Protein AF-F4R8R9-F1 (afdb_monomer)

Organism: Melampsora larici-populina (strain 98AG31 / pathotype 3-4-7) (NCBI:txid747676)

Solvent-accessible surface area (backbone atoms only — not comparable to full-atom values): 34815 Å² total; per-residue (Å²): 135,84,96,72,69,75,66,59,71,59,49,52,64,54,47,59,58,56,62,72,72,78,78,85,87,82,85,86,88,78,83,90,83,89,80,89,86,81,89,83,89,84,85,88,82,92,80,89,83,91,81,91,90,86,85,84,80,89,76,81,93,74,95,74,92,73,86,78,83,71,91,72,84,74,62,99,74,56,67,63,67,80,70,54,79,69,78,73,67,78,74,82,68,81,46,70,34,52,66,58,58,53,40,55,52,22,56,58,44,62,79,42,101,62,61,69,68,62,39,52,53,18,49,44,50,55,72,65,43,78,80,80,48,77,95,80,51,63,65,65,61,55,52,50,39,47,49,51,45,49,53,50,45,64,49,78,86,53,51,74,57,55,46,47,40,41,48,35,48,46,55,46,59,54,70,68,46,54,72,70,57,46,62,69,75,44,83,77,84,64,97,65,86,53,69,71,56,69,84,56,60,57,44,60,54,53,47,62,79,43,62,90,41,56,41,39,59,53,32,48,61,53,63,64,50,81,75,54,73,72,70,52,71,65,64,58,31,54,54,50,39,52,51,44,54,50,46,54,57,55,59,69,46,79,84,76,79,69,55,95,85,46,54,63,68,56,52,44,44,51,53,47,51,49,41,41,55,78,29,72,61,23,28,59,50,43,70,71,66,62,71,47,67,70,47,47,49,57,44,49,55,44,52,45,51,50,54,66,44,40,82,86,56,53,70,71,57,50,50,54,46,52,46,40,72,74,64,60,58,79,57,78,85,50,45,65,57,51,52,57,59,70,59,50,79,92,56,54,56,71,58,51,49,54,51,50,52,55,48,39,57,35,39,65,76,37,60,76,53,48,60,56,45,57,59,52,45,61,84,46,53,85,48,32,59,58,52,36,50,39,52,33,60,59,43,73,70,65,71,58,73,84,76,44,53,90,79,36,57,67,36,46,38,50,50,55,33,52,55,48,56,49,48,56,49,46,53,53,44,47,52,53,34,35,76,69,64,72,39,52,81,86,56,45,81,66,86,61,85,79,54,64,71,72,60,29,38,54,52,45,51,53,37,49,50,51,47,52,54,48,48,69,70,36,74,60,56,89,70,49,55,72,66,59,53,51,47,51,36,50,42,51,47,55,48,51,36,60,48,70,64,42,59,71,60,48,49,56,60,50,52,54,72,79,43,64,89,78,53,59,73,64,58,58,50,50,52,50,54,52,42,48,53,47,46,51,56,61,71,67,46,84,37,52,68,87,77,35,68,69,53,30,52,55,46,50,52,54,50,53,50,51,51,50,51,55,55,68,74,44,78,78,88,128

Structure (mmCIF, N/CA/C/O backbone):
data_AF-F4R8R9-F1
#
_entry.id   AF-F4R8R9-F1
#
loop_
_atom_site.group_PDB
_atom_site.id
_atom_site.type_symbol
_atom_site.label_atom_id
_atom_site.label_alt_id
_atom_site.label_comp_id
_atom_site.label_asym_id
_atom_site.label_entity_id
_atom_site.label_seq_id
_atom_site.pdbx_PDB_ins_code
_atom_site.Cartn_x
_atom_site.Cartn_y
_atom_site.Cartn_z
_atom_site.occupancy
_atom_site.B_iso_or_equiv
_atom_site.auth_seq_id
_atom_site.auth_comp_id
_atom_site.auth_asym_id
_atom_site.auth_atom_id
_atom_site.pdbx_PDB_model_num
ATOM 1 N N . MET A 1 1 ? 52.374 9.911 11.298 1.00 33.00 1 MET A N 1
ATOM 2 C CA . MET A 1 1 ? 51.151 9.113 11.048 1.00 33.00 1 MET A CA 1
ATOM 3 C C . MET A 1 1 ? 49.932 10.008 11.245 1.00 33.00 1 MET A C 1
ATOM 5 O O . MET A 1 1 ? 49.660 10.354 12.389 1.00 33.00 1 MET A O 1
ATOM 9 N N . PRO A 1 2 ? 49.244 10.464 10.184 1.00 35.28 2 PRO A N 1
ATOM 10 C CA . PRO A 1 2 ? 48.182 11.455 10.325 1.00 35.28 2 PRO A CA 1
ATOM 11 C C . PRO A 1 2 ? 46.798 10.787 10.395 1.00 35.28 2 PRO A C 1
ATOM 13 O O . PRO A 1 2 ? 46.312 10.227 9.417 1.00 35.28 2 PRO A O 1
ATOM 16 N N . ARG A 1 3 ? 46.139 10.877 11.558 1.00 40.81 3 ARG A N 1
ATOM 17 C CA . ARG A 1 3 ? 44.732 10.488 11.794 1.00 40.81 3 ARG A CA 1
ATOM 18 C C . ARG A 1 3 ? 43.767 11.650 11.485 1.00 40.81 3 ARG A C 1
ATOM 20 O O . ARG A 1 3 ? 42.955 12.017 12.324 1.00 40.81 3 ARG A O 1
ATOM 27 N N . GLY A 1 4 ? 43.892 12.258 10.303 1.00 34.00 4 GLY A N 1
ATOM 28 C CA . GLY A 1 4 ? 43.140 13.471 9.931 1.00 34.00 4 GLY A CA 1
ATOM 29 C C . GLY A 1 4 ? 42.092 13.316 8.823 1.00 34.00 4 GLY A C 1
ATOM 30 O O . GLY A 1 4 ? 41.273 14.209 8.652 1.00 34.00 4 GLY A O 1
ATOM 31 N N . HIS A 1 5 ? 42.076 12.206 8.074 1.00 36.91 5 HIS A N 1
ATOM 32 C CA . HIS A 1 5 ? 41.313 12.132 6.813 1.00 36.91 5 HIS A CA 1
ATOM 33 C C . HIS A 1 5 ? 40.051 11.256 6.836 1.00 36.91 5 HIS A C 1
ATOM 35 O O . HIS A 1 5 ? 39.328 11.226 5.848 1.00 36.91 5 HIS A O 1
ATOM 41 N N . LEU A 1 6 ? 39.729 10.590 7.951 1.00 41.06 6 LEU A N 1
ATOM 42 C CA . LEU A 1 6 ? 38.563 9.693 8.024 1.00 41.06 6 LEU A CA 1
ATOM 43 C C . LEU A 1 6 ? 37.248 10.384 8.417 1.00 41.06 6 LEU A C 1
ATOM 45 O O . LEU A 1 6 ? 36.190 9.864 8.103 1.00 41.06 6 LEU A O 1
ATOM 49 N N . LEU A 1 7 ? 37.280 11.560 9.050 1.00 34.75 7 LEU A N 1
ATOM 50 C CA . LEU A 1 7 ? 36.054 12.310 9.379 1.00 34.75 7 LEU A CA 1
ATOM 51 C C . LEU A 1 7 ? 35.537 13.151 8.199 1.00 34.75 7 LEU A C 1
ATOM 53 O O . LEU A 1 7 ? 34.338 13.382 8.078 1.00 34.75 7 LEU A O 1
ATOM 57 N N . SER A 1 8 ? 36.423 13.560 7.288 1.00 29.61 8 SER A N 1
ATOM 58 C CA . SER A 1 8 ? 36.081 14.407 6.137 1.00 29.61 8 SER A CA 1
ATOM 59 C C . SER A 1 8 ? 35.269 13.669 5.061 1.00 29.61 8 SER A C 1
ATOM 61 O O . SER A 1 8 ? 34.377 14.267 4.464 1.00 29.61 8 SER A O 1
ATOM 63 N N . SER A 1 9 ? 35.508 12.371 4.849 1.00 38.19 9 SER A N 1
ATOM 64 C CA . SER A 1 9 ? 34.836 11.584 3.805 1.00 38.19 9 SER A CA 1
ATOM 65 C C . SER A 1 9 ? 33.386 11.208 4.131 1.00 38.19 9 SER A C 1
ATOM 67 O O . SER A 1 9 ? 32.614 10.964 3.208 1.00 38.19 9 SER A O 1
ATOM 69 N N . TYR A 1 10 ? 32.989 11.214 5.409 1.00 39.16 10 TYR A N 1
ATOM 70 C CA . TYR A 1 10 ? 31.611 10.918 5.832 1.00 39.16 10 TYR A CA 1
ATOM 71 C C . TYR A 1 10 ? 30.760 12.173 6.072 1.00 39.16 10 TYR A C 1
ATOM 73 O O . TYR A 1 10 ? 29.548 12.136 5.877 1.00 39.16 10 TYR A O 1
ATOM 81 N N . LEU A 1 11 ? 31.379 13.304 6.427 1.00 35.12 11 LEU A N 1
ATOM 82 C CA . LEU A 1 11 ? 30.669 14.571 6.640 1.00 35.12 11 LEU A CA 1
ATOM 83 C C . LEU A 1 11 ? 30.208 15.221 5.327 1.00 35.12 11 LEU A C 1
ATOM 85 O O . LEU A 1 11 ? 29.118 15.783 5.278 1.00 35.12 11 LEU A O 1
ATOM 89 N N . ILE A 1 12 ? 30.985 15.108 4.245 1.00 38.06 12 ILE A N 1
ATOM 90 C CA . ILE A 1 12 ? 30.667 15.753 2.959 1.00 38.06 12 ILE A CA 1
ATOM 91 C C . ILE A 1 12 ? 29.397 15.169 2.296 1.00 38.06 12 ILE A C 1
ATOM 93 O O . ILE A 1 12 ? 28.532 15.957 1.914 1.00 38.06 12 ILE A O 1
ATOM 97 N N . PRO A 1 13 ? 29.183 13.838 2.212 1.00 41.19 13 PRO A N 1
ATOM 98 C CA . PRO A 1 13 ? 27.937 13.278 1.676 1.00 41.19 13 PRO A CA 1
ATOM 99 C C . PRO A 1 13 ? 26.709 13.617 2.531 1.00 41.19 13 PRO A C 1
ATOM 101 O O . PRO A 1 13 ? 25.616 13.817 2.001 1.00 41.19 13 PRO A O 1
ATOM 104 N N . MET A 1 14 ? 26.893 13.707 3.852 1.00 37.66 14 MET A N 1
ATOM 105 C CA . MET A 1 14 ? 25.828 14.020 4.803 1.00 37.66 14 MET A CA 1
ATOM 106 C C . MET A 1 14 ? 25.407 15.496 4.701 1.00 37.66 14 MET A C 1
ATOM 108 O O . MET A 1 14 ? 24.217 15.792 4.652 1.00 37.66 14 MET A O 1
ATOM 112 N N . ILE A 1 15 ? 26.372 16.411 4.546 1.00 38.12 15 ILE A N 1
ATOM 113 C CA . ILE A 1 15 ? 26.135 17.846 4.325 1.00 38.12 15 ILE A CA 1
ATOM 114 C C . ILE A 1 15 ? 25.526 18.109 2.935 1.00 38.12 15 ILE A C 1
ATOM 116 O O . ILE A 1 15 ? 24.605 18.913 2.827 1.00 38.12 15 ILE A O 1
ATOM 120 N N . ILE A 1 16 ? 25.951 17.398 1.881 1.00 40.38 16 ILE A N 1
ATOM 121 C CA . ILE A 1 16 ? 25.345 17.509 0.536 1.00 40.38 16 ILE A CA 1
ATOM 122 C C . ILE A 1 16 ? 23.878 17.035 0.537 1.00 40.38 16 ILE A C 1
ATOM 124 O O . ILE A 1 16 ? 23.052 17.600 -0.182 1.00 40.38 16 ILE A O 1
ATOM 128 N N . ARG A 1 17 ? 23.528 16.039 1.366 1.00 38.16 17 ARG A N 1
ATOM 129 C CA . ARG A 1 17 ? 22.131 15.620 1.583 1.00 38.16 17 ARG A CA 1
ATOM 130 C C . ARG A 1 17 ? 21.313 16.678 2.329 1.00 38.16 17 ARG A C 1
ATOM 132 O O . ARG A 1 17 ? 20.171 16.897 1.949 1.00 38.16 17 ARG A O 1
ATOM 139 N N . SER A 1 18 ? 21.893 17.356 3.319 1.00 33.16 18 SER A N 1
ATOM 140 C CA . SER A 1 18 ? 21.192 18.385 4.101 1.00 33.16 18 SER A CA 1
ATOM 141 C C . SER A 1 18 ? 21.038 19.724 3.365 1.00 33.16 18 SER A C 1
ATOM 143 O O . SER A 1 18 ? 19.999 20.360 3.488 1.00 33.16 18 SER A O 1
ATOM 145 N N . ILE A 1 19 ? 22.009 20.136 2.537 1.00 37.84 19 ILE A N 1
ATOM 146 C CA . ILE A 1 19 ? 21.930 21.385 1.747 1.00 37.84 19 ILE A CA 1
ATOM 147 C C . ILE A 1 19 ? 20.867 21.295 0.635 1.00 37.84 19 ILE A C 1
ATOM 149 O O . ILE A 1 19 ? 20.323 22.314 0.216 1.00 37.84 19 ILE A O 1
ATOM 153 N N . ARG A 1 20 ? 20.502 20.086 0.183 1.00 37.44 20 ARG A N 1
ATOM 154 C CA . ARG A 1 20 ? 19.405 19.890 -0.781 1.00 37.44 20 ARG A CA 1
ATOM 155 C C . ARG A 1 20 ? 18.002 20.133 -0.203 1.00 37.44 20 ARG A C 1
ATOM 157 O O . ARG A 1 20 ? 17.062 20.163 -0.990 1.00 37.44 20 ARG A O 1
ATOM 164 N N . CYS A 1 21 ? 17.852 20.314 1.111 1.00 33.97 21 CYS A N 1
ATOM 165 C CA . CYS A 1 21 ? 16.541 20.475 1.746 1.00 33.97 21 CYS A CA 1
ATOM 166 C C . CYS A 1 21 ? 16.093 21.933 1.965 1.00 33.97 21 CYS A C 1
ATOM 168 O O . CYS A 1 21 ? 14.894 22.143 2.094 1.00 33.97 21 CYS A O 1
ATOM 170 N N . ASP A 1 22 ? 16.990 22.929 1.934 1.00 29.27 22 ASP A N 1
ATOM 171 C CA . ASP A 1 22 ? 16.671 24.297 2.404 1.00 29.27 22 ASP A CA 1
ATOM 172 C C . ASP A 1 22 ? 16.789 25.409 1.334 1.00 29.27 22 ASP A C 1
ATOM 174 O O . ASP A 1 22 ? 16.917 26.585 1.664 1.00 29.27 22 ASP A O 1
ATOM 178 N N . LEU A 1 23 ? 16.743 25.082 0.036 1.00 31.92 23 LEU A N 1
ATOM 179 C CA . LEU A 1 23 ? 16.880 26.073 -1.049 1.00 31.92 23 LEU A CA 1
ATOM 180 C C . LEU A 1 23 ? 15.702 26.061 -2.030 1.00 31.92 23 LEU A C 1
ATOM 182 O O . LEU A 1 23 ? 15.897 25.963 -3.236 1.00 31.92 23 LEU A O 1
ATOM 186 N N . LEU A 1 24 ? 14.473 26.174 -1.523 1.00 36.12 24 LEU A N 1
ATOM 187 C CA . LEU A 1 24 ? 13.297 26.521 -2.331 1.00 36.12 24 LEU A CA 1
ATOM 188 C C . LEU A 1 24 ? 12.302 27.348 -1.503 1.00 36.12 24 LEU A C 1
ATOM 190 O O . LEU A 1 24 ? 11.242 26.854 -1.150 1.00 36.12 24 LEU A O 1
ATOM 194 N N . ASP A 1 25 ? 12.650 28.602 -1.209 1.00 30.25 25 ASP A N 1
ATOM 195 C CA . ASP A 1 25 ? 11.685 29.648 -0.841 1.00 30.25 25 ASP A CA 1
ATOM 196 C C . ASP A 1 25 ? 12.273 31.038 -1.164 1.00 30.25 25 ASP A C 1
ATOM 198 O O . ASP A 1 25 ? 13.026 31.600 -0.379 1.00 30.25 25 ASP A O 1
ATOM 202 N N . GLU A 1 26 ? 11.993 31.559 -2.367 1.00 28.12 26 GLU A N 1
ATOM 203 C CA . GLU A 1 26 ? 11.492 32.929 -2.619 1.00 28.12 26 GLU A CA 1
ATOM 204 C C . GLU A 1 26 ? 11.263 33.181 -4.134 1.00 28.12 26 GLU A C 1
ATOM 206 O O . GLU A 1 26 ? 11.850 32.503 -4.982 1.00 28.12 26 GLU A O 1
ATOM 211 N N . PRO A 1 27 ? 10.345 34.099 -4.508 1.00 33.88 27 PRO A N 1
ATOM 212 C CA . PRO A 1 27 ? 9.553 33.987 -5.728 1.00 33.88 27 PRO A CA 1
ATOM 213 C C . PRO A 1 27 ? 10.146 34.761 -6.909 1.00 33.88 27 PRO A C 1
ATOM 215 O O . PRO A 1 27 ? 10.434 35.953 -6.818 1.00 33.88 27 PRO A O 1
ATOM 218 N N . LEU A 1 28 ? 10.204 34.125 -8.080 1.00 25.58 28 LEU A N 1
ATOM 219 C CA . LEU A 1 28 ? 10.489 34.814 -9.341 1.00 25.58 28 LEU A CA 1
ATOM 220 C C . LEU A 1 28 ? 9.201 35.052 -10.135 1.00 25.58 28 LEU A C 1
ATOM 222 O O . LEU A 1 28 ? 8.854 34.328 -11.065 1.00 25.58 28 LEU A O 1
ATOM 226 N N . LEU A 1 29 ? 8.515 36.137 -9.776 1.00 33.56 29 LEU A N 1
ATOM 227 C CA . LEU A 1 29 ? 7.700 36.911 -10.709 1.00 33.56 29 LEU A CA 1
ATOM 228 C C . LEU A 1 29 ? 8.612 37.916 -11.425 1.00 33.56 29 LEU A C 1
ATOM 230 O O . LEU A 1 29 ? 8.937 38.947 -10.845 1.00 33.56 29 LEU A O 1
ATOM 234 N N . ALA A 1 30 ? 8.978 37.657 -12.685 1.00 25.86 30 ALA A N 1
ATOM 235 C CA . ALA A 1 30 ? 9.260 38.706 -13.675 1.00 25.86 30 ALA A CA 1
ATOM 236 C C . ALA A 1 30 ? 9.440 38.145 -15.103 1.00 25.86 30 ALA A C 1
ATOM 238 O O . ALA A 1 30 ? 10.417 37.462 -15.377 1.00 25.86 30 ALA A O 1
ATOM 239 N N . LYS A 1 31 ? 8.549 38.594 -16.008 1.00 25.80 31 LYS A N 1
ATOM 240 C CA . LYS A 1 31 ? 8.705 38.759 -17.478 1.00 25.80 31 LYS A CA 1
ATOM 241 C C . LYS A 1 31 ? 8.817 37.476 -18.320 1.00 25.80 31 LYS A C 1
ATOM 243 O O . LYS A 1 31 ? 9.798 36.758 -18.274 1.00 25.80 31 LYS A O 1
ATOM 248 N N . SER A 1 32 ? 7.763 37.075 -19.036 1.00 26.62 32 SER A N 1
ATOM 249 C CA . SER A 1 32 ? 7.245 37.596 -20.323 1.00 26.62 32 SER A CA 1
ATOM 250 C C . SER A 1 32 ? 8.183 37.393 -21.521 1.00 26.62 32 SER A C 1
ATOM 252 O O . SER A 1 32 ? 9.099 38.184 -21.718 1.00 26.62 32 SER A O 1
ATOM 254 N N . ALA A 1 33 ? 7.856 36.426 -22.379 1.00 23.11 33 ALA A N 1
ATOM 255 C CA . ALA A 1 33 ? 7.878 36.594 -23.834 1.00 23.11 33 ALA A CA 1
ATOM 256 C C . ALA A 1 33 ? 7.179 35.402 -24.501 1.00 23.11 33 ALA A C 1
ATOM 258 O O . ALA A 1 33 ? 7.704 34.297 -24.572 1.00 23.11 33 ALA A O 1
ATOM 259 N N . VAL A 1 34 ? 5.968 35.663 -24.984 1.00 24.62 34 VAL A N 1
ATOM 260 C CA . VAL A 1 34 ? 5.303 34.900 -26.039 1.00 24.62 34 VAL A CA 1
ATOM 261 C C . VAL A 1 34 ? 5.870 35.393 -27.366 1.00 24.62 34 VAL A C 1
ATOM 263 O O . VAL A 1 34 ? 5.741 36.586 -27.629 1.00 24.62 34 VAL A O 1
ATOM 266 N N . THR A 1 35 ? 6.364 34.496 -28.226 1.00 25.55 35 THR A N 1
ATOM 267 C CA . THR A 1 35 ? 6.294 34.707 -29.682 1.00 25.55 35 THR A CA 1
ATOM 268 C C . THR A 1 35 ? 6.109 33.384 -30.434 1.00 25.55 35 THR A C 1
ATOM 270 O O . THR A 1 35 ? 6.979 32.525 -30.437 1.00 25.55 35 THR A O 1
ATOM 273 N N . LYS A 1 36 ? 4.924 33.286 -31.048 1.00 25.64 36 LYS A N 1
ATOM 274 C CA . LYS A 1 36 ? 4.479 32.546 -32.245 1.00 25.64 36 LYS A CA 1
ATOM 275 C C . LYS A 1 36 ? 5.497 31.693 -33.022 1.00 25.64 36 LYS A C 1
ATOM 277 O O . LYS A 1 36 ? 6.519 32.212 -33.453 1.00 25.64 36 LYS A O 1
ATOM 282 N N . LEU A 1 37 ? 5.032 30.518 -33.461 1.00 22.59 37 LEU A N 1
ATOM 283 C CA . LEU A 1 37 ? 5.184 30.059 -34.849 1.00 22.59 37 LEU A CA 1
ATOM 284 C C . LEU A 1 37 ? 3.925 29.302 -35.309 1.00 22.59 37 LEU A C 1
ATOM 286 O O . LEU A 1 37 ? 3.268 28.625 -34.523 1.00 22.59 37 LEU A O 1
ATOM 290 N N . TYR A 1 38 ? 3.558 29.557 -36.563 1.00 25.47 38 TYR A N 1
ATOM 291 C CA . TYR A 1 38 ? 2.308 29.219 -37.244 1.00 25.47 38 TYR A CA 1
ATOM 292 C C . TYR A 1 38 ? 2.394 27.866 -37.973 1.00 25.47 38 TYR A C 1
ATOM 294 O O . TYR A 1 38 ? 3.445 27.519 -38.497 1.00 25.47 38 TYR A O 1
ATOM 302 N N . GLN A 1 39 ? 1.240 27.192 -38.010 1.00 25.30 39 GLN A N 1
ATOM 303 C CA . GLN A 1 39 ? 0.624 26.377 -39.073 1.00 25.30 39 GLN A CA 1
ATOM 304 C C . GLN A 1 39 ? 1.488 25.817 -40.220 1.00 25.30 39 GLN A C 1
ATOM 306 O O . GLN A 1 39 ? 2.128 26.548 -40.972 1.00 25.30 39 GLN A O 1
ATOM 311 N N . THR A 1 40 ? 1.305 24.520 -40.476 1.00 24.75 40 THR A N 1
ATOM 312 C CA . THR A 1 40 ? 1.100 23.998 -41.838 1.00 24.75 40 THR A CA 1
ATOM 313 C C . THR A 1 40 ? 0.152 22.796 -41.787 1.00 24.75 40 THR A C 1
ATOM 315 O O . THR A 1 40 ? 0.236 21.977 -40.874 1.00 24.75 40 THR A O 1
ATOM 318 N N . ASP A 1 41 ? -0.790 22.794 -42.729 1.00 28.28 41 ASP A N 1
ATOM 319 C CA . ASP A 1 41 ? -1.972 21.938 -42.873 1.00 28.28 41 ASP A CA 1
ATOM 320 C C . ASP A 1 41 ? -1.682 20.479 -43.271 1.00 28.28 41 ASP A C 1
ATOM 322 O O . ASP A 1 41 ? -0.603 20.160 -43.772 1.00 28.28 41 ASP A O 1
ATOM 326 N N . GLY A 1 42 ? -2.703 19.621 -43.127 1.00 24.92 42 GLY A N 1
ATOM 327 C CA . GLY A 1 42 ? -2.750 18.288 -43.739 1.00 24.92 42 GLY A CA 1
ATOM 328 C C . GLY A 1 42 ? -3.931 17.409 -43.299 1.00 24.92 42 GLY A C 1
ATOM 329 O O . GLY A 1 42 ? -3.710 16.439 -42.591 1.00 24.92 42 GLY A O 1
ATOM 330 N N . GLU A 1 43 ? -5.141 17.823 -43.688 1.00 26.17 43 GLU A N 1
ATOM 331 C CA . GLU A 1 43 ? -6.406 17.101 -43.980 1.00 26.17 43 GLU A CA 1
ATOM 332 C C . GLU A 1 43 ? -6.802 15.743 -43.328 1.00 26.17 43 GLU A C 1
ATOM 334 O O . GLU A 1 43 ? -6.071 14.757 -43.315 1.00 26.17 43 GLU A O 1
ATOM 339 N N . ASP A 1 44 ? -8.090 15.737 -42.946 1.00 26.39 44 ASP A N 1
ATOM 340 C CA . ASP A 1 44 ? -9.105 14.669 -42.943 1.00 26.39 44 ASP A CA 1
ATOM 341 C C . ASP A 1 44 ? -9.079 13.512 -41.929 1.00 26.39 44 ASP A C 1
ATOM 343 O O . ASP A 1 44 ? -8.424 12.486 -42.099 1.00 26.39 44 ASP A O 1
ATOM 347 N N . LEU A 1 45 ? -9.991 13.615 -40.949 1.00 26.94 45 LEU A N 1
ATOM 348 C CA . LEU A 1 45 ? -11.018 12.592 -40.701 1.00 26.94 45 LEU A CA 1
ATOM 349 C C . LEU A 1 45 ? -12.177 13.179 -39.874 1.00 26.94 45 LEU A C 1
ATOM 351 O O . LEU A 1 45 ? -12.040 13.503 -38.694 1.00 26.94 45 LEU A O 1
ATOM 355 N N . GLU A 1 46 ? -13.328 13.315 -40.533 1.00 23.95 46 GLU A N 1
ATOM 356 C CA . GLU A 1 46 ? -14.631 13.641 -39.954 1.00 23.95 46 GLU A CA 1
ATOM 357 C C . GLU A 1 46 ? -15.073 12.586 -38.930 1.00 23.95 46 GLU A C 1
ATOM 359 O O . GLU A 1 46 ? -15.263 11.435 -39.309 1.00 23.95 46 GLU A O 1
ATOM 364 N N . ILE A 1 47 ? -15.361 12.981 -37.683 1.00 27.50 47 ILE A N 1
ATOM 365 C CA . ILE A 1 47 ? -16.444 12.388 -36.876 1.00 27.50 47 ILE A CA 1
ATOM 366 C C . ILE A 1 47 ? -17.048 13.504 -36.015 1.00 27.50 47 ILE A C 1
ATOM 368 O O . ILE A 1 47 ? -16.407 14.035 -35.108 1.00 27.50 47 ILE A O 1
ATOM 372 N N . GLY A 1 48 ? -18.287 13.879 -36.328 1.00 21.22 48 GLY A N 1
ATOM 373 C CA . GLY A 1 48 ? -19.025 14.932 -35.642 1.00 21.22 48 GLY A CA 1
ATOM 374 C C . GLY A 1 48 ? -19.606 14.500 -34.300 1.00 21.22 48 GLY A C 1
ATOM 375 O O . GLY A 1 48 ? -20.094 13.384 -34.171 1.00 21.22 48 GLY A O 1
ATOM 376 N N . TRP A 1 49 ? -19.631 15.434 -33.346 1.00 25.97 49 TRP A N 1
ATOM 377 C CA . TRP A 1 49 ? -20.631 15.499 -32.282 1.00 25.97 49 TRP A CA 1
ATOM 378 C C . TRP A 1 49 ? -21.043 16.959 -32.067 1.00 25.97 49 TRP A C 1
ATOM 380 O O . TRP A 1 49 ? -20.223 17.852 -31.863 1.00 25.97 49 TRP A O 1
ATOM 390 N N . VAL A 1 50 ? -22.350 17.159 -32.165 1.00 20.92 50 VAL A N 1
ATOM 391 C CA . VAL A 1 50 ? -23.123 18.361 -31.863 1.00 20.92 50 VAL A CA 1
ATOM 392 C C . VAL A 1 50 ? -23.427 18.336 -30.360 1.00 20.92 50 VAL A C 1
ATOM 394 O O . VAL A 1 50 ? -23.944 17.333 -29.882 1.00 20.92 50 VAL A O 1
ATOM 397 N N . ASP A 1 51 ? -23.021 19.353 -29.592 1.00 23.94 51 ASP A N 1
ATOM 398 C CA . ASP A 1 51 ? -23.928 20.369 -29.023 1.00 23.94 51 ASP A CA 1
ATOM 399 C C . ASP A 1 51 ? -23.298 21.219 -27.897 1.00 23.94 51 ASP A C 1
ATOM 401 O O . ASP A 1 51 ? -22.741 20.727 -26.922 1.00 23.94 51 ASP A O 1
ATOM 405 N N . SER A 1 52 ? -23.505 22.529 -28.050 1.00 23.39 52 SER A N 1
ATOM 406 C CA . SER A 1 52 ? -23.877 23.529 -27.039 1.00 23.39 52 SER A CA 1
ATOM 407 C C . SER A 1 52 ? -23.083 23.697 -25.722 1.00 23.39 52 SER A C 1
ATOM 409 O O . SER A 1 52 ? -23.143 22.883 -24.808 1.00 23.39 52 SER A O 1
ATOM 411 N N . PHE A 1 53 ? -22.461 24.879 -25.602 1.00 23.08 53 PHE A N 1
ATOM 412 C CA . PHE A 1 53 ? -22.644 25.908 -24.554 1.00 23.08 53 PHE A CA 1
ATOM 413 C C . PHE A 1 53 ? -21.325 26.507 -24.055 1.00 23.08 53 PHE A C 1
ATOM 415 O O . PHE A 1 53 ? -20.641 25.938 -23.212 1.00 23.08 53 PHE A O 1
ATOM 422 N N . THR A 1 54 ? -21.075 27.760 -24.440 1.00 26.53 54 THR A N 1
ATOM 423 C CA . THR A 1 54 ? -20.460 28.746 -23.542 1.00 26.53 54 THR A CA 1
ATOM 424 C C . THR A 1 54 ? -21.022 30.127 -23.850 1.00 26.53 54 THR A C 1
ATOM 426 O O . THR A 1 54 ? -20.512 30.812 -24.729 1.00 26.53 54 THR A O 1
ATOM 429 N N . ASP A 1 55 ? -22.021 30.551 -23.076 1.00 24.92 55 ASP A N 1
ATOM 430 C CA . ASP A 1 55 ? -22.228 31.969 -22.784 1.00 24.92 55 ASP A CA 1
ATOM 431 C C . ASP A 1 55 ? -21.840 32.194 -21.323 1.00 24.92 55 ASP A C 1
ATOM 433 O O . ASP A 1 55 ? -22.539 31.828 -20.377 1.00 24.92 55 ASP A O 1
ATOM 437 N N . ARG A 1 56 ? -20.634 32.732 -21.140 1.00 26.61 56 ARG A N 1
ATOM 438 C CA . ARG A 1 56 ? -20.036 33.033 -19.841 1.00 26.61 56 ARG A CA 1
ATOM 439 C C . ARG A 1 56 ? -20.333 34.493 -19.519 1.00 26.61 56 ARG A C 1
ATOM 441 O O . ARG A 1 56 ? -19.548 35.372 -19.862 1.0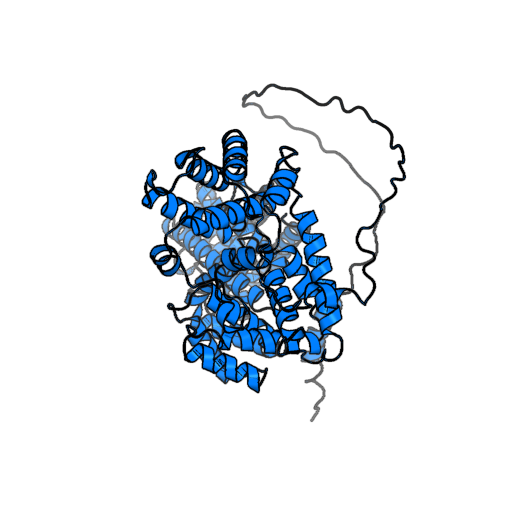0 26.61 56 ARG A O 1
ATOM 448 N N . GLN A 1 57 ? -21.450 34.760 -18.844 1.00 27.03 57 GLN A N 1
ATOM 449 C CA . GLN A 1 57 ? -21.670 36.068 -18.229 1.00 27.03 57 GLN A CA 1
ATOM 450 C C . GLN A 1 57 ? -20.913 36.179 -16.903 1.00 27.03 57 GLN A C 1
ATOM 452 O O . GLN A 1 57 ? -21.078 35.397 -15.969 1.00 27.03 57 GLN A O 1
ATOM 457 N N . SER A 1 58 ? -20.063 37.199 -16.848 1.00 31.11 58 SER A N 1
ATOM 458 C CA . SER A 1 58 ? -19.405 37.727 -15.662 1.00 31.11 58 SER A CA 1
ATOM 459 C C . SER A 1 58 ? -20.429 38.294 -14.670 1.00 31.11 58 SER A C 1
ATOM 461 O O . SER A 1 58 ? -21.144 39.241 -14.999 1.00 31.11 58 SER A O 1
ATOM 463 N N . GLY A 1 59 ? -20.453 37.771 -13.443 1.00 26.91 59 GLY A N 1
ATOM 464 C CA . GLY A 1 59 ? -21.320 38.238 -12.361 1.00 26.91 59 GLY A CA 1
ATOM 465 C C . GLY A 1 59 ? -20.555 38.463 -11.057 1.00 26.91 59 GLY A C 1
ATOM 466 O O . GLY A 1 59 ? -20.120 37.518 -10.414 1.00 26.91 59 GLY A O 1
ATOM 467 N N . LYS A 1 60 ? -20.398 39.747 -10.725 1.00 28.55 60 LYS A N 1
ATOM 468 C CA . LYS A 1 60 ? -19.952 40.402 -9.481 1.00 28.55 60 LYS A CA 1
ATOM 469 C C . LYS A 1 60 ? -19.930 39.576 -8.180 1.00 28.55 60 LYS A C 1
ATOM 471 O O . LYS A 1 60 ? -20.942 39.048 -7.737 1.00 28.55 60 LYS A O 1
ATOM 476 N N . ASN A 1 61 ? -18.802 39.699 -7.474 1.00 28.83 61 ASN A N 1
ATOM 477 C CA . ASN A 1 61 ? -18.669 39.471 -6.035 1.00 28.83 61 ASN A CA 1
ATOM 478 C C . ASN A 1 61 ? -19.589 40.415 -5.238 1.00 28.83 61 ASN A C 1
ATOM 480 O O . ASN A 1 61 ? -19.407 41.633 -5.280 1.00 28.83 61 ASN A O 1
ATOM 484 N N . SER A 1 62 ? -20.507 39.856 -4.448 1.00 29.53 62 SER A N 1
ATOM 485 C CA . SER A 1 62 ? -21.133 40.547 -3.317 1.00 29.53 62 SER A CA 1
ATOM 486 C C . SER A 1 62 ? -20.752 39.842 -2.020 1.00 29.53 62 SER A C 1
ATOM 488 O O . SER A 1 62 ? -21.046 38.662 -1.829 1.00 29.53 62 SER A O 1
ATOM 490 N N . ALA A 1 63 ? -20.089 40.582 -1.136 1.00 34.31 63 ALA A N 1
ATOM 491 C CA . ALA A 1 63 ? -19.771 40.171 0.218 1.00 34.31 63 ALA A CA 1
ATOM 492 C C . ALA A 1 63 ? -21.058 39.907 1.011 1.00 34.31 63 ALA A C 1
ATOM 494 O O . ALA A 1 63 ? -21.860 40.818 1.191 1.00 34.31 63 ALA A O 1
ATOM 495 N N . ASN A 1 64 ? -21.217 38.690 1.534 1.00 28.70 64 ASN A N 1
ATOM 496 C CA . ASN A 1 64 ? -22.156 38.417 2.615 1.00 28.70 64 ASN A CA 1
ATOM 497 C C . ASN A 1 64 ? -21.406 37.807 3.796 1.00 28.70 64 ASN A C 1
ATOM 499 O O . ASN A 1 64 ? -20.921 36.678 3.771 1.00 28.70 64 ASN A O 1
ATOM 503 N N . ARG A 1 65 ? -21.309 38.633 4.836 1.00 34.88 65 ARG A N 1
ATOM 504 C CA . ARG A 1 65 ? -20.803 38.335 6.169 1.00 34.88 65 ARG A CA 1
ATOM 505 C C . ARG A 1 65 ? -21.855 37.469 6.869 1.00 34.88 65 ARG A C 1
ATOM 507 O O . ARG A 1 65 ? -22.773 37.986 7.495 1.00 34.88 65 ARG A O 1
ATOM 514 N N . GLY A 1 66 ? -21.758 36.155 6.682 1.00 26.09 66 GLY A N 1
ATOM 515 C CA . GLY A 1 66 ? -22.594 35.159 7.346 1.00 26.09 66 GLY A CA 1
ATOM 516 C C . GLY A 1 66 ? -21.994 34.753 8.689 1.00 26.09 66 GLY A C 1
ATOM 517 O O . GLY A 1 66 ? -20.903 34.199 8.748 1.00 26.09 66 GLY A O 1
ATOM 518 N N . ASN A 1 67 ? -22.724 35.069 9.752 1.00 31.73 67 ASN A N 1
ATOM 519 C CA . ASN A 1 67 ? -22.473 34.734 11.148 1.00 31.73 67 ASN A CA 1
ATOM 520 C C . ASN A 1 67 ? -22.379 33.205 11.349 1.00 31.73 67 ASN A C 1
ATOM 522 O O . ASN A 1 67 ? -23.396 32.513 11.309 1.00 31.73 67 ASN A O 1
ATOM 526 N N . SER A 1 68 ? -21.172 32.670 11.545 1.00 26.80 68 SER A N 1
ATOM 527 C CA . SER A 1 68 ? -20.946 31.263 11.879 1.00 26.80 68 SER A CA 1
ATOM 528 C C . SER A 1 68 ? -20.984 31.065 13.396 1.00 26.80 68 SER A C 1
ATOM 530 O O . SER A 1 68 ? -20.007 31.287 14.108 1.00 26.80 68 SER A O 1
ATOM 532 N N . ASN A 1 69 ? -22.127 30.599 13.901 1.00 26.22 69 ASN A N 1
ATOM 533 C CA . ASN A 1 69 ? -22.205 30.009 15.234 1.00 26.22 69 ASN A CA 1
ATOM 534 C C . ASN A 1 69 ? -21.398 28.700 15.234 1.00 26.22 69 ASN A C 1
ATOM 536 O O . ASN A 1 69 ? -21.851 27.670 14.737 1.00 26.22 69 ASN A O 1
ATOM 540 N N . SER A 1 70 ? -20.178 28.756 15.767 1.00 27.42 70 SER A N 1
ATOM 541 C CA . SER A 1 70 ? -19.336 27.588 16.027 1.00 27.42 70 SER A CA 1
ATOM 542 C C . SER A 1 70 ? -19.982 26.707 17.102 1.00 27.42 70 SER A C 1
ATOM 544 O O . SER A 1 70 ? -20.147 27.120 18.246 1.00 27.42 70 SER A O 1
ATOM 546 N N . ILE A 1 71 ? -20.328 25.469 16.741 1.00 32.66 71 ILE A N 1
ATOM 547 C CA . ILE A 1 71 ? -20.883 24.440 17.643 1.00 32.66 71 ILE A CA 1
ATOM 548 C C . ILE A 1 71 ? -19.814 23.850 18.595 1.00 32.66 71 ILE A C 1
ATOM 550 O O . ILE A 1 71 ? -20.122 23.009 19.438 1.00 32.66 71 ILE A O 1
ATOM 554 N N . LEU A 1 72 ? -18.555 24.299 18.530 1.00 32.47 72 LEU A N 1
ATOM 555 C CA . LEU A 1 72 ? -17.455 23.720 19.308 1.00 32.47 72 LEU A CA 1
ATOM 556 C C . LEU A 1 72 ? -16.703 24.743 20.168 1.00 32.47 72 LEU A C 1
ATOM 558 O O . LEU A 1 72 ? -15.477 24.758 20.188 1.00 32.47 72 LEU A O 1
ATOM 562 N N . ASP A 1 73 ? -17.429 25.514 20.977 1.00 29.59 73 ASP A N 1
ATOM 563 C CA . ASP A 1 73 ? -16.877 26.032 22.237 1.00 29.59 73 ASP A CA 1
ATOM 564 C C . ASP A 1 73 ? -16.893 24.913 23.298 1.00 29.59 73 ASP A C 1
ATOM 566 O O . ASP A 1 73 ? -17.715 24.862 24.218 1.00 29.59 73 ASP A O 1
ATOM 570 N N . ILE A 1 74 ? -15.989 23.938 23.139 1.00 35.44 74 ILE A N 1
ATOM 571 C CA . ILE A 1 74 ? -15.761 22.877 24.129 1.00 35.44 74 ILE A CA 1
ATOM 572 C C . ILE A 1 74 ? -14.635 23.323 25.061 1.00 35.44 74 ILE A C 1
ATOM 574 O O . ILE A 1 74 ? -13.448 23.124 24.808 1.00 35.44 74 ILE A O 1
ATOM 578 N N . THR A 1 75 ? -15.022 23.915 26.186 1.00 31.88 75 THR A N 1
ATOM 579 C CA . THR A 1 75 ? -14.129 24.169 27.319 1.00 31.88 75 THR A CA 1
ATOM 580 C C . THR A 1 75 ? -13.659 22.850 27.955 1.00 31.88 75 THR A C 1
ATOM 582 O O . THR A 1 75 ? -14.386 21.854 27.984 1.00 31.88 75 THR A O 1
ATOM 585 N N . LYS A 1 76 ? -12.425 22.852 28.486 1.00 39.22 76 LYS A N 1
ATOM 586 C CA . LYS A 1 76 ? -11.624 21.727 29.038 1.00 39.22 76 LYS A CA 1
ATOM 587 C C . LYS A 1 76 ? -12.309 20.764 30.044 1.00 39.22 76 LYS A C 1
ATOM 589 O O . LYS A 1 76 ? -11.663 19.828 30.494 1.00 39.22 76 LYS A O 1
ATOM 594 N N . GLY A 1 77 ? -13.582 20.943 30.405 1.00 34.88 77 GLY A N 1
ATOM 595 C CA . GLY A 1 77 ? -14.292 20.141 31.414 1.00 34.88 77 GLY A CA 1
ATOM 596 C C . GLY A 1 77 ? -15.251 19.055 30.899 1.00 34.88 77 GLY A C 1
ATOM 597 O O . GLY A 1 77 ? -15.740 18.267 31.707 1.00 34.88 77 GLY A O 1
ATOM 598 N N . LYS A 1 78 ? -15.560 18.982 29.592 1.00 37.81 78 LYS A N 1
ATOM 599 C CA . LYS A 1 78 ? -16.705 18.182 29.091 1.00 37.81 78 LYS A CA 1
ATOM 600 C C . LYS A 1 78 ? -16.408 16.742 28.636 1.00 37.81 78 LYS A C 1
ATOM 602 O O . LYS A 1 78 ? -17.355 15.980 28.466 1.00 37.81 78 LYS A O 1
ATOM 607 N N . PHE A 1 79 ? -15.143 16.325 28.511 1.00 40.16 79 PHE A N 1
ATOM 608 C CA . PHE A 1 79 ? -14.808 14.934 28.133 1.00 40.16 79 PHE A CA 1
ATOM 609 C C . PHE A 1 79 ? -15.270 13.904 29.165 1.00 40.16 79 PHE A C 1
ATOM 611 O O . PHE A 1 79 ? -15.762 12.837 28.803 1.00 40.16 79 PHE A O 1
ATOM 618 N N . GLY A 1 80 ? -15.265 14.281 30.446 1.00 39.66 80 GLY A N 1
ATOM 619 C CA . GLY A 1 80 ? -15.816 13.442 31.505 1.00 39.66 80 GLY A CA 1
ATOM 620 C C . GLY A 1 80 ? -17.315 13.151 31.355 1.00 39.66 80 GLY A C 1
ATOM 621 O O . GLY A 1 80 ? -17.797 12.236 32.002 1.00 39.66 80 GLY A O 1
ATOM 622 N N . GLY A 1 81 ? -18.070 13.892 30.534 1.00 39.84 81 GLY A N 1
ATOM 623 C CA . GLY A 1 81 ? -19.488 13.616 30.270 1.00 39.84 81 GLY A CA 1
ATOM 624 C C . GLY A 1 81 ? -19.733 12.540 29.208 1.00 39.84 81 GLY A C 1
ATOM 625 O O . GLY A 1 81 ? -20.759 11.875 29.264 1.00 39.84 81 GLY A O 1
ATOM 626 N N . LEU A 1 82 ? -18.791 12.342 28.280 1.00 39.16 82 LEU A N 1
ATOM 627 C CA . LEU A 1 82 ? -18.885 11.344 27.203 1.00 39.16 82 LEU A CA 1
ATOM 628 C C . LEU A 1 82 ? -18.590 9.918 27.694 1.00 39.16 82 LEU A C 1
ATOM 630 O O . LEU A 1 82 ? -19.128 8.966 27.145 1.00 39.16 82 LEU A O 1
ATOM 634 N N . PHE A 1 83 ? -17.776 9.786 28.748 1.00 39.53 83 PHE A N 1
ATOM 635 C CA . PHE A 1 83 ? -17.358 8.499 29.327 1.00 39.53 83 PHE A CA 1
ATOM 636 C C . PHE A 1 83 ? -17.755 8.318 30.795 1.00 39.53 83 PHE A C 1
ATOM 638 O O . PHE A 1 83 ? -17.344 7.351 31.435 1.00 39.53 83 PHE A O 1
ATOM 645 N N . LYS A 1 84 ? -18.568 9.222 31.360 1.00 41.03 84 LYS A N 1
ATOM 646 C CA . LYS A 1 84 ? -19.241 8.943 32.630 1.00 41.03 84 LYS A CA 1
ATOM 647 C C . LYS A 1 84 ? -20.227 7.815 32.369 1.00 41.03 84 LYS A C 1
ATOM 649 O O . LYS A 1 84 ? -21.346 8.066 31.928 1.00 41.03 84 LYS A O 1
ATOM 654 N N . ALA A 1 85 ? -19.795 6.591 32.664 1.00 38.53 85 ALA A N 1
ATOM 655 C CA . ALA A 1 85 ? -20.673 5.464 32.909 1.00 38.53 85 ALA A CA 1
ATOM 656 C C . ALA A 1 85 ? -21.650 5.897 34.007 1.00 38.53 85 ALA A C 1
ATOM 658 O O . ALA A 1 85 ? -21.373 5.833 35.205 1.00 38.53 85 ALA A O 1
ATOM 659 N N . THR A 1 86 ? -22.781 6.453 33.587 1.00 37.59 86 THR A N 1
ATOM 660 C CA . THR A 1 86 ? -23.934 6.603 34.451 1.00 37.59 86 THR A CA 1
ATOM 661 C C . THR A 1 86 ? -24.328 5.172 34.743 1.00 37.59 86 THR A C 1
ATOM 663 O O . THR A 1 86 ? -24.717 4.438 33.842 1.00 37.59 86 THR A O 1
ATOM 666 N N . ARG A 1 87 ? -24.084 4.756 35.988 1.00 38.34 87 ARG A N 1
ATOM 667 C CA . ARG A 1 87 ? -24.541 3.498 36.570 1.00 38.34 87 ARG A CA 1
ATOM 668 C C . ARG A 1 87 ? -25.894 3.144 35.959 1.00 38.34 87 ARG A C 1
ATOM 670 O O . ARG A 1 87 ? -26.874 3.848 36.198 1.00 38.34 87 ARG A O 1
ATOM 677 N N . THR A 1 88 ? -25.917 2.095 35.148 1.00 37.28 88 THR A N 1
ATOM 678 C CA . THR A 1 88 ? -27.117 1.589 34.499 1.00 37.28 88 THR A CA 1
ATOM 679 C C . THR A 1 88 ? -28.079 1.097 35.581 1.00 37.28 88 THR A C 1
ATOM 681 O O . THR A 1 88 ? -28.051 -0.051 36.009 1.00 37.28 88 THR A O 1
ATOM 684 N N . GLN A 1 89 ? -29.001 1.965 36.003 1.00 35.94 89 GLN A N 1
ATOM 685 C CA . GLN A 1 89 ? -30.389 1.551 35.831 1.00 35.94 89 GLN A CA 1
ATOM 686 C C . GLN A 1 89 ? -30.494 1.196 34.355 1.00 35.94 89 GLN A C 1
ATOM 688 O O . GLN A 1 89 ? -30.192 2.052 33.528 1.00 35.94 89 GLN A O 1
ATOM 693 N N . THR A 1 90 ? -30.780 -0.066 34.040 1.00 38.56 90 THR A N 1
ATOM 694 C CA . THR A 1 90 ? -31.074 -0.532 32.684 1.00 38.56 90 THR A CA 1
ATOM 695 C C . THR A 1 90 ? -31.997 0.506 32.058 1.00 38.56 90 THR A C 1
ATOM 697 O O . THR A 1 90 ? -33.150 0.604 32.493 1.00 38.56 90 THR A O 1
ATOM 700 N N . PRO A 1 91 ? -31.521 1.351 31.125 1.00 39.72 91 PRO A N 1
ATOM 701 C CA . PRO A 1 91 ? -32.407 2.289 30.490 1.00 39.72 91 PRO A CA 1
ATOM 702 C C . PRO A 1 91 ? -33.340 1.399 29.686 1.00 39.72 91 PRO A C 1
ATOM 704 O O . PRO A 1 91 ? -32.949 0.815 28.679 1.00 39.72 91 PRO A O 1
ATOM 707 N N . GLN A 1 92 ? -34.593 1.282 30.117 1.00 41.69 92 GLN A N 1
ATOM 708 C CA . GLN A 1 92 ? -35.691 0.907 29.233 1.00 41.69 92 GLN A CA 1
ATOM 709 C C . GLN A 1 92 ? -35.912 2.047 28.223 1.00 41.69 92 GLN A C 1
ATOM 711 O O . GLN A 1 92 ? -37.031 2.515 28.031 1.00 41.69 92 GLN A O 1
ATOM 716 N N . SER A 1 93 ? -34.838 2.538 27.597 1.00 44.09 93 SER A N 1
ATOM 717 C CA . SER A 1 93 ? -34.860 3.471 26.482 1.00 44.09 93 SER A CA 1
ATOM 718 C C . SER A 1 93 ? -35.321 2.682 25.264 1.00 44.09 93 SER A C 1
ATOM 720 O O . SER A 1 93 ? -34.567 2.342 24.357 1.00 44.09 93 SER A O 1
ATOM 722 N N . LYS A 1 94 ? -36.598 2.315 25.314 1.00 54.81 94 LYS A N 1
ATOM 723 C CA . LYS A 1 94 ? -37.348 1.609 24.296 1.00 54.81 94 LYS A CA 1
ATOM 724 C C . LYS A 1 94 ? -37.713 2.621 23.215 1.00 54.81 94 LYS A C 1
ATOM 726 O O . LYS A 1 94 ? -38.870 2.993 23.080 1.00 54.81 94 LYS A O 1
ATOM 731 N N . VAL A 1 95 ? -36.713 3.094 22.480 1.00 54.41 95 VAL A N 1
ATOM 732 C CA . VAL A 1 95 ? -36.935 3.727 21.177 1.00 54.41 95 VAL A CA 1
ATOM 733 C C . VAL A 1 95 ? -35.964 3.099 20.185 1.00 54.41 95 VAL A C 1
ATOM 735 O O . VAL A 1 95 ? -34.939 3.657 19.809 1.00 54.41 95 VAL A O 1
ATOM 738 N N . SER A 1 96 ? -36.295 1.861 19.824 1.00 68.88 96 SER A N 1
ATOM 739 C CA . SER A 1 96 ? -35.786 1.181 18.639 1.00 68.88 96 SER A CA 1
ATOM 740 C C . SER A 1 96 ? -36.353 1.856 17.390 1.00 68.88 96 SER A C 1
ATOM 742 O O . SER A 1 96 ? -37.515 2.264 17.389 1.00 68.88 96 SER A O 1
ATOM 744 N N . ILE A 1 97 ? -35.567 1.928 16.315 1.00 83.25 97 ILE A N 1
ATOM 745 C CA . ILE A 1 97 ? -36.092 2.251 14.982 1.00 83.25 97 ILE A CA 1
ATOM 746 C C . ILE A 1 97 ? -37.279 1.327 14.658 1.00 83.25 97 ILE A C 1
ATOM 748 O O . ILE A 1 97 ? -37.239 0.141 14.988 1.00 83.25 97 ILE A O 1
ATOM 752 N N . SER A 1 98 ? -38.347 1.859 14.063 1.00 91.19 98 SER A N 1
ATOM 753 C CA . SER A 1 98 ? -39.469 1.028 13.617 1.00 91.19 98 SER A CA 1
ATOM 754 C C . SER A 1 98 ? -39.172 0.434 12.236 1.00 91.19 98 SER A C 1
ATOM 756 O O . SER A 1 98 ? -38.410 1.012 11.454 1.00 91.19 98 SER A O 1
ATOM 758 N N . TRP A 1 99 ? -39.753 -0.726 11.924 1.00 93.25 99 TRP A N 1
ATOM 759 C CA . TRP A 1 99 ? -39.539 -1.367 10.624 1.00 93.25 99 TRP A CA 1
ATOM 760 C C . TRP A 1 99 ? -40.050 -0.516 9.473 1.00 93.25 99 TRP A C 1
ATOM 762 O O . TRP A 1 99 ? -39.411 -0.453 8.429 1.00 93.25 99 TRP A O 1
ATOM 772 N N . GLU A 1 100 ? -41.155 0.192 9.687 1.00 93.75 100 GLU A N 1
ATOM 773 C CA . GLU A 1 100 ? -41.754 1.089 8.705 1.00 93.75 100 GLU A CA 1
ATOM 774 C C . GLU A 1 100 ? -40.754 2.164 8.283 1.00 93.75 100 GLU A C 1
ATOM 776 O O . GLU A 1 100 ? -40.608 2.425 7.096 1.00 93.75 100 GLU A O 1
ATOM 781 N N . VAL A 1 101 ? -39.979 2.714 9.226 1.00 91.81 101 VAL A N 1
ATOM 782 C CA . VAL A 1 101 ? -38.911 3.671 8.905 1.00 91.81 101 VAL A CA 1
ATOM 783 C C . VAL A 1 101 ? -37.827 3.026 8.047 1.00 91.81 101 VAL A C 1
ATOM 785 O O . VAL A 1 101 ? -37.415 3.604 7.041 1.00 91.81 101 VAL A O 1
ATOM 788 N N . CYS A 1 102 ? -37.366 1.830 8.419 1.00 94.00 102 CYS A N 1
ATOM 789 C CA . CYS A 1 102 ? -36.365 1.098 7.642 1.00 94.00 102 CYS A CA 1
ATOM 790 C C . CYS A 1 102 ? -36.852 0.794 6.218 1.00 94.00 102 CYS A C 1
ATOM 792 O O . CYS A 1 102 ? -36.081 0.951 5.268 1.00 94.00 102 CYS A O 1
ATOM 794 N N . TYR A 1 103 ? -38.112 0.385 6.086 1.00 95.31 103 TYR A N 1
ATOM 795 C CA . TYR A 1 103 ? -38.759 0.028 4.831 1.00 95.31 103 TYR A CA 1
ATOM 796 C C . TYR A 1 103 ? -39.002 1.252 3.939 1.00 95.31 103 TYR A C 1
ATOM 798 O O . TYR A 1 103 ? -38.661 1.226 2.758 1.00 95.31 103 TYR A O 1
ATOM 806 N N . ASP A 1 104 ? -39.502 2.355 4.499 1.00 93.38 104 ASP A N 1
ATOM 807 C CA . ASP A 1 104 ? -39.721 3.608 3.770 1.00 93.38 104 ASP A CA 1
ATOM 808 C C . ASP A 1 104 ? -38.394 4.175 3.235 1.00 93.38 104 ASP A C 1
ATOM 810 O O . ASP A 1 104 ? -38.326 4.664 2.105 1.00 93.38 104 ASP A O 1
ATOM 814 N N . ILE A 1 105 ? -37.309 4.081 4.016 1.00 92.31 105 ILE A N 1
ATOM 815 C CA . ILE A 1 105 ? -35.962 4.445 3.549 1.00 92.31 105 ILE A CA 1
ATOM 816 C C . ILE A 1 105 ? -35.520 3.517 2.408 1.00 92.31 105 ILE A C 1
ATOM 818 O O . ILE A 1 105 ? -34.982 4.006 1.414 1.00 92.31 105 ILE A O 1
ATOM 822 N N . ALA A 1 106 ? -35.776 2.208 2.505 1.00 94.50 106 ALA A N 1
ATOM 823 C CA . ALA A 1 106 ? -35.437 1.250 1.452 1.00 94.50 106 ALA A CA 1
ATOM 824 C C . ALA A 1 106 ? -36.168 1.549 0.130 1.00 94.50 106 ALA A C 1
ATOM 826 O O . ALA A 1 106 ? -35.525 1.551 -0.918 1.00 94.50 106 ALA A O 1
ATOM 827 N N . GLN A 1 107 ? -37.462 1.892 0.174 1.00 94.00 107 GLN A N 1
ATOM 828 C CA . GLN A 1 107 ? -38.224 2.321 -1.011 1.00 94.00 107 GLN A CA 1
ATOM 829 C C . GLN A 1 107 ? -37.615 3.575 -1.647 1.00 94.00 107 GLN A C 1
ATOM 831 O O . GLN A 1 107 ? -37.380 3.640 -2.848 1.00 94.00 107 GLN A O 1
ATOM 836 N N . ARG A 1 108 ? -37.265 4.573 -0.832 1.00 90.56 108 ARG A N 1
ATOM 837 C CA . ARG A 1 108 ? -36.611 5.785 -1.349 1.00 90.56 108 ARG A CA 1
ATOM 838 C C . ARG A 1 108 ? -35.239 5.494 -1.953 1.00 90.56 108 ARG A C 1
ATOM 840 O O . ARG A 1 108 ? -34.803 6.200 -2.856 1.00 90.56 108 ARG A O 1
ATOM 847 N N . ILE A 1 109 ? -34.511 4.512 -1.422 1.00 90.31 109 ILE A N 1
ATOM 848 C CA . ILE A 1 109 ? -33.208 4.101 -1.949 1.00 90.31 109 ILE A CA 1
ATOM 849 C C . ILE A 1 109 ? -33.362 3.403 -3.301 1.00 90.31 109 ILE A C 1
ATOM 851 O O . ILE A 1 109 ? -32.593 3.742 -4.204 1.00 90.31 109 ILE A O 1
ATOM 855 N N . SER A 1 110 ? -34.322 2.481 -3.448 1.00 89.00 110 SER A N 1
ATOM 856 C CA . SER A 1 110 ? -34.524 1.728 -4.696 1.00 89.00 110 SER A CA 1
ATOM 857 C C . SER A 1 110 ? -34.790 2.637 -5.890 1.00 89.00 110 SER A C 1
ATOM 859 O O . SER A 1 110 ? -34.365 2.328 -6.999 1.00 89.00 110 SER A O 1
ATOM 861 N N . ASP A 1 111 ? -35.403 3.791 -5.640 1.00 81.69 111 ASP A N 1
ATOM 862 C CA . ASP A 1 111 ? -35.791 4.746 -6.678 1.00 81.69 111 ASP A CA 1
ATOM 863 C C . ASP A 1 111 ? -34.661 5.730 -7.048 1.00 81.69 111 ASP A C 1
ATOM 865 O O . ASP A 1 111 ? -34.825 6.582 -7.921 1.00 81.69 111 ASP A O 1
ATOM 869 N N . THR A 1 112 ? -33.494 5.640 -6.395 1.00 78.56 112 THR A N 1
ATOM 870 C CA . THR A 1 112 ? -32.363 6.569 -6.586 1.00 78.56 112 THR A CA 1
ATOM 871 C C . THR A 1 112 ? -31.150 5.905 -7.248 1.00 78.56 112 THR A C 1
ATOM 873 O O . THR A 1 112 ? -30.864 4.727 -7.025 1.00 78.56 112 THR A O 1
ATOM 876 N N . SER A 1 113 ? -30.379 6.678 -8.028 1.00 54.41 113 SER A N 1
ATOM 877 C CA . SER A 1 113 ? -29.132 6.247 -8.692 1.00 54.41 113 SER A CA 1
ATOM 878 C C . SER A 1 113 ? -27.957 6.114 -7.703 1.00 54.41 113 SER A C 1
ATOM 880 O O . SER A 1 113 ? -26.954 6.828 -7.789 1.00 54.41 113 SER A O 1
ATOM 882 N N . LYS A 1 114 ? -28.120 5.255 -6.697 1.00 70.94 114 LYS A N 1
ATOM 883 C CA . LYS A 1 114 ? -27.164 5.014 -5.608 1.00 70.94 114 LYS A CA 1
ATOM 884 C C . LYS A 1 114 ? -26.181 3.880 -5.930 1.00 70.94 114 LYS A C 1
ATOM 886 O O . LYS A 1 114 ? -26.385 3.160 -6.905 1.00 70.94 114 LYS A O 1
ATOM 891 N N . PRO A 1 115 ? -25.112 3.706 -5.125 1.00 82.19 115 PRO A N 1
ATOM 892 C CA . PRO A 1 115 ? -24.193 2.580 -5.271 1.00 82.19 115 PRO A CA 1
ATOM 893 C C . PRO A 1 115 ? -24.934 1.235 -5.262 1.00 82.19 115 PRO A C 1
ATOM 895 O O . PRO A 1 115 ? -25.850 1.043 -4.460 1.00 82.19 115 PRO A O 1
ATOM 898 N N . VAL A 1 116 ? -24.496 0.291 -6.107 1.00 89.56 116 VAL A N 1
ATOM 899 C CA . VAL A 1 116 ? -25.110 -1.047 -6.272 1.00 89.56 116 VAL A CA 1
ATOM 900 C C . VAL A 1 116 ? -25.270 -1.778 -4.933 1.00 89.56 116 VAL A C 1
ATOM 902 O O . VAL A 1 116 ? -26.275 -2.437 -4.692 1.00 89.56 116 VAL A O 1
ATOM 905 N N . GLU A 1 117 ? -24.312 -1.622 -4.019 1.00 91.81 117 GLU A N 1
ATOM 906 C CA . GLU A 1 117 ? -24.374 -2.238 -2.691 1.00 91.81 117 GLU A CA 1
ATOM 907 C C . GLU A 1 117 ? -25.567 -1.749 -1.855 1.00 91.81 117 GLU A C 1
ATOM 909 O O . GLU A 1 117 ? -26.293 -2.554 -1.275 1.00 91.81 117 GLU A O 1
ATOM 914 N N . VAL A 1 118 ? -25.820 -0.438 -1.844 1.00 92.00 118 VAL A N 1
ATOM 915 C CA . VAL A 1 118 ? -26.926 0.174 -1.091 1.00 92.00 118 VAL A CA 1
ATOM 916 C C . VAL A 1 118 ? -28.275 -0.223 -1.701 1.00 92.00 118 VAL A C 1
ATOM 918 O O . VAL A 1 118 ? -29.242 -0.451 -0.974 1.00 92.00 118 VAL A O 1
ATOM 921 N N . GLN A 1 119 ? -28.332 -0.376 -3.028 1.00 93.06 119 GLN A N 1
ATOM 922 C CA . GLN A 1 119 ? -29.508 -0.900 -3.727 1.00 93.06 119 GLN A CA 1
ATOM 923 C C . GLN A 1 119 ? -29.783 -2.363 -3.363 1.00 93.06 119 GLN A C 1
ATOM 925 O O . GLN A 1 119 ? -30.931 -2.705 -3.095 1.00 93.06 119 GLN A O 1
ATOM 930 N N . ASN A 1 120 ? -28.751 -3.206 -3.273 1.00 94.75 120 ASN A N 1
ATOM 931 C CA . ASN A 1 120 ? -28.901 -4.600 -2.844 1.00 94.75 120 ASN A CA 1
ATOM 932 C C . ASN A 1 120 ? -29.412 -4.697 -1.399 1.00 94.75 120 ASN A C 1
ATOM 934 O O . ASN A 1 120 ? -30.302 -5.496 -1.113 1.00 94.75 120 ASN A O 1
ATOM 938 N N . MET A 1 121 ? -28.893 -3.858 -0.496 1.00 95.81 121 MET A N 1
ATOM 939 C CA . MET A 1 121 ? -29.384 -3.766 0.884 1.00 95.81 121 MET A CA 1
ATOM 940 C C . MET A 1 121 ? -30.858 -3.347 0.926 1.00 95.81 121 MET A C 1
ATOM 942 O O . MET A 1 121 ? -31.662 -3.958 1.627 1.00 95.81 121 MET A O 1
ATOM 946 N N . ALA A 1 122 ? -31.237 -2.335 0.141 1.00 95.56 122 ALA A N 1
ATOM 947 C CA . ALA A 1 122 ? -32.624 -1.891 0.064 1.00 95.56 122 ALA A CA 1
ATOM 948 C C . ALA A 1 122 ? -33.532 -2.973 -0.526 1.00 95.56 122 ALA A C 1
ATOM 950 O O . ALA A 1 122 ? -34.583 -3.248 0.042 1.00 95.56 122 ALA A O 1
ATOM 951 N N . ALA A 1 123 ? -33.112 -3.643 -1.599 1.00 96.19 123 ALA A N 1
ATOM 952 C CA . ALA A 1 123 ? -33.850 -4.750 -2.197 1.00 96.19 123 ALA A CA 1
ATOM 953 C C . ALA A 1 123 ? -34.069 -5.898 -1.199 1.00 96.19 123 ALA A C 1
ATOM 955 O O . ALA A 1 123 ? -35.167 -6.448 -1.141 1.00 96.19 123 ALA A O 1
ATOM 956 N N . ALA A 1 124 ? -33.073 -6.214 -0.365 1.00 96.06 124 ALA A N 1
ATOM 957 C CA . ALA A 1 124 ? -33.208 -7.213 0.692 1.00 96.06 124 ALA A CA 1
ATOM 958 C C . ALA A 1 124 ? -34.281 -6.810 1.723 1.00 96.06 124 ALA A C 1
ATOM 960 O O . ALA A 1 124 ? -35.190 -7.594 1.997 1.00 96.06 124 ALA A O 1
ATOM 961 N N . VAL A 1 125 ? -34.262 -5.562 2.205 1.00 96.00 125 VAL A N 1
ATOM 962 C CA . VAL A 1 125 ? -35.313 -5.019 3.091 1.00 96.00 125 VAL A CA 1
ATOM 963 C C . VAL A 1 125 ? -36.691 -5.035 2.414 1.00 96.00 125 VAL A C 1
ATOM 965 O O . VAL A 1 125 ? -37.678 -5.433 3.030 1.00 96.00 125 VAL A O 1
ATOM 968 N N . LEU A 1 126 ? -36.773 -4.655 1.137 1.00 95.25 126 LEU A N 1
ATOM 969 C CA . LEU A 1 126 ? -38.027 -4.640 0.379 1.00 95.25 126 LEU A CA 1
ATOM 970 C C . LEU A 1 126 ? -38.585 -6.045 0.134 1.00 95.25 126 LEU A C 1
ATOM 972 O O . LEU A 1 126 ? -39.805 -6.205 0.147 1.00 95.25 126 LEU A O 1
ATOM 976 N N . SER A 1 127 ? -37.718 -7.046 -0.042 1.00 94.88 127 SER A N 1
ATOM 977 C CA . SER A 1 127 ? -38.110 -8.449 -0.233 1.00 94.88 127 SER A CA 1
ATOM 978 C C . SER A 1 127 ? -38.762 -9.057 1.009 1.00 94.88 127 SER A C 1
ATOM 980 O O . SER A 1 127 ? -39.664 -9.882 0.886 1.00 94.88 127 SER A O 1
ATOM 982 N N . ILE A 1 128 ? -38.367 -8.589 2.199 1.00 94.75 128 ILE A N 1
ATOM 983 C CA . ILE A 1 128 ? -39.041 -8.914 3.460 1.00 94.75 128 ILE A CA 1
ATOM 984 C C . ILE A 1 128 ? -40.422 -8.239 3.511 1.00 94.75 128 ILE A C 1
ATOM 986 O O . ILE A 1 128 ? -41.349 -8.754 4.114 1.00 94.75 128 ILE A O 1
ATOM 990 N N . GLY A 1 129 ? -40.627 -7.115 2.829 1.00 93.38 129 GLY A N 1
ATOM 991 C CA . GLY A 1 129 ? -41.936 -6.475 2.742 1.00 93.38 129 GLY A CA 1
ATOM 992 C C . GLY A 1 129 ? -42.256 -5.546 3.917 1.00 93.38 129 GLY A C 1
ATOM 993 O O . GLY A 1 129 ? -41.543 -5.458 4.916 1.00 93.38 129 GLY A O 1
ATOM 994 N N . ARG A 1 130 ? -43.342 -4.783 3.750 1.00 92.94 130 ARG A N 1
ATOM 995 C CA . ARG A 1 130 ? -43.690 -3.662 4.638 1.00 92.94 130 ARG A CA 1
ATOM 996 C C . ARG A 1 130 ? -44.164 -4.099 6.021 1.00 92.94 130 ARG A C 1
ATOM 998 O O . ARG A 1 130 ? -43.908 -3.405 6.995 1.00 92.94 130 ARG A O 1
ATOM 1005 N N . HIS A 1 131 ? -44.882 -5.214 6.095 1.00 88.06 131 HIS A N 1
ATOM 1006 C CA . HIS A 1 131 ? -45.489 -5.707 7.327 1.00 88.06 131 HIS A CA 1
ATOM 1007 C C . HIS A 1 131 ? -44.691 -6.910 7.806 1.00 88.06 131 HIS A C 1
ATOM 1009 O O . HIS A 1 131 ? -45.012 -8.025 7.430 1.00 88.06 131 HIS A O 1
ATOM 1015 N N . PHE A 1 132 ? -43.634 -6.683 8.583 1.00 81.12 132 PHE A N 1
ATOM 1016 C CA . PHE A 1 132 ? -42.798 -7.770 9.080 1.00 81.12 132 PHE A CA 1
ATOM 1017 C C . PHE A 1 132 ? -43.410 -8.427 10.321 1.00 81.12 132 PHE A C 1
ATOM 1019 O O . PHE A 1 132 ? -43.544 -7.782 11.359 1.00 81.12 132 PHE A O 1
ATOM 1026 N N . ASP A 1 133 ? -43.736 -9.712 10.212 1.00 76.94 133 ASP A N 1
ATOM 1027 C CA . ASP A 1 133 ? -44.204 -10.567 11.304 1.00 76.94 133 ASP A CA 1
ATOM 1028 C C . ASP A 1 133 ? -43.457 -11.902 11.248 1.00 76.94 133 ASP A C 1
ATOM 1030 O O . ASP A 1 133 ? -43.641 -12.674 10.308 1.00 76.94 133 ASP A O 1
ATOM 1034 N N . LEU A 1 134 ? -42.581 -12.164 12.223 1.00 71.19 134 LEU A N 1
ATOM 1035 C CA . LEU A 1 134 ? -41.624 -13.273 12.160 1.00 71.19 134 LEU A CA 1
ATOM 1036 C C . LEU A 1 134 ? -42.294 -14.637 11.903 1.00 71.19 134 LEU A C 1
ATOM 1038 O O . LEU A 1 134 ? -41.699 -15.483 11.239 1.00 71.19 134 LEU A O 1
ATOM 1042 N N . ASP A 1 135 ? -43.532 -14.821 12.365 1.00 76.69 135 ASP A N 1
ATOM 1043 C CA . ASP A 1 135 ? -44.297 -16.065 12.216 1.00 76.69 135 ASP A CA 1
ATOM 1044 C C . ASP A 1 135 ? -44.737 -16.344 10.764 1.00 76.69 135 ASP A C 1
ATOM 1046 O O . ASP A 1 135 ? -45.142 -17.460 10.435 1.00 76.69 135 ASP A O 1
ATOM 1050 N N . GLN A 1 136 ? -44.649 -15.348 9.877 1.00 77.38 136 GLN A N 1
ATOM 1051 C CA . GLN A 1 136 ? -45.117 -15.419 8.488 1.00 77.38 136 GLN A CA 1
ATOM 1052 C C . GLN A 1 136 ? -43.982 -15.390 7.455 1.00 77.38 136 GLN A C 1
ATOM 1054 O O . GLN A 1 136 ? -44.240 -15.584 6.264 1.00 77.38 136 GLN A O 1
ATOM 1059 N N . TYR A 1 137 ? -42.736 -15.152 7.878 1.00 77.81 137 TYR A N 1
ATOM 1060 C CA . TYR A 1 137 ? -41.614 -14.916 6.968 1.00 77.81 137 TYR A CA 1
ATOM 1061 C C . TYR A 1 137 ? -40.616 -16.064 6.889 1.00 77.81 137 TYR A C 1
ATOM 1063 O O . TYR A 1 137 ? -40.352 -16.787 7.846 1.00 77.81 137 TYR A O 1
ATOM 1071 N N . ASP A 1 138 ? -39.995 -16.171 5.715 1.00 84.94 138 ASP A N 1
ATOM 1072 C CA . ASP A 1 138 ? -38.860 -17.051 5.484 1.00 84.94 138 ASP A CA 1
ATOM 1073 C C . ASP A 1 138 ? -37.660 -16.606 6.337 1.00 84.94 138 ASP A C 1
ATOM 1075 O O . ASP A 1 138 ? -37.017 -15.582 6.073 1.00 84.94 138 ASP A O 1
ATOM 1079 N N . ALA A 1 139 ? -37.338 -17.401 7.361 1.00 84.81 139 ALA A N 1
ATOM 1080 C CA . ALA A 1 139 ? -36.184 -17.184 8.228 1.00 84.81 139 ALA A CA 1
ATOM 1081 C C . ALA A 1 139 ? -34.878 -17.037 7.425 1.00 84.81 139 ALA A C 1
ATOM 1083 O O . ALA A 1 139 ? -33.992 -16.272 7.818 1.00 84.81 139 ALA A O 1
ATOM 1084 N N . GLN A 1 140 ? -34.770 -17.700 6.270 1.00 86.44 140 GLN A N 1
ATOM 1085 C CA . GLN A 1 140 ? -33.596 -17.615 5.410 1.00 86.44 140 GLN A CA 1
ATOM 1086 C C . GLN A 1 140 ? -33.438 -16.224 4.781 1.00 86.44 140 GLN A C 1
ATOM 1088 O O . GLN A 1 140 ? -32.314 -15.716 4.699 1.00 86.44 140 GLN A O 1
ATOM 1093 N N . ALA A 1 141 ? -34.535 -15.570 4.392 1.00 89.44 141 ALA A N 1
ATOM 1094 C CA . ALA A 1 141 ? -34.512 -14.207 3.859 1.00 89.44 141 ALA A CA 1
ATOM 1095 C C . ALA A 1 141 ? -34.069 -13.192 4.928 1.00 89.44 141 ALA A C 1
ATOM 1097 O O . ALA A 1 141 ? -33.241 -12.312 4.661 1.00 89.44 141 ALA A O 1
ATOM 1098 N N . VAL A 1 142 ? -34.541 -13.361 6.168 1.00 90.19 142 VAL A N 1
ATOM 1099 C CA . VAL A 1 142 ? -34.137 -12.530 7.315 1.00 90.19 142 VAL A CA 1
ATOM 1100 C C . VAL A 1 142 ? -32.648 -12.703 7.619 1.00 90.19 142 VAL A C 1
ATOM 1102 O O . VAL A 1 142 ? -31.922 -11.714 7.738 1.00 90.19 142 VAL A O 1
ATOM 1105 N N . ILE A 1 143 ? -32.162 -13.946 7.684 1.00 87.00 143 ILE A N 1
ATOM 1106 C CA . ILE A 1 143 ? -30.745 -14.256 7.935 1.00 87.00 143 ILE A CA 1
ATOM 1107 C C . ILE A 1 143 ? -29.853 -13.695 6.823 1.00 87.00 143 ILE A C 1
ATOM 1109 O O . ILE A 1 143 ? -28.813 -13.089 7.106 1.00 87.00 143 ILE A O 1
ATOM 1113 N N . SER A 1 144 ? -30.267 -13.849 5.564 1.00 90.00 144 SER A N 1
ATOM 1114 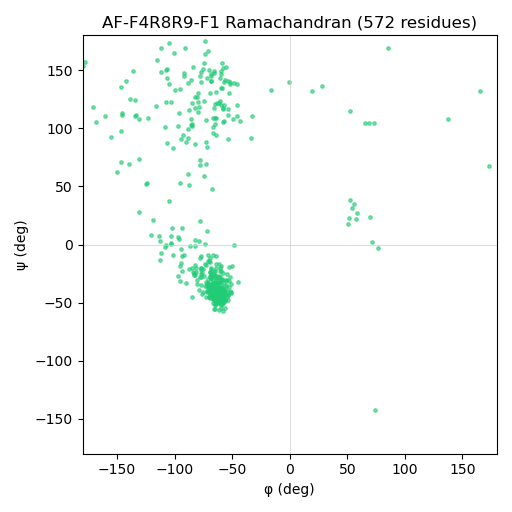C CA . SER A 1 144 ? -29.529 -13.333 4.406 1.00 90.00 144 SER A CA 1
ATOM 1115 C C . SER A 1 144 ? -29.438 -11.807 4.449 1.00 90.00 144 SER A C 1
ATOM 1117 O O . SER A 1 144 ? -28.361 -11.248 4.243 1.00 90.00 144 SER A O 1
ATOM 1119 N N . THR A 1 145 ? -30.527 -11.132 4.827 1.00 93.75 145 THR A N 1
ATOM 1120 C CA . THR A 1 145 ? -30.561 -9.670 4.997 1.00 93.75 145 THR A CA 1
ATOM 1121 C C . THR A 1 145 ? -29.652 -9.212 6.140 1.00 93.75 145 THR A C 1
ATOM 1123 O O . THR A 1 145 ? -28.850 -8.294 5.961 1.00 93.75 145 THR A O 1
ATOM 1126 N N . ILE A 1 146 ? -29.692 -9.881 7.298 1.00 89.75 146 ILE A N 1
ATOM 1127 C CA . ILE A 1 146 ? -28.783 -9.597 8.423 1.00 89.75 146 ILE A CA 1
ATOM 1128 C C . ILE A 1 146 ? -27.323 -9.766 7.996 1.00 89.75 146 ILE A C 1
ATOM 1130 O O . ILE A 1 146 ? -26.477 -8.936 8.343 1.00 89.75 146 ILE A O 1
ATOM 1134 N N . THR A 1 147 ? -27.024 -10.828 7.252 1.00 86.56 147 THR A N 1
ATOM 1135 C CA . THR A 1 147 ? -25.672 -11.119 6.764 1.00 86.56 147 THR A CA 1
ATOM 1136 C C . THR A 1 147 ? -25.193 -10.026 5.820 1.00 86.56 147 THR A C 1
ATOM 1138 O O . THR A 1 147 ? -24.125 -9.461 6.051 1.00 86.56 147 THR A O 1
ATOM 1141 N N . LEU A 1 148 ? -26.010 -9.661 4.828 1.00 92.25 148 LEU A N 1
ATOM 1142 C CA . LEU A 1 148 ? -25.710 -8.600 3.871 1.00 92.25 148 LEU A CA 1
ATOM 1143 C C . LEU A 1 148 ? -25.410 -7.275 4.580 1.00 92.25 148 LEU A C 1
ATOM 1145 O O . LEU A 1 148 ? -24.325 -6.727 4.419 1.00 92.25 148 LEU A O 1
ATOM 1149 N N . HIS A 1 149 ? -26.313 -6.806 5.445 1.00 91.69 149 HIS A N 1
ATOM 1150 C CA . HIS A 1 149 ? -26.118 -5.557 6.186 1.00 91.69 149 HIS A CA 1
ATOM 1151 C C . HIS A 1 149 ? -24.883 -5.596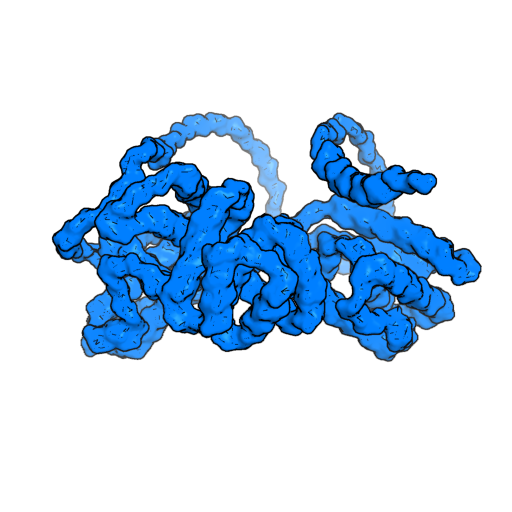 7.102 1.00 91.69 149 HIS A C 1
ATOM 1153 O O . HIS A 1 149 ? -24.165 -4.602 7.226 1.00 91.69 149 HIS A O 1
ATOM 1159 N N . SER A 1 150 ? -24.608 -6.742 7.735 1.00 84.50 150 SER A N 1
ATOM 1160 C CA . SER A 1 150 ? -23.434 -6.915 8.603 1.00 84.50 150 SER A CA 1
ATOM 1161 C C . SER A 1 150 ? -22.120 -6.867 7.822 1.00 84.50 150 SER A C 1
ATOM 1163 O O . SER A 1 150 ? -21.145 -6.303 8.330 1.00 84.50 150 SER A O 1
ATOM 1165 N N . LEU A 1 151 ? -22.096 -7.449 6.618 1.00 80.50 151 LEU A N 1
ATOM 1166 C CA . LEU A 1 151 ? -20.957 -7.419 5.700 1.00 80.50 151 LEU A CA 1
ATOM 1167 C C . LEU A 1 151 ? -20.747 -6.013 5.133 1.00 80.50 151 LEU A C 1
ATOM 1169 O O . LEU A 1 151 ? -19.632 -5.503 5.202 1.00 80.50 151 LEU A O 1
ATOM 1173 N N . SER A 1 152 ? -21.812 -5.342 4.691 1.00 85.38 152 SER A N 1
ATOM 1174 C CA . SER A 1 152 ? -21.736 -3.971 4.173 1.00 85.38 152 SER A CA 1
ATOM 1175 C C . SER A 1 152 ? -21.253 -2.965 5.215 1.00 85.38 152 SER A C 1
ATOM 1177 O O . SER A 1 152 ? -20.509 -2.043 4.896 1.00 85.38 152 SER A O 1
ATOM 1179 N N . LEU A 1 153 ? -21.581 -3.168 6.497 1.00 82.25 153 LEU A N 1
ATOM 1180 C CA . LEU A 1 153 ? -21.023 -2.359 7.588 1.00 82.25 153 LEU A CA 1
ATOM 1181 C C . LEU A 1 153 ? -19.527 -2.593 7.841 1.00 82.25 153 LEU A C 1
ATOM 1183 O O . LEU A 1 153 ? -18.923 -1.791 8.554 1.00 82.25 153 LEU A O 1
ATOM 1187 N N . GLN A 1 154 ? -18.919 -3.660 7.315 1.00 76.31 154 GLN A N 1
ATOM 1188 C CA . GLN A 1 154 ? -17.456 -3.798 7.330 1.00 76.31 154 GLN A CA 1
ATOM 1189 C C . GLN A 1 154 ? -16.801 -2.945 6.241 1.00 76.31 154 GLN A C 1
ATOM 1191 O O . GLN A 1 154 ? -15.666 -2.510 6.420 1.00 76.31 154 GLN A O 1
ATOM 1196 N N . GLY A 1 155 ? -17.518 -2.688 5.145 1.00 70.06 155 GLY A N 1
ATOM 1197 C CA . GLY A 1 155 ? -17.071 -1.826 4.060 1.00 70.06 155 GLY A CA 1
ATOM 1198 C C . GLY A 1 155 ? -17.108 -0.337 4.416 1.00 70.06 155 GLY A C 1
ATOM 1199 O O . GLY A 1 155 ? -17.745 0.097 5.379 1.00 70.06 155 GLY A O 1
ATOM 1200 N N . ASP A 1 156 ? -16.413 0.465 3.609 1.00 64.62 156 ASP A N 1
ATOM 1201 C CA . ASP A 1 156 ? -16.438 1.932 3.681 1.00 64.62 156 ASP A CA 1
ATOM 1202 C C . ASP A 1 156 ? -17.283 2.589 2.583 1.00 64.62 156 ASP A C 1
ATOM 1204 O O . ASP A 1 156 ? -17.401 3.812 2.546 1.00 64.62 156 ASP A O 1
ATOM 1208 N N . SER A 1 157 ? -17.900 1.781 1.721 1.00 75.50 157 SER A N 1
ATOM 1209 C CA . SER A 1 157 ? -18.808 2.212 0.654 1.00 75.50 157 SER A CA 1
ATOM 1210 C C . SER A 1 157 ? -20.026 2.971 1.178 1.00 75.50 157 SER A C 1
ATOM 1212 O O . SER A 1 157 ? -20.532 3.856 0.492 1.00 75.50 157 SER A O 1
ATOM 1214 N N . LEU A 1 158 ? -20.469 2.648 2.398 1.00 81.38 158 LEU A N 1
ATOM 1215 C CA . LEU A 1 158 ? -21.617 3.282 3.030 1.00 81.38 158 LEU A CA 1
ATOM 1216 C C . LEU A 1 158 ? -21.246 4.643 3.623 1.00 81.38 158 LEU A C 1
ATOM 1218 O O . LEU A 1 158 ? -20.310 4.748 4.426 1.00 81.38 158 LEU A O 1
ATOM 1222 N N . ASN A 1 159 ? -22.036 5.668 3.320 1.00 80.38 159 ASN A N 1
ATOM 1223 C CA . ASN A 1 159 ? -21.984 6.948 4.022 1.00 80.38 159 ASN A CA 1
ATOM 1224 C C . ASN A 1 159 ? -22.606 6.848 5.434 1.00 80.38 159 ASN A C 1
ATOM 1226 O O . ASN A 1 159 ? -23.151 5.820 5.838 1.00 80.38 159 ASN A O 1
ATOM 1230 N N . THR A 1 160 ? -22.528 7.923 6.221 1.00 77.88 160 THR A N 1
ATOM 1231 C CA . THR A 1 160 ? -23.018 7.932 7.611 1.00 77.88 160 THR A CA 1
ATOM 1232 C C . THR A 1 160 ? -24.514 7.604 7.727 1.00 77.88 160 THR A C 1
ATOM 1234 O O . THR A 1 160 ? -24.894 6.839 8.615 1.00 77.88 160 THR A O 1
ATOM 1237 N N . ALA A 1 161 ? -25.356 8.130 6.830 1.00 83.75 161 ALA A N 1
ATOM 1238 C CA . ALA A 1 161 ? -26.803 7.897 6.844 1.00 83.75 161 ALA A CA 1
ATOM 1239 C C . ALA A 1 161 ? -27.149 6.440 6.498 1.00 83.75 161 ALA A C 1
ATOM 1241 O O . ALA A 1 161 ? -27.998 5.824 7.146 1.00 83.75 161 ALA A O 1
ATOM 1242 N N . GLU A 1 162 ? -26.447 5.867 5.522 1.00 89.38 162 GLU A N 1
ATOM 1243 C CA . GLU A 1 162 ? -26.562 4.461 5.122 1.00 89.38 162 GLU A CA 1
ATOM 1244 C C . GLU A 1 162 ? -26.106 3.519 6.237 1.00 89.38 162 GLU A C 1
ATOM 1246 O O . GLU A 1 162 ? -26.764 2.514 6.501 1.00 89.38 162 GLU A O 1
ATOM 1251 N N . ARG A 1 163 ? -25.030 3.862 6.956 1.00 85.75 163 ARG A N 1
ATOM 1252 C CA . ARG A 1 163 ? -24.567 3.087 8.116 1.00 85.75 163 ARG A CA 1
ATOM 1253 C C . ARG A 1 163 ? -25.570 3.120 9.259 1.00 85.75 163 ARG A C 1
ATOM 1255 O O . ARG A 1 163 ? -25.867 2.070 9.815 1.00 85.75 163 ARG A O 1
ATOM 1262 N N . ILE A 1 164 ? -26.098 4.295 9.605 1.00 84.69 164 ILE A N 1
ATOM 1263 C CA . ILE A 1 164 ? -27.097 4.437 10.676 1.00 84.69 164 ILE A CA 1
ATOM 1264 C C . ILE A 1 164 ? -28.372 3.669 10.323 1.00 84.69 164 ILE A C 1
ATOM 1266 O O . ILE A 1 164 ? -28.882 2.926 11.161 1.00 84.69 164 ILE A O 1
ATOM 1270 N N . TRP A 1 165 ? -28.838 3.773 9.077 1.00 91.69 165 TRP A N 1
ATOM 1271 C CA . TRP A 1 165 ? -29.962 2.978 8.583 1.00 91.69 165 TRP A CA 1
ATOM 1272 C C . TRP A 1 165 ? -29.673 1.474 8.656 1.00 91.69 165 TRP A C 1
ATOM 1274 O O . TRP A 1 165 ? -30.474 0.726 9.209 1.00 91.69 165 TRP A O 1
ATOM 1284 N N . SER A 1 166 ? -28.501 1.032 8.191 1.00 91.50 166 SER A N 1
ATOM 1285 C CA . SER A 1 166 ? -28.098 -0.377 8.235 1.00 91.50 166 SER A CA 1
ATOM 1286 C C . SER A 1 166 ? -28.026 -0.926 9.662 1.00 91.50 166 SER A C 1
ATOM 1288 O O . SER A 1 166 ? -28.530 -2.013 9.940 1.00 91.50 166 SER A O 1
ATOM 1290 N N . VAL A 1 167 ? -27.467 -0.155 10.599 1.00 87.25 167 VAL A N 1
ATOM 1291 C CA . VAL A 1 167 ? -27.474 -0.493 12.030 1.00 87.25 167 VAL A CA 1
ATOM 1292 C C . VAL A 1 167 ? -28.909 -0.601 12.536 1.00 87.25 167 VAL A C 1
ATOM 1294 O O . VAL A 1 167 ? -29.229 -1.562 13.226 1.00 87.25 167 VAL A O 1
ATOM 1297 N N . GLY A 1 168 ? -29.784 0.328 12.152 1.00 88.56 168 GLY A N 1
ATOM 1298 C CA . GLY A 1 168 ? -31.204 0.276 12.477 1.00 88.56 168 GLY A CA 1
ATOM 1299 C C . GLY A 1 168 ? -31.889 -1.012 12.004 1.00 88.56 168 GLY A C 1
ATOM 1300 O O . GLY A 1 168 ? -32.544 -1.685 12.802 1.00 88.56 168 GLY A O 1
ATOM 1301 N N . VAL A 1 169 ? -31.675 -1.404 10.744 1.00 91.88 169 VAL A N 1
ATOM 1302 C CA . VAL A 1 169 ? -32.171 -2.674 10.181 1.00 91.88 169 VAL A CA 1
ATOM 1303 C C . VAL A 1 169 ? -31.677 -3.862 11.008 1.00 91.88 169 VAL A C 1
ATOM 1305 O O . VAL A 1 169 ? -32.473 -4.718 11.395 1.00 91.88 169 VAL A O 1
ATOM 1308 N N . LEU A 1 170 ? -30.383 -3.897 11.344 1.00 89.38 170 LEU A N 1
ATOM 1309 C CA . LEU A 1 170 ? -29.802 -4.973 12.151 1.00 89.38 170 LEU A CA 1
ATOM 1310 C C . LEU A 1 170 ? -30.378 -5.030 13.567 1.00 89.38 170 LEU A C 1
ATOM 1312 O O . LEU A 1 170 ? -30.661 -6.127 14.045 1.00 89.38 170 LEU A O 1
ATOM 1316 N N . VAL A 1 171 ? -30.552 -3.885 14.237 1.00 85.88 171 VAL A N 1
ATOM 1317 C CA . VAL A 1 171 ? -31.176 -3.821 15.570 1.00 85.88 171 VAL A CA 1
ATOM 1318 C C . VAL A 1 171 ? -32.581 -4.407 15.510 1.00 85.88 171 VAL A C 1
ATOM 1320 O O . VAL A 1 171 ? -32.910 -5.271 16.323 1.00 85.88 171 VAL A O 1
ATOM 1323 N N . TYR A 1 172 ? -33.385 -3.968 14.539 1.00 90.19 172 TYR A N 1
ATOM 1324 C CA . TYR A 1 172 ? -34.771 -4.398 14.422 1.00 90.19 172 TYR A CA 1
ATOM 1325 C C . TYR A 1 172 ? -34.873 -5.896 14.113 1.00 90.19 172 TYR A C 1
ATOM 1327 O O . TYR A 1 172 ? -35.477 -6.634 14.887 1.00 90.19 172 TYR A O 1
ATOM 1335 N N . LEU A 1 173 ? -34.231 -6.376 13.042 1.00 90.06 173 LEU A N 1
ATOM 1336 C CA . LEU A 1 173 ? -34.337 -7.780 12.625 1.00 90.06 173 LEU A CA 1
ATOM 1337 C C . LEU A 1 173 ? -33.800 -8.743 13.691 1.00 90.06 173 LEU A C 1
ATOM 1339 O O . LEU A 1 173 ? -34.409 -9.778 13.950 1.00 90.06 173 LEU A O 1
ATOM 1343 N N . ARG A 1 174 ? -32.694 -8.401 14.368 1.00 86.56 174 ARG A N 1
ATOM 1344 C CA . ARG A 1 174 ? -32.137 -9.251 15.435 1.00 86.56 174 ARG A CA 1
ATOM 1345 C C . ARG A 1 174 ? -33.054 -9.345 16.647 1.00 86.56 174 ARG A C 1
ATOM 1347 O O . ARG A 1 174 ? -33.097 -10.402 17.268 1.00 86.56 174 ARG A O 1
ATOM 1354 N N . ALA A 1 175 ? -33.765 -8.272 16.993 1.00 85.94 175 ALA A N 1
ATOM 1355 C CA . ALA A 1 175 ? -34.694 -8.277 18.122 1.00 85.94 175 ALA A CA 1
ATOM 1356 C C . ALA A 1 175 ? -35.874 -9.237 17.907 1.00 85.94 175 ALA A C 1
ATOM 1358 O O . ALA A 1 175 ? -36.423 -9.746 18.882 1.00 85.94 175 ALA A O 1
ATOM 1359 N N . GLN A 1 176 ? -36.226 -9.497 16.647 1.00 86.75 176 GLN A N 1
ATOM 1360 C CA . GLN A 1 176 ? -37.349 -10.353 16.277 1.00 86.75 176 GLN A CA 1
ATOM 1361 C C . GLN A 1 176 ? -36.968 -11.838 16.254 1.00 86.75 176 GLN A C 1
ATOM 1363 O O . GLN A 1 176 ? -37.827 -12.687 16.442 1.00 86.75 176 GLN A O 1
ATOM 1368 N N . LEU A 1 177 ? -35.687 -12.180 16.083 1.00 85.12 177 LEU A N 1
ATOM 1369 C CA . LEU A 1 177 ? -35.240 -13.574 16.096 1.00 85.12 177 LEU A CA 1
ATOM 1370 C C . LEU A 1 177 ? -35.413 -14.230 17.475 1.00 85.12 177 LEU A C 1
ATOM 1372 O O . LEU A 1 177 ? -35.264 -13.580 18.521 1.00 85.12 177 LEU A O 1
ATOM 1376 N N . SER A 1 178 ? -35.646 -15.548 17.478 1.00 84.81 178 SER A N 1
ATOM 1377 C CA . SER A 1 178 ? -35.645 -16.340 18.711 1.00 84.81 178 SER A CA 1
ATOM 1378 C C . SER A 1 178 ? -34.290 -16.242 19.422 1.00 84.81 178 SER A C 1
ATOM 1380 O O . SER A 1 178 ? -33.255 -15.943 18.817 1.00 84.81 178 SER A O 1
ATOM 1382 N N . GLU A 1 179 ? -34.288 -16.470 20.733 1.00 80.62 179 GLU A N 1
ATOM 1383 C CA . GLU A 1 179 ? -33.072 -16.387 21.546 1.00 80.62 179 GLU A CA 1
ATOM 1384 C C . GLU A 1 179 ? -32.001 -17.390 21.086 1.00 80.62 179 GLU A C 1
ATOM 1386 O O . GLU A 1 179 ? -30.822 -17.050 21.014 1.00 80.62 179 GLU A O 1
ATOM 1391 N N . GLU A 1 180 ? -32.422 -18.587 20.669 1.00 81.31 180 GLU A N 1
ATOM 1392 C CA . GLU A 1 180 ? -31.549 -19.618 20.104 1.00 81.31 180 GLU A CA 1
ATOM 1393 C C . GLU A 1 180 ? -30.826 -19.129 18.837 1.00 81.31 180 GLU A C 1
ATOM 1395 O O . GLU A 1 180 ? -29.598 -19.206 18.757 1.00 81.31 180 GLU A O 1
ATOM 1400 N N . TYR A 1 181 ? -31.556 -18.521 17.895 1.00 78.81 181 TYR A N 1
ATOM 1401 C CA . TYR A 1 181 ? -30.973 -17.969 16.666 1.00 78.81 181 TYR A CA 1
ATOM 1402 C C . TYR A 1 181 ? -30.103 -16.735 16.916 1.00 78.81 181 TYR A C 1
ATOM 1404 O O . TYR A 1 181 ? -29.067 -16.552 16.272 1.00 78.81 181 TYR A O 1
ATOM 1412 N N . ARG A 1 182 ? -30.484 -15.873 17.866 1.00 77.81 182 ARG A N 1
ATOM 1413 C CA . ARG A 1 182 ? -29.637 -14.741 18.271 1.00 77.81 182 ARG A CA 1
ATOM 1414 C C . ARG A 1 182 ? -28.283 -15.216 18.783 1.00 77.81 182 ARG A C 1
ATOM 1416 O O . ARG A 1 182 ? -27.266 -14.625 18.422 1.00 77.81 182 ARG A O 1
ATOM 1423 N N . ASN A 1 183 ? -28.275 -16.289 19.568 1.00 76.81 183 ASN A N 1
ATOM 1424 C CA . ASN A 1 183 ? -27.056 -16.869 20.119 1.00 76.81 183 ASN A CA 1
ATOM 1425 C C . ASN A 1 183 ? -26.203 -17.572 19.049 1.00 76.81 183 ASN A C 1
ATOM 1427 O O . ASN A 1 183 ? -24.978 -17.581 19.169 1.00 76.81 183 ASN A O 1
ATOM 1431 N N . SER A 1 184 ? -26.816 -18.115 17.990 1.00 75.19 184 SER A N 1
ATOM 1432 C CA . SER A 1 184 ? -26.091 -18.777 16.897 1.00 75.19 184 SER A CA 1
ATOM 1433 C C . SER A 1 184 ? -25.490 -17.805 15.874 1.00 75.19 184 SER A C 1
ATOM 1435 O O . SER A 1 184 ? -24.464 -18.111 15.272 1.00 75.19 184 SER A O 1
ATOM 1437 N N . LEU A 1 185 ? -26.111 -16.640 15.653 1.00 67.56 185 LEU A N 1
ATOM 1438 C CA . LEU A 1 185 ? -25.703 -15.697 14.602 1.00 67.56 185 LEU A CA 1
ATOM 1439 C C . LEU A 1 185 ? -24.461 -14.866 14.944 1.00 67.56 185 LEU A C 1
ATOM 1441 O O . LEU A 1 185 ? -23.802 -14.405 14.014 1.00 67.56 185 LEU A O 1
ATOM 1445 N N . GLN A 1 186 ? -24.140 -14.639 16.226 1.00 62.78 186 GLN A N 1
ATOM 1446 C CA . GLN A 1 186 ? -22.892 -13.992 16.669 1.00 62.78 186 GLN A CA 1
ATOM 1447 C C . GLN A 1 186 ? -22.789 -13.920 18.202 1.00 62.78 186 GLN A C 1
ATOM 1449 O O . GLN A 1 186 ? -23.794 -13.871 18.904 1.00 62.78 186 GLN A O 1
ATOM 1454 N N . ALA A 1 187 ? -21.557 -13.812 18.717 1.00 59.41 187 ALA A N 1
ATOM 1455 C CA . ALA A 1 187 ? -21.288 -13.556 20.133 1.00 59.41 187 ALA A CA 1
ATOM 1456 C C . ALA A 1 187 ? -22.060 -12.323 20.636 1.00 59.41 187 ALA A C 1
ATOM 1458 O O . ALA A 1 187 ? -21.970 -11.252 20.027 1.00 59.41 187 ALA A O 1
ATOM 1459 N N . ALA A 1 188 ? -22.766 -12.459 21.764 1.00 65.62 188 ALA A N 1
ATOM 1460 C CA . ALA A 1 188 ? -23.544 -11.387 22.386 1.00 65.62 188 ALA A CA 1
ATOM 1461 C C . ALA A 1 188 ? -22.752 -10.067 22.450 1.00 65.62 188 ALA A C 1
ATOM 1463 O O . ALA A 1 188 ? -21.549 -10.077 22.743 1.00 65.62 188 ALA A O 1
ATOM 1464 N N . ILE A 1 189 ? -23.419 -8.942 22.157 1.00 59.66 189 ILE A N 1
ATOM 1465 C CA . ILE A 1 189 ? -22.827 -7.612 22.344 1.00 59.66 189 ILE A CA 1
ATOM 1466 C C . ILE A 1 189 ? -22.603 -7.449 23.849 1.00 59.66 189 ILE A C 1
ATOM 1468 O O . ILE A 1 189 ? -23.560 -7.570 24.618 1.00 59.66 189 ILE A O 1
ATOM 1472 N N . PRO A 1 190 ? -21.359 -7.235 24.294 1.00 59.03 190 PRO A N 1
ATOM 1473 C CA . PRO A 1 190 ? -21.071 -7.185 25.712 1.00 59.03 190 PRO A CA 1
ATOM 1474 C C . PRO A 1 190 ? -21.700 -5.928 26.324 1.00 59.03 190 PRO A C 1
ATOM 1476 O O . PRO A 1 190 ? -21.655 -4.846 25.740 1.00 59.03 190 PRO A O 1
ATOM 1479 N N . ALA A 1 191 ? -22.245 -6.061 27.536 1.00 54.69 191 ALA A N 1
ATOM 1480 C CA . ALA A 1 191 ? -22.754 -4.916 28.297 1.00 54.69 191 ALA A CA 1
ATOM 1481 C C . ALA A 1 191 ? -21.638 -3.912 28.642 1.00 54.69 191 ALA A C 1
ATOM 1483 O O . ALA A 1 191 ? -21.883 -2.716 28.778 1.00 54.69 191 ALA A O 1
ATOM 1484 N N . VAL A 1 192 ? -20.401 -4.404 28.771 1.00 60.75 192 VAL A N 1
ATOM 1485 C CA . VAL A 1 192 ? -19.190 -3.610 28.980 1.00 60.75 192 VAL A CA 1
ATOM 1486 C C . VAL A 1 192 ? -18.115 -4.136 28.046 1.00 60.75 192 VAL A C 1
ATOM 1488 O O . VAL A 1 192 ? -17.779 -5.315 28.095 1.00 60.75 192 VAL A O 1
ATOM 1491 N N . TRP A 1 193 ? -17.548 -3.262 27.220 1.00 58.88 193 TRP A N 1
ATOM 1492 C CA . TRP A 1 193 ? -16.473 -3.650 26.314 1.00 58.88 193 TRP A CA 1
ATOM 1493 C C . TRP A 1 193 ? -15.166 -3.846 27.071 1.00 58.88 193 TRP A C 1
ATOM 1495 O O . TRP A 1 193 ? -14.673 -2.929 27.732 1.00 58.88 193 TRP A O 1
ATOM 1505 N N . THR A 1 194 ? -14.587 -5.037 26.943 1.00 63.59 194 THR A N 1
ATOM 1506 C CA . THR A 1 194 ? -13.264 -5.365 27.479 1.00 63.59 194 THR A CA 1
ATOM 1507 C C . THR A 1 194 ? -12.216 -5.410 26.366 1.00 63.59 194 THR A C 1
ATOM 1509 O O . THR A 1 194 ? -12.535 -5.339 25.180 1.00 63.59 194 THR A O 1
ATOM 1512 N N . ALA A 1 195 ? -10.937 -5.557 26.730 1.00 46.56 195 ALA A N 1
ATOM 1513 C CA . ALA A 1 195 ? -9.861 -5.715 25.750 1.00 46.56 195 ALA A CA 1
ATOM 1514 C C . ALA A 1 195 ? -10.020 -6.964 24.855 1.00 46.56 195 ALA A C 1
ATOM 1516 O O . ALA A 1 195 ? -9.496 -6.986 23.746 1.00 46.56 195 ALA A O 1
ATOM 1517 N N . LYS A 1 196 ? -10.772 -7.978 25.301 1.00 54.19 196 LYS A N 1
ATOM 1518 C CA . LYS A 1 196 ? -11.049 -9.188 24.513 1.00 54.19 196 LYS A CA 1
ATOM 1519 C C . LYS A 1 196 ? -12.109 -8.970 23.431 1.00 54.19 196 LYS A C 1
ATOM 1521 O O . LYS A 1 196 ? -12.133 -9.685 22.439 1.00 54.19 196 LYS A O 1
ATOM 1526 N N . ASP A 1 197 ? -12.958 -7.957 23.587 1.00 56.62 197 ASP A N 1
ATOM 1527 C CA . ASP A 1 197 ? -14.055 -7.668 22.658 1.00 56.62 197 ASP A CA 1
ATOM 1528 C C . ASP A 1 197 ? -13.601 -6.871 21.422 1.00 56.62 197 ASP A C 1
ATOM 1530 O O . ASP A 1 197 ? -14.388 -6.591 20.528 1.00 56.62 197 ASP A O 1
ATOM 1534 N N . LEU A 1 198 ? -12.320 -6.514 21.331 1.00 47.25 198 LEU A N 1
ATOM 1535 C CA . LEU A 1 198 ? -11.807 -5.568 20.335 1.00 47.25 198 LEU A CA 1
ATOM 1536 C C . LEU A 1 198 ? -11.634 -6.123 18.926 1.00 47.25 198 LEU A C 1
ATOM 1538 O O . LEU A 1 198 ? -11.585 -5.344 17.981 1.00 47.25 198 LEU A O 1
ATOM 1542 N N . GLY A 1 199 ? -11.547 -7.444 18.782 1.00 55.56 199 GLY A N 1
ATOM 1543 C CA . GLY A 1 199 ? -11.521 -8.106 17.476 1.00 55.56 199 GLY A CA 1
ATOM 1544 C C . GLY A 1 199 ? -12.902 -8.228 16.826 1.00 55.56 199 GLY A C 1
ATOM 1545 O O . GLY A 1 199 ? -13.026 -8.865 15.783 1.00 55.56 199 GLY A O 1
ATOM 1546 N N . ARG A 1 200 ? -13.956 -7.683 17.450 1.00 68.00 200 ARG A N 1
ATOM 1547 C CA . ARG A 1 200 ? -15.328 -7.819 16.957 1.00 68.00 200 ARG A CA 1
ATOM 1548 C C . ARG A 1 200 ? -15.548 -7.014 15.665 1.00 68.00 200 ARG A C 1
ATOM 1550 O O . ARG A 1 200 ? -14.929 -5.970 15.476 1.00 68.00 200 ARG A O 1
ATOM 1557 N N . PRO A 1 201 ? -16.456 -7.452 14.778 1.00 70.00 201 PRO A N 1
ATOM 1558 C CA . PRO A 1 201 ? -16.740 -6.749 13.527 1.00 70.00 201 PRO A CA 1
ATOM 1559 C C . PRO A 1 201 ? -17.238 -5.309 13.754 1.00 70.00 201 PRO A C 1
ATOM 1561 O O . PRO A 1 201 ? -17.964 -5.049 14.718 1.00 70.00 201 PRO A O 1
ATOM 1564 N N . ARG A 1 202 ? -16.950 -4.384 12.825 1.00 71.81 202 ARG A N 1
ATOM 1565 C CA . ARG A 1 202 ? -17.300 -2.946 12.919 1.00 71.81 202 ARG A CA 1
ATOM 1566 C C . ARG A 1 202 ? -18.778 -2.693 13.225 1.00 71.81 202 ARG A C 1
ATOM 1568 O O . ARG A 1 202 ? -19.104 -1.841 14.049 1.00 71.81 202 ARG A O 1
ATOM 1575 N N . GLY A 1 203 ? -19.674 -3.476 12.624 1.00 69.75 203 GLY A N 1
ATOM 1576 C CA . GLY A 1 203 ? -21.109 -3.422 12.912 1.00 69.75 203 GLY A CA 1
ATOM 1577 C C . GLY A 1 203 ? -21.460 -3.603 14.398 1.00 69.75 203 GLY A C 1
ATOM 1578 O O . GLY A 1 203 ? -22.367 -2.934 14.881 1.00 69.75 203 GLY A O 1
ATOM 1579 N N . GLN A 1 204 ? -20.725 -4.427 15.158 1.00 74.31 204 GLN A N 1
ATOM 1580 C CA . GLN A 1 204 ? -20.971 -4.611 16.598 1.00 74.31 204 GLN A CA 1
ATOM 1581 C C . GLN A 1 204 ? -20.570 -3.382 17.421 1.00 74.31 204 GLN A C 1
ATOM 1583 O O . GLN A 1 204 ? -21.267 -3.037 18.374 1.00 74.31 204 GLN A O 1
ATOM 1588 N N . PHE A 1 205 ? -19.496 -2.690 17.032 1.00 72.06 205 PHE A N 1
ATOM 1589 C CA . PHE A 1 205 ? -19.121 -1.419 17.654 1.00 72.06 205 PHE A CA 1
ATOM 1590 C C . PHE A 1 205 ? -20.198 -0.361 17.436 1.00 72.06 205 PHE A C 1
ATOM 1592 O O . PHE A 1 205 ? -20.614 0.299 18.385 1.00 72.06 205 PHE A O 1
ATOM 1599 N N . LEU A 1 206 ? -20.673 -0.219 16.195 1.00 74.44 206 LEU A N 1
ATOM 1600 C CA . LEU A 1 206 ? -21.726 0.741 15.870 1.00 74.44 206 LEU A CA 1
ATOM 1601 C C . LEU A 1 206 ? -23.016 0.436 16.637 1.00 74.44 206 LEU A C 1
ATOM 1603 O O . LEU A 1 206 ? -23.601 1.348 17.211 1.00 74.44 206 LEU A O 1
ATOM 1607 N N . LEU A 1 207 ? -23.412 -0.838 16.709 1.00 72.94 207 LEU A N 1
ATOM 1608 C CA . LEU A 1 207 ? -24.566 -1.272 17.498 1.00 72.94 207 LEU A CA 1
ATOM 1609 C C . LEU A 1 207 ? -24.431 -0.876 18.973 1.00 72.94 207 LEU A C 1
ATOM 1611 O O . LEU A 1 207 ? -25.380 -0.349 19.540 1.00 72.94 207 LEU A O 1
ATOM 1615 N N . PHE A 1 208 ? -23.256 -1.067 19.576 1.00 75.00 208 PHE A N 1
ATOM 1616 C CA . PHE A 1 208 ? -23.021 -0.676 20.966 1.00 75.00 208 PHE A CA 1
ATOM 1617 C C . PHE A 1 208 ? -23.059 0.841 21.177 1.00 75.00 208 PHE A C 1
ATOM 1619 O O . PHE A 1 208 ? -23.764 1.325 22.056 1.00 75.00 208 PHE A O 1
ATOM 1626 N N . PHE A 1 209 ? -22.332 1.619 20.370 1.00 70.94 209 PHE A N 1
ATOM 1627 C CA . PHE A 1 209 ? -22.283 3.078 20.539 1.00 70.94 209 PHE A CA 1
ATOM 1628 C C . PHE A 1 209 ? -23.628 3.763 20.271 1.00 70.94 209 PHE A C 1
ATOM 1630 O O . PHE A 1 209 ? -23.861 4.875 20.753 1.00 70.94 209 PHE A O 1
ATOM 1637 N N . LEU A 1 210 ? -24.502 3.116 19.498 1.00 75.69 210 LEU A N 1
ATOM 1638 C CA . LEU A 1 210 ? -25.805 3.645 19.117 1.00 75.69 210 LEU A CA 1
ATOM 1639 C C . LEU A 1 210 ? -26.975 3.031 19.899 1.00 75.69 210 LEU A C 1
ATOM 1641 O O . LEU A 1 210 ? -28.109 3.441 19.673 1.00 75.69 210 LEU A O 1
ATOM 1645 N N . GLN A 1 211 ? -26.727 2.105 20.831 1.00 74.25 211 GLN A N 1
ATOM 1646 C CA . GLN A 1 211 ? -27.781 1.378 21.555 1.00 74.25 211 GLN A CA 1
ATOM 1647 C C . GLN A 1 211 ? -28.737 2.296 22.343 1.00 74.25 211 GLN A C 1
ATOM 1649 O O . GLN A 1 211 ? -29.910 1.979 22.497 1.00 74.25 211 GLN A O 1
ATOM 1654 N N . ASP A 1 212 ? -28.244 3.453 22.797 1.00 74.62 212 ASP A N 1
ATOM 1655 C CA . ASP A 1 212 ? -29.001 4.439 23.580 1.00 74.62 212 ASP A CA 1
ATOM 1656 C C . ASP A 1 212 ? -29.458 5.644 22.733 1.00 74.62 212 ASP A C 1
ATOM 1658 O O . ASP A 1 212 ? -29.788 6.711 23.262 1.00 74.62 212 ASP A O 1
ATOM 1662 N N . LYS A 1 213 ? -29.398 5.532 21.402 1.00 77.56 213 LYS A N 1
ATOM 1663 C CA . LYS A 1 213 ? -29.796 6.592 20.470 1.00 77.56 213 LYS A CA 1
ATOM 1664 C C . LYS A 1 213 ? -31.113 6.236 19.797 1.00 77.56 213 LYS A C 1
ATOM 1666 O O . LYS A 1 213 ? -31.343 5.090 19.431 1.00 77.56 213 LYS A O 1
ATOM 1671 N N . ASP A 1 214 ? -31.941 7.252 19.570 1.00 81.31 214 ASP A N 1
ATOM 1672 C CA . ASP A 1 214 ? -33.132 7.131 18.730 1.00 81.31 214 ASP A CA 1
ATOM 1673 C C . ASP A 1 214 ? -32.699 7.024 17.260 1.00 81.31 214 ASP A C 1
ATOM 1675 O O . ASP A 1 214 ? -32.583 8.014 16.530 1.00 81.31 214 ASP A O 1
ATOM 1679 N N . LEU A 1 215 ? -32.375 5.794 16.859 1.00 80.88 215 LEU A N 1
ATOM 1680 C CA . LEU A 1 215 ? -31.941 5.459 15.507 1.00 80.88 215 LEU A CA 1
ATOM 1681 C C . LEU A 1 215 ? -33.015 5.788 14.470 1.00 80.88 215 LEU A C 1
ATOM 1683 O O . LEU A 1 215 ? -32.669 6.154 13.350 1.00 80.88 215 LEU A O 1
ATOM 1687 N N . GLY A 1 216 ? -34.296 5.677 14.838 1.00 76.81 216 GLY A N 1
ATOM 1688 C CA . GLY A 1 216 ? -35.411 5.998 13.953 1.00 76.81 216 GLY A CA 1
ATOM 1689 C C . GLY A 1 216 ? -35.423 7.475 13.604 1.00 76.81 216 GLY A C 1
ATOM 1690 O O . GLY A 1 216 ? -35.397 7.822 12.424 1.00 76.81 216 GLY A O 1
ATOM 1691 N N . LYS A 1 217 ? -35.355 8.339 14.618 1.00 82.75 217 LYS A N 1
ATOM 1692 C CA . LYS A 1 217 ? -35.263 9.785 14.423 1.00 82.75 217 LYS A CA 1
ATOM 1693 C C . LYS A 1 217 ? -33.996 10.183 13.669 1.00 82.75 217 LYS A C 1
ATOM 1695 O O . LYS A 1 217 ? -34.088 10.936 12.707 1.00 82.75 217 LYS A O 1
ATOM 1700 N N . ALA A 1 218 ? -32.835 9.649 14.053 1.00 79.75 218 ALA A N 1
ATOM 1701 C CA . ALA A 1 218 ? -31.572 9.961 13.381 1.00 79.75 218 ALA A CA 1
ATOM 1702 C C . ALA A 1 218 ? -31.593 9.553 11.898 1.00 79.75 218 ALA A C 1
ATOM 1704 O O . ALA A 1 218 ? -31.191 10.334 11.037 1.00 79.75 218 ALA A O 1
ATOM 1705 N N . ALA A 1 219 ? -32.101 8.355 11.589 1.00 80.94 219 ALA A N 1
ATOM 1706 C CA . ALA A 1 219 ? -32.259 7.903 10.214 1.00 80.94 219 ALA A CA 1
ATOM 1707 C C . ALA A 1 219 ? -33.263 8.788 9.459 1.00 80.94 219 ALA A C 1
ATOM 1709 O O . ALA A 1 219 ? -32.943 9.273 8.380 1.00 80.94 219 ALA A O 1
ATOM 1710 N N . GLN A 1 220 ? -34.440 9.063 10.022 1.00 81.06 220 GLN A N 1
ATOM 1711 C CA . GLN A 1 220 ? -35.434 9.933 9.386 1.00 81.06 220 GLN A CA 1
ATOM 1712 C C . GLN A 1 220 ? -34.892 11.332 9.099 1.00 81.06 220 GLN A C 1
ATOM 1714 O O . GLN A 1 220 ? -35.081 11.815 7.990 1.00 81.06 220 GLN A O 1
ATOM 1719 N N . GLU A 1 221 ? -34.203 11.963 10.052 1.00 81.88 221 GLU A N 1
ATOM 1720 C CA . GLU A 1 221 ? -33.590 13.283 9.870 1.00 81.88 221 GLU A CA 1
ATOM 1721 C C . GLU A 1 221 ? -32.565 13.249 8.731 1.00 81.88 221 GLU A C 1
ATOM 1723 O O . GLU A 1 221 ? -32.660 14.036 7.790 1.00 81.88 221 GLU A O 1
ATOM 1728 N N . MET A 1 222 ? -31.649 12.277 8.745 1.00 77.94 222 MET A N 1
ATOM 1729 C CA . MET A 1 222 ? -30.616 12.136 7.712 1.00 77.94 222 MET A CA 1
ATOM 1730 C C . MET A 1 222 ? -31.166 11.793 6.324 1.00 77.94 222 MET A C 1
ATOM 1732 O O . MET A 1 222 ? -30.539 12.123 5.320 1.00 77.94 222 MET A O 1
ATOM 1736 N N . TRP A 1 223 ? -32.324 11.134 6.263 1.00 80.50 223 TRP A N 1
ATOM 1737 C CA . TRP A 1 223 ? -32.995 10.724 5.028 1.00 80.50 223 TRP A CA 1
ATOM 1738 C C . TRP A 1 223 ? -34.192 11.620 4.655 1.00 80.50 223 TRP A C 1
ATOM 1740 O O . TRP A 1 223 ? -34.933 11.292 3.721 1.00 80.50 223 TRP A O 1
ATOM 1750 N N . SER A 1 224 ? -34.412 12.727 5.375 1.00 78.75 224 SER A N 1
ATOM 1751 C CA . SER A 1 224 ? -35.527 13.659 5.132 1.00 78.75 224 SER A CA 1
ATOM 1752 C C . SER A 1 224 ? -35.245 14.634 3.989 1.00 78.75 224 SER A C 1
ATOM 1754 O O . SER A 1 224 ? -36.148 14.949 3.216 1.00 78.75 224 SER A O 1
ATOM 1756 N N . GLU A 1 225 ? -33.991 15.050 3.824 1.00 67.44 225 GLU A N 1
ATOM 1757 C CA . GLU A 1 225 ? -33.533 15.872 2.708 1.00 67.44 225 GLU A CA 1
ATOM 1758 C C . GLU A 1 225 ? -32.923 14.937 1.665 1.00 67.44 225 GLU A C 1
ATOM 1760 O O . GLU A 1 225 ? -31.826 14.437 1.874 1.00 67.44 225 GLU A O 1
ATOM 1765 N N . LEU A 1 226 ? -33.634 14.619 0.577 1.00 60.62 226 LEU A N 1
ATOM 1766 C CA . LEU A 1 226 ? -33.112 13.748 -0.484 1.00 60.62 226 LEU A CA 1
ATOM 1767 C C . LEU A 1 226 ? -32.588 14.558 -1.686 1.00 60.62 226 LEU A C 1
ATOM 1769 O O . LEU A 1 226 ? -33.320 15.404 -2.201 1.00 60.62 226 LEU A O 1
ATOM 1773 N N . PRO A 1 227 ? -31.378 14.240 -2.195 1.00 54.75 227 PRO A N 1
ATOM 1774 C CA . PRO A 1 227 ? -30.342 13.479 -1.501 1.00 54.75 227 PRO A CA 1
ATOM 1775 C C . PRO A 1 227 ? -29.730 14.347 -0.394 1.00 54.75 227 PRO A C 1
ATOM 1777 O O . PRO A 1 227 ? -29.528 15.543 -0.638 1.00 54.75 227 PRO A O 1
ATOM 1780 N N . PRO A 1 228 ? -29.370 13.781 0.781 1.00 52.41 228 PRO A N 1
ATOM 1781 C CA . PRO A 1 228 ? -28.514 14.512 1.697 1.00 52.41 228 PRO A CA 1
ATOM 1782 C C . PRO A 1 228 ? -27.285 14.802 0.858 1.00 52.41 228 PRO A C 1
ATOM 1784 O O . PRO A 1 228 ? -26.725 13.866 0.275 1.00 52.41 228 PRO A O 1
ATOM 1787 N N . LYS A 1 229 ? -26.959 16.091 0.666 1.00 52.53 229 LYS A N 1
ATOM 1788 C CA . LYS A 1 229 ? -25.745 16.486 -0.053 1.00 52.53 229 LYS A CA 1
ATOM 1789 C C . LYS A 1 229 ? -24.671 15.600 0.530 1.00 52.53 229 LYS A C 1
ATOM 1791 O O . LYS A 1 229 ? -24.419 15.725 1.726 1.00 52.53 229 LYS A O 1
ATOM 1796 N N . VAL A 1 230 ? -24.162 14.658 -0.271 1.00 48.81 230 VAL A N 1
ATOM 1797 C CA . VAL A 1 230 ? -23.121 13.734 0.162 1.00 48.81 230 VAL A CA 1
ATOM 1798 C C . VAL A 1 230 ? -22.092 14.652 0.778 1.00 48.81 230 VAL A C 1
ATOM 1800 O O . VAL A 1 230 ? -21.538 15.483 0.056 1.00 48.81 230 VAL A O 1
ATOM 1803 N N . GLU A 1 231 ? -21.968 14.624 2.110 1.00 49.34 231 GLU A N 1
ATOM 1804 C CA . GLU A 1 231 ? -20.942 15.397 2.783 1.00 49.34 231 GLU A CA 1
ATOM 1805 C C . GLU A 1 231 ? -19.683 14.873 2.119 1.00 49.34 231 GLU A C 1
ATOM 1807 O O . GLU A 1 231 ? -19.349 13.691 2.264 1.00 49.34 231 GLU A O 1
ATOM 1812 N N . THR A 1 232 ? -19.088 15.694 1.247 1.00 48.34 232 THR A N 1
ATOM 1813 C CA . THR A 1 232 ? -17.905 15.286 0.509 1.00 48.34 232 THR A CA 1
ATOM 1814 C C . THR A 1 232 ? -16.944 14.776 1.564 1.00 48.34 232 THR A C 1
ATOM 1816 O O . THR A 1 232 ? -16.887 15.316 2.673 1.00 48.34 232 THR A O 1
ATOM 1819 N N . SER A 1 233 ? -16.239 13.683 1.278 1.00 55.00 233 SER A N 1
ATOM 1820 C CA . SER A 1 233 ? -15.389 13.008 2.267 1.00 55.00 233 SER A CA 1
ATOM 1821 C C . SER A 1 233 ? -14.423 13.956 3.004 1.00 55.00 233 SER A C 1
ATOM 1823 O O . SER A 1 233 ? -13.941 13.627 4.085 1.00 55.00 233 SER A O 1
ATOM 1825 N N . GLU A 1 234 ? -14.180 15.146 2.445 1.00 51.66 234 GLU A N 1
ATOM 1826 C CA . GLU A 1 234 ? -13.537 16.300 3.077 1.00 51.66 234 GLU A CA 1
ATOM 1827 C C . GLU A 1 234 ? -14.169 16.739 4.412 1.00 51.66 234 GLU A C 1
ATOM 1829 O O . GLU A 1 234 ? -13.442 16.887 5.391 1.00 51.66 234 GLU A O 1
ATOM 1834 N N . TYR A 1 235 ? -15.493 16.883 4.525 1.00 48.16 235 TYR A N 1
ATOM 1835 C CA . TYR A 1 235 ? -16.123 17.374 5.762 1.00 48.16 235 TYR A CA 1
ATOM 1836 C C . TYR A 1 235 ? -16.062 16.346 6.907 1.00 48.16 235 TYR A C 1
ATOM 1838 O O . TYR A 1 235 ? -15.861 16.694 8.076 1.00 48.16 235 TYR A O 1
ATOM 1846 N N . GLY A 1 236 ? -16.136 15.052 6.575 1.00 61.56 236 GLY A N 1
ATOM 1847 C CA . GLY A 1 236 ? -15.857 13.971 7.527 1.00 61.56 236 GLY A CA 1
ATOM 1848 C C . GLY A 1 236 ? -14.394 13.958 7.990 1.00 61.56 236 GLY A C 1
ATOM 1849 O O . GLY A 1 236 ? -14.114 13.714 9.167 1.00 61.56 236 GLY A O 1
ATOM 1850 N N . SER A 1 237 ? -13.464 14.288 7.087 1.00 69.19 237 SER A N 1
ATOM 1851 C CA . SER A 1 237 ? -12.024 14.349 7.365 1.00 69.19 237 SER A CA 1
ATOM 1852 C C . SER A 1 237 ? -11.666 15.432 8.390 1.00 69.19 237 SER A C 1
ATOM 1854 O O . SER A 1 237 ? -10.868 15.184 9.299 1.00 69.19 237 SER A O 1
ATOM 1856 N N . GLU A 1 238 ? -12.287 16.613 8.323 1.00 76.19 238 GLU A N 1
ATOM 1857 C CA . GLU A 1 238 ? -12.016 17.711 9.265 1.00 76.19 238 GLU A CA 1
ATOM 1858 C C . GLU A 1 238 ? -12.452 17.387 10.700 1.00 76.19 238 GLU A C 1
ATOM 1860 O O . GLU A 1 238 ? -11.710 17.641 11.660 1.00 76.19 238 GLU A O 1
ATOM 1865 N N . LYS A 1 239 ? -13.637 16.786 10.864 1.00 78.81 239 LYS A N 1
ATOM 1866 C CA . LYS A 1 239 ? -14.147 16.360 12.177 1.00 78.81 239 LYS A CA 1
ATOM 1867 C C . LYS A 1 239 ? -13.269 15.267 12.779 1.00 78.81 239 LYS A C 1
ATOM 1869 O O . LYS A 1 239 ? -12.878 15.374 13.943 1.00 78.81 239 LYS A O 1
ATOM 1874 N N . ALA A 1 240 ? -12.916 14.257 11.984 1.00 78.50 240 ALA A N 1
ATOM 1875 C CA . ALA A 1 240 ? -12.037 13.176 12.418 1.00 78.50 240 ALA A CA 1
ATOM 1876 C C . ALA A 1 240 ? -10.649 13.715 12.813 1.00 78.50 240 ALA A C 1
ATOM 1878 O O . ALA A 1 240 ? -10.146 13.405 13.893 1.00 78.50 240 ALA A O 1
ATOM 1879 N N . SER A 1 241 ? -10.079 14.620 12.013 1.00 78.62 241 SER A N 1
ATOM 1880 C CA . SER A 1 241 ? -8.810 15.296 12.319 1.00 78.62 241 SER A CA 1
ATOM 1881 C C . SER A 1 241 ? -8.882 16.130 13.604 1.00 78.62 241 SER A C 1
ATOM 1883 O O . SER A 1 241 ? -7.958 16.110 14.419 1.00 78.62 241 SER A O 1
ATOM 1885 N N . SER A 1 242 ? -9.988 16.841 13.832 1.00 83.56 242 SER A N 1
ATOM 1886 C CA . SER A 1 242 ? -10.203 17.633 15.052 1.00 83.56 242 SER A CA 1
ATOM 1887 C C . SER A 1 242 ? -10.296 16.752 16.299 1.00 83.56 242 SER A C 1
ATOM 1889 O O . SER A 1 242 ? -9.661 17.046 17.316 1.00 83.56 242 SER A O 1
ATOM 1891 N N . LEU A 1 243 ? -11.022 15.634 16.211 1.00 85.38 243 LEU A N 1
ATOM 1892 C CA . LEU A 1 243 ? -11.103 14.639 17.280 1.00 85.38 243 LEU A CA 1
ATOM 1893 C C . LEU A 1 243 ? -9.725 14.041 17.587 1.00 85.38 243 LEU A C 1
ATOM 1895 O O . LEU A 1 243 ? -9.337 13.959 18.751 1.00 85.38 243 LEU A O 1
ATOM 1899 N N . MET A 1 244 ? -8.943 13.701 16.563 1.00 86.75 244 MET A N 1
ATOM 1900 C CA . MET A 1 244 ? -7.578 13.207 16.748 1.00 86.75 244 MET A CA 1
ATOM 1901 C C . MET A 1 244 ? -6.669 14.215 17.441 1.00 86.75 244 MET A C 1
ATOM 1903 O O . MET A 1 244 ? -5.964 13.846 18.378 1.00 86.75 244 MET A O 1
ATOM 1907 N N . LYS A 1 245 ? -6.683 15.487 17.018 1.00 87.62 245 LYS A N 1
ATOM 1908 C CA . LYS A 1 245 ? -5.919 16.555 17.689 1.00 87.62 245 LYS A CA 1
ATOM 1909 C C . LYS A 1 245 ? -6.255 16.606 19.171 1.00 87.62 245 LYS A C 1
ATOM 1911 O O . LYS A 1 245 ? -5.357 16.725 20.004 1.00 87.62 245 LYS A O 1
ATOM 1916 N N . LEU A 1 246 ? -7.539 16.497 19.499 1.00 87.94 246 LEU A N 1
ATOM 1917 C CA . LEU A 1 246 ? -7.993 16.496 20.877 1.00 87.94 246 LEU A CA 1
ATOM 1918 C C . LEU A 1 246 ? -7.471 15.277 21.640 1.00 87.94 246 LEU A C 1
ATOM 1920 O O . LEU A 1 246 ? -6.869 15.456 22.698 1.00 87.94 246 LEU A O 1
ATOM 1924 N N . ILE A 1 247 ? -7.629 14.070 21.091 1.00 88.12 247 ILE A N 1
ATOM 1925 C CA . ILE A 1 247 ? -7.119 12.837 21.705 1.00 88.12 247 ILE A CA 1
ATOM 1926 C C . ILE A 1 247 ? -5.611 12.949 21.954 1.00 88.12 247 ILE A C 1
ATOM 1928 O O . ILE A 1 247 ? -5.145 12.709 23.065 1.00 88.12 247 ILE A O 1
ATOM 1932 N N . LEU A 1 248 ? -4.842 13.393 20.959 1.00 89.88 248 LEU A N 1
ATOM 1933 C CA . LEU A 1 248 ? -3.396 13.586 21.081 1.00 89.88 248 LEU A CA 1
ATOM 1934 C C . LEU A 1 248 ? -3.037 14.613 22.159 1.00 89.88 248 LEU A C 1
ATOM 1936 O O . LEU A 1 248 ? -2.072 14.422 22.897 1.00 89.88 248 LEU A O 1
ATOM 1940 N N . ASN A 1 249 ? -3.811 15.691 22.285 1.00 88.94 249 ASN A N 1
ATOM 1941 C CA . ASN A 1 249 ? -3.622 16.675 23.349 1.00 88.94 249 ASN A CA 1
ATOM 1942 C C . ASN A 1 249 ? -3.919 16.094 24.736 1.00 88.94 249 ASN A C 1
ATOM 1944 O O . ASN A 1 249 ? -3.217 16.441 25.686 1.00 88.94 249 ASN A O 1
ATOM 1948 N N . CYS A 1 250 ? -4.898 15.198 24.858 1.00 87.88 250 CYS A N 1
ATOM 1949 C CA . CYS A 1 250 ? -5.149 14.459 26.093 1.00 87.88 250 CYS A CA 1
ATOM 1950 C C . CYS A 1 250 ? -4.009 13.478 26.404 1.00 87.88 250 CYS A C 1
ATOM 1952 O O . CYS A 1 250 ? -3.505 13.477 27.523 1.00 87.88 250 CYS A O 1
ATOM 1954 N N . LEU A 1 251 ? -3.512 12.725 25.417 1.00 89.81 251 LEU A N 1
ATOM 1955 C CA . LEU A 1 251 ? -2.405 11.774 25.603 1.00 89.81 251 LEU A CA 1
ATOM 1956 C C . LEU A 1 251 ? -1.085 12.448 26.015 1.00 89.81 251 LEU A C 1
ATOM 1958 O O . LEU A 1 251 ? -0.262 11.826 26.692 1.00 89.81 251 LEU A O 1
ATOM 1962 N N . LYS A 1 252 ? -0.879 13.721 25.652 1.00 90.19 252 LYS A N 1
ATOM 1963 C CA . LYS A 1 252 ? 0.273 14.524 26.107 1.00 90.19 252 LYS A CA 1
ATOM 1964 C C . LYS A 1 252 ? 0.215 14.860 27.600 1.00 90.19 252 LYS A C 1
ATOM 1966 O O . LYS A 1 252 ? 1.263 15.108 28.204 1.00 90.19 252 LYS A O 1
ATOM 1971 N N . GLN A 1 253 ? -0.974 14.888 28.199 1.00 86.94 253 GLN A N 1
ATOM 1972 C CA . GLN A 1 253 ? -1.135 15.213 29.614 1.00 86.94 253 GLN A CA 1
ATOM 1973 C C . GLN A 1 253 ? -0.688 14.034 30.507 1.00 86.94 253 GLN A C 1
ATOM 1975 O O . GLN A 1 253 ? -0.601 12.887 30.051 1.00 86.94 253 GLN A O 1
ATOM 1980 N N . PRO A 1 254 ? -0.303 14.297 31.772 1.00 73.06 254 PRO A N 1
ATOM 1981 C CA . PRO A 1 254 ? -0.019 13.246 32.749 1.00 73.06 254 PRO A CA 1
ATOM 1982 C C . PRO A 1 254 ? -1.209 12.295 32.914 1.00 73.06 254 PRO A C 1
ATOM 1984 O O . PRO A 1 254 ? -2.345 12.709 32.704 1.00 73.06 254 PRO A O 1
ATOM 1987 N N . LYS A 1 255 ? -0.927 11.038 33.292 1.00 71.75 255 LYS A N 1
ATOM 1988 C CA . LYS A 1 255 ? -1.918 9.955 33.395 1.00 71.75 255 LYS A CA 1
ATOM 1989 C C . LYS A 1 255 ? -3.177 10.439 34.116 1.00 71.75 255 LYS A C 1
ATOM 1991 O O . LYS A 1 255 ? -3.104 10.832 35.283 1.00 71.75 255 LYS A O 1
ATOM 1996 N N . THR A 1 256 ? -4.323 10.377 33.442 1.00 66.12 256 THR A N 1
ATOM 1997 C CA . THR A 1 256 ? -5.603 10.456 34.137 1.00 66.12 256 THR A CA 1
ATOM 1998 C C . THR A 1 256 ? -5.710 9.238 35.057 1.00 66.12 256 THR A C 1
ATOM 2000 O O . THR A 1 256 ? -5.393 8.119 34.644 1.00 66.12 256 THR A O 1
ATOM 2003 N N . PRO A 1 257 ? -6.072 9.421 36.337 1.00 72.31 257 PRO A N 1
ATOM 2004 C CA . PRO A 1 257 ? -6.214 8.298 37.251 1.00 72.31 257 PRO A CA 1
ATOM 2005 C C . PRO A 1 257 ? -7.283 7.339 36.720 1.00 72.31 257 PRO A C 1
ATOM 2007 O O . PRO A 1 257 ? -8.360 7.782 36.315 1.00 72.31 257 PRO A O 1
ATOM 2010 N N . LYS A 1 258 ? -6.994 6.030 36.750 1.00 76.44 258 LYS A N 1
ATOM 2011 C CA . LYS A 1 258 ? -7.986 4.992 36.443 1.00 76.44 258 LYS A CA 1
ATOM 2012 C C . LYS A 1 258 ? -9.154 5.164 37.408 1.00 76.44 258 LYS A C 1
ATOM 2014 O O . LYS A 1 258 ? -8.971 5.055 38.620 1.00 76.44 258 LYS A O 1
ATOM 2019 N N . ARG A 1 259 ? -10.338 5.462 36.883 1.00 74.44 259 ARG A N 1
ATOM 2020 C CA . ARG A 1 259 ? -11.570 5.540 37.673 1.00 74.44 259 ARG A CA 1
ATOM 2021 C C . ARG A 1 259 ? -12.362 4.274 37.418 1.00 74.44 259 ARG A C 1
ATOM 2023 O O . ARG A 1 259 ? -12.640 3.961 36.268 1.00 74.44 259 ARG A O 1
ATOM 2030 N N . ASP A 1 260 ? -12.670 3.539 38.480 1.00 78.88 260 ASP A N 1
ATOM 2031 C CA . ASP A 1 260 ? -13.594 2.399 38.438 1.00 78.88 260 ASP A CA 1
ATOM 2032 C C . ASP A 1 260 ? -13.221 1.314 37.405 1.00 78.88 260 ASP A C 1
ATOM 2034 O O . ASP A 1 260 ? -14.077 0.712 36.767 1.00 78.88 260 ASP A O 1
ATOM 2038 N N . GLY A 1 261 ? -11.918 1.082 37.200 1.00 76.94 261 GLY A N 1
ATOM 2039 C CA . GLY A 1 261 ? -11.416 0.112 36.216 1.00 76.94 261 GLY A CA 1
ATOM 2040 C C . GLY A 1 261 ? -11.473 0.582 34.756 1.00 76.94 261 GLY A C 1
ATOM 2041 O O . GLY A 1 261 ? -10.970 -0.121 33.880 1.00 76.94 261 GLY A O 1
ATOM 2042 N N . PHE A 1 262 ? -12.006 1.775 34.479 1.00 76.25 262 PHE A N 1
ATOM 2043 C CA . PHE A 1 262 ? -11.972 2.385 33.155 1.00 76.25 262 PHE A CA 1
ATOM 2044 C C . PHE A 1 262 ? -10.607 3.032 32.896 1.00 76.25 262 PHE A C 1
ATOM 2046 O O . PHE A 1 262 ? -10.210 4.005 33.546 1.00 76.25 262 PHE A O 1
ATOM 2053 N N . ASP A 1 263 ? -9.880 2.479 31.928 1.00 84.19 263 ASP A N 1
ATOM 2054 C CA . ASP A 1 263 ? -8.608 3.018 31.455 1.00 84.19 263 ASP A CA 1
ATOM 2055 C C . ASP A 1 263 ? -8.861 4.003 30.301 1.00 84.19 263 ASP A C 1
ATOM 2057 O O . ASP A 1 263 ? -8.947 3.630 29.129 1.00 84.19 263 ASP A O 1
ATOM 2061 N N . GLU A 1 264 ? -9.078 5.273 30.653 1.00 83.25 264 GLU A N 1
ATOM 2062 C CA . GLU A 1 264 ? -9.400 6.340 29.695 1.00 83.25 264 GLU A CA 1
ATOM 2063 C C . GLU A 1 264 ? -8.287 6.530 28.656 1.00 83.25 264 GLU A C 1
ATOM 2065 O O . GLU A 1 264 ? -8.573 6.668 27.469 1.00 83.25 264 GLU A O 1
ATOM 2070 N N . GLU A 1 265 ? -7.022 6.480 29.086 1.00 88.75 265 GLU A N 1
ATOM 2071 C CA . GLU A 1 265 ? -5.854 6.618 28.210 1.00 88.75 265 GLU A CA 1
ATOM 2072 C C . GLU A 1 265 ? -5.825 5.511 27.152 1.00 88.75 265 GLU A C 1
ATOM 2074 O O . GLU A 1 265 ? -5.733 5.790 25.955 1.00 88.75 265 GLU A O 1
ATOM 2079 N N . THR A 1 266 ? -6.017 4.268 27.582 1.00 89.62 266 THR A N 1
ATOM 2080 C CA . THR A 1 266 ? -6.080 3.102 26.698 1.00 89.62 266 THR A CA 1
ATOM 2081 C C . THR A 1 266 ? -7.237 3.211 25.696 1.00 89.62 266 THR A C 1
ATOM 2083 O O . THR A 1 266 ? -7.062 2.975 24.499 1.00 89.62 266 THR A O 1
ATOM 2086 N N . ASN A 1 267 ? -8.429 3.621 26.139 1.00 85.38 267 ASN A N 1
ATOM 2087 C CA . ASN A 1 267 ? -9.574 3.806 25.240 1.00 85.38 267 ASN A CA 1
ATOM 2088 C C . ASN A 1 267 ? -9.369 4.964 24.250 1.00 85.38 267 ASN A C 1
ATOM 2090 O O . ASN A 1 267 ? -9.785 4.863 23.094 1.00 85.38 267 ASN A O 1
ATOM 2094 N N . MET A 1 268 ? -8.689 6.035 24.665 1.00 90.06 268 MET A N 1
ATOM 2095 C CA . MET A 1 268 ? -8.299 7.133 23.782 1.00 90.06 268 MET A CA 1
ATOM 2096 C C . MET A 1 268 ? -7.322 6.670 22.700 1.00 90.06 268 MET A C 1
ATOM 2098 O O . MET A 1 268 ? -7.540 6.977 21.528 1.00 90.06 268 MET A O 1
ATOM 2102 N N . VAL A 1 269 ? -6.290 5.895 23.055 1.00 91.94 269 VAL A N 1
ATOM 2103 C CA . VAL A 1 269 ? -5.379 5.311 22.056 1.00 91.94 269 VAL A CA 1
ATOM 2104 C C . VAL A 1 269 ? -6.143 4.409 21.092 1.00 91.94 269 VAL A C 1
ATOM 2106 O O . VAL A 1 269 ? -5.942 4.493 19.885 1.00 91.94 269 VAL A O 1
ATOM 2109 N N . ARG A 1 270 ? -7.062 3.583 21.588 1.00 86.62 270 ARG A N 1
ATOM 2110 C CA . ARG A 1 270 ? -7.870 2.714 20.730 1.00 86.62 270 ARG A CA 1
ATOM 2111 C C . ARG A 1 270 ? -8.698 3.499 19.717 1.00 86.62 270 ARG A C 1
ATOM 2113 O O . ARG A 1 270 ? -8.697 3.156 18.539 1.00 86.62 270 ARG A O 1
ATOM 2120 N N . LEU A 1 271 ? -9.382 4.552 20.164 1.00 86.88 271 LEU A N 1
ATOM 2121 C CA . LEU A 1 271 ? -10.142 5.427 19.274 1.00 86.88 271 LEU A CA 1
ATOM 2122 C C . LEU A 1 271 ? -9.222 6.101 18.250 1.00 86.88 271 LEU A C 1
ATOM 2124 O O . LEU A 1 271 ? -9.564 6.183 17.077 1.00 86.88 271 LEU A O 1
ATOM 2128 N N . LEU A 1 272 ? -8.035 6.533 18.674 1.00 90.50 272 LEU A N 1
ATOM 2129 C CA . LEU A 1 272 ? -7.035 7.120 17.790 1.00 90.50 272 LEU A CA 1
ATOM 2130 C C . LEU A 1 272 ? -6.566 6.138 16.704 1.00 90.50 272 LEU A C 1
ATOM 2132 O O . LEU A 1 272 ? -6.508 6.522 15.540 1.00 90.50 272 LEU A O 1
ATOM 2136 N N . LEU A 1 273 ? -6.276 4.885 17.066 1.00 90.25 273 LEU A N 1
ATOM 2137 C CA . LEU A 1 273 ? -5.894 3.831 16.120 1.00 90.25 273 LEU A CA 1
ATOM 2138 C C . LEU A 1 273 ? -7.044 3.474 15.172 1.00 90.25 273 LEU A C 1
ATOM 2140 O O . LEU A 1 273 ? -6.814 3.260 13.990 1.00 90.25 273 LEU A O 1
ATOM 2144 N N . HIS A 1 274 ? -8.289 3.481 15.654 1.00 85.62 274 HIS A N 1
ATOM 2145 C CA . HIS A 1 274 ? -9.458 3.312 14.790 1.00 85.62 274 HIS A CA 1
ATOM 2146 C C . HIS A 1 274 ? -9.571 4.450 13.762 1.00 85.62 274 HIS A C 1
ATOM 2148 O O . HIS A 1 274 ? -9.811 4.203 12.584 1.00 85.62 274 HIS A O 1
ATOM 2154 N N . LEU A 1 275 ? -9.360 5.702 14.178 1.00 85.88 275 LEU A N 1
ATOM 2155 C CA . LEU A 1 275 ? -9.375 6.838 13.252 1.00 85.88 275 LEU A CA 1
ATOM 2156 C C . LEU A 1 275 ? -8.237 6.748 12.224 1.00 85.88 275 LEU A C 1
ATOM 2158 O O . LEU A 1 275 ? -8.453 7.026 11.051 1.00 85.88 275 LEU A O 1
ATOM 2162 N N . GLU A 1 276 ? -7.047 6.328 12.652 1.00 86.88 276 GLU A N 1
ATOM 2163 C CA . GLU A 1 276 ? -5.895 6.079 11.776 1.00 86.88 276 GLU A CA 1
ATOM 2164 C C . GLU A 1 276 ? -6.160 4.971 10.748 1.00 86.88 276 GLU A C 1
ATOM 2166 O O . GLU A 1 276 ? -5.732 5.075 9.602 1.00 86.88 276 GLU A O 1
ATOM 2171 N N . GLU A 1 277 ? -6.855 3.910 11.145 1.00 82.88 277 GLU A N 1
ATOM 2172 C CA . GLU A 1 277 ? -7.072 2.734 10.305 1.00 82.88 277 GLU A CA 1
ATOM 2173 C C . GLU A 1 277 ? -8.183 2.947 9.269 1.00 82.88 277 GLU A C 1
ATOM 2175 O O . GLU A 1 277 ? -8.021 2.545 8.122 1.00 82.88 277 GLU A O 1
ATOM 2180 N N . TYR A 1 278 ? -9.270 3.633 9.640 1.00 77.62 278 TYR A N 1
ATOM 2181 C CA . TYR A 1 278 ? -10.487 3.725 8.817 1.00 77.62 278 TYR A CA 1
ATOM 2182 C C . TYR A 1 278 ? -10.722 5.095 8.158 1.00 77.62 278 TYR A C 1
ATOM 2184 O O . TYR A 1 278 ? -11.715 5.277 7.455 1.00 77.62 278 TYR A O 1
ATOM 2192 N N . HIS A 1 279 ? -9.848 6.086 8.368 1.00 78.81 279 HIS A N 1
ATOM 2193 C CA . HIS A 1 279 ? -9.998 7.411 7.757 1.00 78.81 279 HIS A CA 1
ATOM 2194 C C . HIS A 1 279 ? -8.678 7.905 7.143 1.00 78.81 279 HIS A C 1
ATOM 2196 O O . HIS A 1 279 ? -7.739 8.266 7.845 1.00 78.81 279 HIS A O 1
ATOM 2202 N N . TYR A 1 280 ? -8.617 7.997 5.808 1.00 78.12 280 TYR A N 1
ATOM 2203 C CA . TYR A 1 280 ? -7.392 8.385 5.087 1.00 78.12 280 TYR A CA 1
ATOM 2204 C C . TYR A 1 280 ? -6.828 9.756 5.510 1.00 78.12 280 TYR A C 1
ATOM 2206 O O . TYR A 1 280 ? -5.647 9.877 5.823 1.00 78.12 280 TYR A O 1
ATOM 2214 N N . GLY A 1 281 ? -7.670 10.793 5.596 1.00 79.00 281 GLY A N 1
ATOM 2215 C CA . GLY A 1 281 ? -7.217 12.116 6.050 1.00 79.00 281 GLY A CA 1
ATOM 2216 C C . GLY A 1 281 ? -6.711 12.109 7.498 1.00 79.00 281 GLY A C 1
ATOM 2217 O O . GLY A 1 281 ? -5.726 12.770 7.828 1.00 79.00 281 GLY A O 1
ATOM 2218 N N . SER A 1 282 ? -7.331 11.287 8.346 1.00 81.62 282 SER A N 1
ATOM 2219 C CA . SER A 1 282 ? -6.888 11.049 9.718 1.00 81.62 282 SER A CA 1
ATOM 2220 C C . SER A 1 282 ? -5.542 10.342 9.782 1.00 81.62 282 SER A C 1
ATOM 2222 O O . SER A 1 282 ? -4.724 10.719 10.613 1.00 81.62 282 SER A O 1
ATOM 2224 N N . TYR A 1 283 ? -5.269 9.379 8.902 1.00 83.81 283 TYR A N 1
ATOM 2225 C CA . TYR A 1 283 ? -3.962 8.732 8.800 1.00 83.81 283 TYR A CA 1
ATOM 2226 C C . TYR A 1 283 ? -2.840 9.743 8.510 1.00 83.81 283 TYR A C 1
ATOM 2228 O O . TYR A 1 283 ? -1.861 9.798 9.253 1.00 83.81 283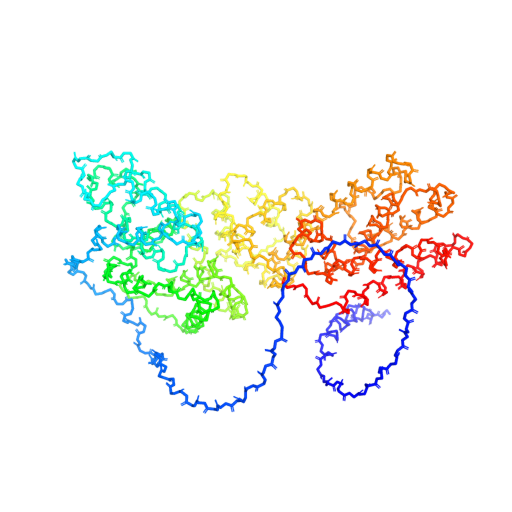 TYR A O 1
ATOM 2236 N N . LEU A 1 284 ? -3.006 10.614 7.507 1.00 81.19 284 LEU A N 1
ATOM 2237 C CA . LEU A 1 284 ? -2.009 11.653 7.195 1.00 81.19 284 LEU A CA 1
ATOM 2238 C C . LEU A 1 284 ? -1.775 12.587 8.383 1.00 81.19 284 LEU A C 1
ATOM 2240 O O . LEU A 1 284 ? -0.648 12.934 8.738 1.00 81.19 284 LEU A O 1
ATOM 2244 N N . HIS A 1 285 ? -2.863 12.982 9.037 1.00 83.12 285 HIS A N 1
ATOM 2245 C CA . HIS A 1 285 ? -2.783 13.828 10.212 1.00 83.12 285 HIS A CA 1
ATOM 2246 C C . HIS A 1 285 ? -2.130 13.096 11.399 1.00 83.12 285 HIS A C 1
ATOM 2248 O O . HIS A 1 285 ? -1.413 13.709 12.195 1.00 83.12 285 HIS A O 1
ATOM 2254 N N . PHE A 1 286 ? -2.368 11.790 11.536 1.00 86.88 286 PHE A N 1
ATOM 2255 C CA . PHE A 1 286 ? -1.795 10.929 12.567 1.00 86.88 286 PHE A CA 1
ATOM 2256 C C . PHE A 1 286 ? -0.276 10.894 12.453 1.00 86.88 286 PHE A C 1
ATOM 2258 O O . PHE A 1 286 ? 0.411 11.262 13.408 1.00 86.88 286 PHE A O 1
ATOM 2265 N N . THR A 1 287 ? 0.246 10.524 11.282 1.00 83.06 287 THR A N 1
ATOM 2266 C CA . THR A 1 287 ? 1.690 10.399 11.040 1.00 83.06 287 THR A CA 1
ATOM 2267 C C . THR A 1 287 ? 2.411 11.725 11.285 1.00 83.06 287 THR A C 1
ATOM 2269 O O . THR A 1 287 ? 3.454 11.757 11.937 1.00 83.06 287 THR A O 1
ATOM 2272 N N . GLN A 1 288 ? 1.808 12.850 10.888 1.00 82.31 288 GLN A N 1
ATOM 2273 C CA . GLN A 1 288 ? 2.360 14.186 11.131 1.00 82.31 288 GLN A CA 1
ATOM 2274 C C . GLN A 1 288 ? 2.309 14.625 12.601 1.00 82.31 288 GLN A C 1
ATOM 2276 O O . GLN A 1 288 ? 3.183 15.370 13.056 1.00 82.31 288 GLN A O 1
ATOM 2281 N N . SER A 1 289 ? 1.283 14.210 13.347 1.00 82.12 289 SER A N 1
ATOM 2282 C CA . SER A 1 289 ? 1.018 14.725 14.699 1.00 82.12 289 SER A CA 1
ATOM 2283 C C . SER A 1 289 ? 1.640 13.888 15.809 1.00 82.12 289 SER A C 1
ATOM 2285 O O . SER A 1 289 ? 1.889 14.397 16.909 1.00 82.12 289 SER A O 1
ATOM 2287 N N . VAL A 1 290 ? 1.922 12.614 15.545 1.00 84.12 290 VAL A N 1
ATOM 2288 C CA . VAL A 1 290 ? 2.529 11.693 16.509 1.00 84.12 290 VAL A CA 1
ATOM 2289 C C . VAL A 1 290 ? 4.059 11.790 16.426 1.00 84.12 290 VAL A C 1
ATOM 2291 O O . VAL A 1 290 ? 4.761 10.828 16.143 1.00 84.12 290 VAL A O 1
ATOM 2294 N N . LYS A 1 291 ? 4.595 12.989 16.690 1.00 80.94 291 LYS A N 1
ATOM 2295 C CA . LYS A 1 291 ? 6.050 13.252 16.759 1.00 80.94 291 LYS A CA 1
ATOM 2296 C C . LYS A 1 291 ? 6.622 13.177 18.176 1.00 80.94 291 LYS A C 1
ATOM 2298 O O . LYS A 1 291 ? 7.829 13.129 18.367 1.00 80.94 291 LYS A O 1
ATOM 2303 N N . SER A 1 292 ? 5.764 13.212 19.196 1.00 86.81 292 SER A N 1
ATOM 2304 C CA . SER A 1 292 ? 6.206 13.155 20.591 1.00 86.81 292 SER A CA 1
ATOM 2305 C C . SER A 1 292 ? 6.546 11.718 20.980 1.00 86.81 292 SER A C 1
ATOM 2307 O O . SER A 1 292 ? 5.646 10.880 21.013 1.00 86.81 292 SER A O 1
ATOM 2309 N N . ALA A 1 293 ? 7.805 11.460 21.352 1.00 87.88 293 ALA A N 1
ATOM 2310 C CA . ALA A 1 293 ? 8.275 10.141 21.793 1.00 87.88 293 ALA A CA 1
ATOM 2311 C C . ALA A 1 293 ? 7.391 9.531 22.899 1.00 87.88 293 ALA A C 1
ATOM 2313 O O . ALA A 1 293 ? 7.021 8.365 22.831 1.00 87.88 293 ALA A O 1
ATOM 2314 N N . ARG A 1 294 ? 6.947 10.351 23.862 1.00 89.44 294 ARG A N 1
ATOM 2315 C CA . ARG A 1 294 ? 6.037 9.921 24.937 1.00 89.44 294 ARG A CA 1
ATOM 2316 C C . ARG A 1 294 ? 4.667 9.471 24.423 1.00 89.44 294 ARG A C 1
ATOM 2318 O O . ARG A 1 294 ? 4.087 8.528 24.944 1.00 89.44 294 ARG A O 1
ATOM 2325 N N . VAL A 1 295 ? 4.108 10.175 23.437 1.00 90.00 295 VAL A N 1
ATOM 2326 C CA . VAL A 1 295 ? 2.813 9.795 22.845 1.00 90.00 295 VAL A CA 1
ATOM 2327 C C . VAL A 1 295 ? 2.975 8.521 22.018 1.00 90.00 295 VAL A C 1
ATOM 2329 O O . VAL A 1 295 ? 2.131 7.639 22.109 1.00 90.00 295 VAL A O 1
ATOM 2332 N N . GLN A 1 296 ? 4.077 8.401 21.272 1.00 90.25 296 GLN A N 1
ATOM 2333 C CA . GLN A 1 296 ? 4.425 7.184 20.536 1.00 90.25 296 GLN A CA 1
ATOM 2334 C C . GLN A 1 296 ? 4.546 5.971 21.459 1.00 90.25 296 GLN A C 1
ATOM 2336 O O . GLN A 1 296 ? 4.031 4.912 21.133 1.00 90.25 296 GLN A O 1
ATOM 2341 N N . GLU A 1 297 ? 5.195 6.127 22.613 1.00 90.88 297 GLU A N 1
ATOM 2342 C CA . GLU A 1 297 ? 5.326 5.081 23.634 1.00 90.88 297 GLU A CA 1
ATOM 2343 C C . GLU A 1 297 ? 3.972 4.604 24.146 1.00 90.88 297 GLU A C 1
ATOM 2345 O O . GLU A 1 297 ? 3.669 3.423 24.024 1.00 90.88 297 GLU A O 1
ATOM 2350 N N . LYS A 1 298 ? 3.104 5.524 24.580 1.00 92.00 298 LYS A N 1
ATOM 2351 C CA . LYS A 1 298 ? 1.742 5.178 25.014 1.00 92.00 298 LYS A CA 1
ATOM 2352 C C . LYS A 1 298 ? 0.939 4.463 23.926 1.00 92.00 298 LYS A C 1
ATOM 2354 O O . LYS A 1 298 ? 0.185 3.533 24.220 1.00 92.00 298 LYS A O 1
ATOM 2359 N N . ILE A 1 299 ? 1.071 4.924 22.678 1.00 92.94 299 ILE A N 1
ATOM 2360 C CA . ILE A 1 299 ? 0.388 4.317 21.535 1.00 92.94 299 ILE A CA 1
ATOM 2361 C C . ILE A 1 299 ? 0.904 2.897 21.304 1.00 92.94 299 ILE A C 1
ATOM 2363 O O . ILE A 1 299 ? 0.091 1.984 21.194 1.00 92.94 299 ILE A O 1
ATOM 2367 N N . LEU A 1 300 ? 2.224 2.711 21.272 1.00 93.75 300 LEU A N 1
ATOM 2368 C CA . LEU A 1 300 ? 2.864 1.417 21.046 1.00 93.75 300 LEU A CA 1
ATOM 2369 C C . LEU A 1 300 ? 2.529 0.413 22.155 1.00 93.75 300 LEU A C 1
ATOM 2371 O O . LEU A 1 300 ? 2.108 -0.699 21.849 1.00 93.75 300 LEU A O 1
ATOM 2375 N N . GLU A 1 301 ? 2.651 0.809 23.424 1.00 94.25 301 GLU A N 1
ATOM 2376 C CA . GLU A 1 301 ? 2.306 -0.030 24.582 1.00 94.25 301 GLU A CA 1
ATOM 2377 C C . GLU A 1 301 ? 0.850 -0.506 24.512 1.00 94.25 301 GLU A C 1
ATOM 2379 O O . GLU A 1 301 ? 0.562 -1.696 24.652 1.00 94.25 301 GLU A O 1
ATOM 2384 N N . SER A 1 302 ? -0.077 0.417 24.238 1.00 93.94 302 SER A N 1
ATOM 2385 C CA . SER A 1 302 ? -1.499 0.084 24.135 1.00 93.94 302 SER A CA 1
ATOM 2386 C C . SER A 1 302 ? -1.796 -0.792 22.914 1.00 93.94 302 SER A C 1
ATOM 2388 O O . SER A 1 302 ? -2.556 -1.748 23.040 1.00 93.94 302 SER A O 1
ATOM 2390 N N . ASP A 1 303 ? -1.204 -0.507 21.745 1.00 94.19 303 ASP A N 1
ATOM 2391 C CA . ASP A 1 303 ? -1.397 -1.301 20.519 1.00 94.19 303 ASP A CA 1
ATOM 2392 C C . ASP A 1 303 ? -0.894 -2.739 20.709 1.00 94.19 303 ASP A C 1
ATOM 2394 O O . ASP A 1 303 ? -1.616 -3.690 20.406 1.00 94.19 303 ASP A O 1
ATOM 2398 N N . ILE A 1 304 ? 0.293 -2.915 21.301 1.00 95.38 304 ILE A N 1
ATOM 2399 C CA . ILE A 1 304 ? 0.833 -4.237 21.654 1.00 95.38 304 ILE A CA 1
ATOM 2400 C C . ILE A 1 304 ? -0.101 -4.950 22.636 1.00 95.38 304 ILE A C 1
ATOM 2402 O O . ILE A 1 304 ? -0.447 -6.112 22.414 1.00 95.38 304 ILE A O 1
ATOM 2406 N N . SER A 1 305 ? -0.568 -4.261 23.681 1.00 95.06 305 SER A N 1
ATOM 2407 C CA . SER A 1 305 ? -1.501 -4.830 24.658 1.00 95.06 305 SER A CA 1
ATOM 2408 C C . SER A 1 305 ? -2.813 -5.293 24.007 1.00 95.06 305 SER A C 1
ATOM 2410 O O . SER A 1 305 ? -3.289 -6.397 24.285 1.00 95.06 305 SER A O 1
ATOM 2412 N N . PHE A 1 306 ? -3.375 -4.507 23.079 1.00 92.69 306 PHE A N 1
ATOM 2413 C CA . PHE A 1 306 ? -4.579 -4.886 22.327 1.00 92.69 306 PHE A CA 1
ATOM 2414 C C . PHE A 1 306 ? -4.361 -6.115 21.459 1.00 92.69 306 PHE A C 1
ATOM 2416 O O . PHE A 1 306 ? -5.242 -6.968 21.374 1.00 92.69 306 PHE A O 1
ATOM 2423 N N . GLN A 1 307 ? -3.200 -6.217 20.820 1.00 94.06 307 GLN A N 1
ATOM 2424 C CA . GLN A 1 307 ? -2.864 -7.368 19.992 1.00 94.06 307 GLN A CA 1
ATOM 2425 C C . GLN A 1 307 ? -2.620 -8.621 20.837 1.00 94.06 307 GLN A C 1
ATOM 2427 O O . GLN A 1 307 ? -3.101 -9.693 20.487 1.00 94.06 307 GLN A O 1
ATOM 2432 N N . LEU A 1 308 ? -1.938 -8.508 21.979 1.00 95.06 308 LEU A N 1
ATOM 2433 C CA . LEU A 1 308 ? -1.694 -9.636 22.885 1.00 95.06 308 LEU A CA 1
ATOM 2434 C C . LEU A 1 308 ? -2.975 -10.172 23.542 1.00 95.06 308 LEU A C 1
ATOM 2436 O O . LEU A 1 308 ? -3.020 -11.353 23.895 1.00 95.06 308 LEU A O 1
ATOM 2440 N N . ALA A 1 309 ? -4.009 -9.336 23.678 1.00 92.75 309 ALA A N 1
ATOM 2441 C CA . ALA A 1 309 ? -5.332 -9.748 24.147 1.00 92.75 309 ALA A CA 1
ATOM 2442 C C . ALA A 1 309 ? -6.107 -10.605 23.125 1.00 92.75 309 ALA A C 1
ATOM 2444 O O . ALA A 1 309 ? -7.087 -11.250 23.501 1.00 92.75 309 ALA A O 1
ATOM 2445 N N . ASP A 1 310 ? -5.675 -10.642 21.859 1.00 89.06 310 ASP A N 1
ATOM 2446 C CA . ASP A 1 310 ? -6.259 -11.490 20.821 1.00 89.06 310 ASP A CA 1
ATOM 2447 C C . ASP A 1 310 ? -5.873 -12.963 21.058 1.00 89.06 310 ASP A C 1
ATOM 2449 O O . ASP A 1 310 ? -4.731 -13.401 20.866 1.00 89.06 310 ASP A O 1
ATOM 2453 N N . GLU A 1 311 ? -6.845 -13.758 21.508 1.00 90.38 311 GLU A N 1
ATOM 2454 C CA . GLU A 1 311 ? -6.636 -15.172 21.820 1.00 90.38 311 GLU A CA 1
ATOM 2455 C C . GLU A 1 311 ? -6.265 -15.984 20.571 1.00 90.38 311 GLU A C 1
ATOM 2457 O O . GLU A 1 311 ? -5.461 -16.912 20.682 1.00 90.38 311 GLU A O 1
ATOM 2462 N N . THR A 1 312 ? -6.732 -15.561 19.390 1.00 89.50 312 THR A N 1
ATOM 2463 C CA . THR A 1 312 ? -6.484 -16.224 18.098 1.00 89.50 312 THR A CA 1
ATOM 2464 C C . THR A 1 312 ? -5.087 -15.958 17.536 1.00 89.50 312 THR A C 1
ATOM 2466 O O . THR A 1 312 ? -4.672 -16.597 16.571 1.00 89.50 312 THR A O 1
ATOM 2469 N N . LEU A 1 313 ? -4.334 -15.030 18.136 1.00 88.44 313 LEU A N 1
ATOM 2470 C CA . LEU A 1 313 ? -3.018 -14.648 17.647 1.00 88.44 313 LEU A CA 1
ATOM 2471 C C . LEU A 1 313 ? -1.993 -15.782 17.833 1.00 88.44 313 LEU A C 1
ATOM 2473 O O . LEU A 1 313 ? -1.834 -16.334 18.929 1.00 88.44 313 LEU A O 1
ATOM 2477 N N . ALA A 1 314 ? -1.265 -16.094 16.757 1.00 90.62 314 ALA A N 1
ATOM 2478 C CA . ALA A 1 314 ? -0.315 -17.201 16.712 1.00 90.62 314 ALA A CA 1
ATOM 2479 C C . ALA A 1 314 ? 0.816 -17.062 17.763 1.00 90.62 314 ALA A C 1
ATOM 2481 O O . ALA A 1 314 ? 1.277 -15.949 18.041 1.00 90.62 314 ALA A O 1
ATOM 2482 N N . PRO A 1 315 ? 1.339 -18.167 18.334 1.00 93.88 315 PRO A N 1
ATOM 2483 C CA . PRO A 1 315 ? 2.391 -18.102 19.353 1.00 93.88 315 PRO A CA 1
ATOM 2484 C C . PRO A 1 315 ? 3.669 -17.341 18.942 1.00 93.88 315 PRO A C 1
ATOM 2486 O O . PRO A 1 315 ? 4.176 -16.586 19.776 1.00 93.88 315 PRO A O 1
ATOM 2489 N N . PRO A 1 316 ? 4.190 -17.460 17.699 1.00 92.75 316 PRO A N 1
ATOM 2490 C CA . PRO A 1 316 ? 5.332 -16.655 17.254 1.00 92.75 316 PRO A CA 1
ATOM 2491 C C . PRO A 1 316 ? 5.052 -15.144 17.288 1.00 92.75 316 PRO A C 1
ATOM 2493 O O . PRO A 1 316 ? 5.911 -14.375 17.711 1.00 92.75 316 PRO A O 1
ATOM 2496 N N . PHE A 1 317 ? 3.826 -14.731 16.948 1.00 91.88 317 PHE A N 1
ATOM 2497 C CA . PHE A 1 317 ? 3.385 -13.331 17.005 1.00 91.88 317 PHE A CA 1
ATOM 2498 C C . PHE A 1 317 ? 3.331 -12.827 18.445 1.00 91.88 317 PHE A C 1
ATOM 2500 O O . PHE A 1 317 ? 3.873 -11.773 18.768 1.00 91.88 317 PHE A O 1
ATOM 2507 N N . LYS A 1 318 ? 2.733 -13.613 19.346 1.00 94.38 318 LYS A N 1
ATOM 2508 C CA . LYS A 1 318 ? 2.708 -13.273 20.776 1.00 94.38 318 LYS A CA 1
ATOM 2509 C C . LYS A 1 318 ? 4.119 -13.139 21.348 1.00 94.38 318 LYS A C 1
ATOM 2511 O O . LYS A 1 318 ? 4.342 -12.287 22.201 1.00 94.38 318 LYS A O 1
ATOM 2516 N N . ARG A 1 319 ? 5.069 -13.963 20.892 1.00 95.12 319 ARG A N 1
ATOM 2517 C CA . ARG A 1 319 ? 6.469 -13.891 21.330 1.00 95.12 319 ARG A CA 1
ATOM 2518 C C . ARG A 1 319 ? 7.123 -12.578 20.901 1.00 95.12 319 ARG A C 1
ATOM 2520 O O . ARG A 1 319 ? 7.627 -11.878 21.770 1.00 95.12 319 ARG A O 1
ATOM 2527 N N . ILE A 1 320 ? 7.055 -12.218 19.617 1.00 94.44 320 ILE A N 1
ATOM 2528 C CA . ILE A 1 320 ? 7.687 -10.984 19.126 1.00 94.44 320 ILE A CA 1
ATOM 2529 C C . ILE A 1 320 ? 7.038 -9.725 19.720 1.00 94.44 320 ILE A C 1
ATOM 2531 O O . ILE A 1 320 ? 7.739 -8.799 20.115 1.00 94.44 320 ILE A O 1
ATOM 2535 N N . LEU A 1 321 ? 5.712 -9.712 19.896 1.00 94.75 321 LEU A N 1
ATOM 2536 C CA . LEU A 1 321 ? 5.016 -8.594 20.539 1.00 94.75 321 LEU A CA 1
ATOM 2537 C C . LEU A 1 321 ? 5.427 -8.418 22.006 1.00 94.75 321 LEU A C 1
ATOM 2539 O O . LEU A 1 321 ? 5.629 -7.291 22.444 1.00 94.75 321 LEU A O 1
ATOM 2543 N N . LYS A 1 322 ? 5.615 -9.515 22.753 1.00 95.50 322 LYS A N 1
ATOM 2544 C CA . LYS A 1 322 ? 6.169 -9.458 24.117 1.00 95.50 322 LYS A CA 1
ATOM 2545 C C . LYS A 1 322 ? 7.617 -8.974 24.132 1.00 95.50 322 LYS A C 1
ATOM 2547 O O . LYS A 1 322 ? 8.022 -8.295 25.068 1.00 95.50 322 LYS A O 1
ATOM 2552 N N . GLU A 1 323 ? 8.420 -9.314 23.126 1.00 93.62 323 GLU A N 1
ATOM 2553 C CA . GLU A 1 323 ? 9.772 -8.758 23.001 1.00 93.62 323 GLU A CA 1
ATOM 2554 C C . GLU A 1 323 ? 9.718 -7.237 22.790 1.00 93.62 323 GLU A C 1
ATOM 2556 O O . GLU A 1 323 ? 10.436 -6.507 23.473 1.00 93.62 323 GLU A O 1
ATOM 2561 N N . PHE A 1 324 ? 8.812 -6.744 21.938 1.00 93.75 324 PHE A N 1
ATOM 2562 C CA . PHE A 1 324 ? 8.603 -5.305 21.734 1.00 93.75 324 PHE A CA 1
ATOM 2563 C C . PHE A 1 324 ? 8.059 -4.594 22.972 1.00 93.75 324 PHE A C 1
ATOM 2565 O O . PHE A 1 324 ? 8.496 -3.482 23.253 1.00 93.75 324 PHE A O 1
ATOM 2572 N N . GLU A 1 325 ? 7.168 -5.232 23.732 1.00 92.44 325 GLU A N 1
ATOM 2573 C CA . GLU A 1 325 ? 6.655 -4.707 25.004 1.00 92.44 325 GLU A CA 1
ATOM 2574 C C . GLU A 1 325 ? 7.792 -4.444 26.004 1.00 92.44 325 GLU A C 1
ATOM 2576 O O . GLU A 1 325 ? 7.803 -3.416 26.676 1.00 92.44 325 GLU A O 1
ATOM 2581 N N . ASN A 1 326 ? 8.775 -5.351 26.068 1.00 89.25 326 ASN A N 1
ATOM 2582 C CA . ASN A 1 326 ? 9.870 -5.288 27.038 1.00 89.25 326 ASN A CA 1
ATOM 2583 C C . ASN A 1 326 ? 11.043 -4.409 26.590 1.00 89.25 326 ASN A C 1
ATOM 2585 O O . ASN A 1 326 ? 11.598 -3.663 27.393 1.00 89.25 326 ASN A O 1
ATOM 2589 N N . LEU A 1 327 ? 11.474 -4.550 25.335 1.00 81.75 327 LEU A N 1
ATOM 2590 C CA . LEU A 1 327 ? 12.695 -3.916 24.834 1.00 81.75 327 LEU A CA 1
ATOM 2591 C C . LEU A 1 327 ? 12.407 -2.588 24.136 1.00 81.75 327 LEU A C 1
ATOM 2593 O O . LEU A 1 327 ? 13.253 -1.699 24.141 1.00 81.75 327 LEU A O 1
ATOM 2597 N N . GLN A 1 328 ? 11.236 -2.467 23.505 1.00 84.00 328 GLN A N 1
ATOM 2598 C CA . GLN A 1 328 ? 10.863 -1.359 22.618 1.00 84.00 328 GLN A CA 1
ATOM 2599 C C . GLN A 1 328 ? 11.906 -1.049 21.517 1.00 84.00 328 GLN A C 1
ATOM 2601 O O . GLN A 1 328 ? 11.876 0.030 20.920 1.00 84.00 328 GLN A O 1
ATOM 2606 N N . ILE A 1 329 ? 12.812 -1.997 21.245 1.00 88.44 329 ILE A N 1
ATOM 2607 C CA . ILE A 1 329 ? 13.877 -1.948 20.242 1.00 88.44 329 ILE A CA 1
ATOM 2608 C C . ILE A 1 329 ? 13.952 -3.286 19.490 1.00 88.44 329 ILE A C 1
ATOM 2610 O O . ILE A 1 329 ? 13.646 -4.342 20.040 1.00 88.44 329 ILE A O 1
ATOM 2614 N N . ILE A 1 330 ? 14.360 -3.211 18.226 1.00 90.75 330 ILE A N 1
ATOM 2615 C CA . ILE A 1 330 ? 14.751 -4.308 17.335 1.00 90.75 330 ILE A CA 1
ATOM 2616 C C . ILE A 1 330 ? 16.272 -4.322 17.181 1.00 90.75 330 ILE A C 1
ATOM 2618 O O . ILE A 1 330 ? 16.873 -3.262 17.012 1.00 90.75 330 ILE A O 1
ATOM 2622 N N . ASN A 1 331 ? 16.869 -5.511 17.200 1.00 92.06 331 ASN A N 1
ATOM 2623 C CA . ASN A 1 331 ? 18.255 -5.752 16.802 1.00 92.06 331 ASN A CA 1
ATOM 2624 C C . ASN A 1 331 ? 18.337 -6.580 15.505 1.00 92.06 331 ASN A C 1
ATOM 2626 O O . ASN A 1 331 ? 17.340 -7.135 15.037 1.00 92.06 331 ASN A O 1
ATOM 2630 N N . GLU A 1 332 ? 19.537 -6.677 14.932 1.00 93.00 332 GLU A N 1
ATOM 2631 C CA . GLU A 1 332 ? 19.775 -7.399 13.675 1.00 93.00 332 GLU A CA 1
ATOM 2632 C C . GLU A 1 332 ? 19.343 -8.878 13.747 1.00 93.00 332 GLU A C 1
ATOM 2634 O O . GLU A 1 332 ? 18.731 -9.388 12.809 1.00 93.00 332 GLU A O 1
ATOM 2639 N N . ASP A 1 333 ? 19.563 -9.550 14.884 1.00 92.44 333 ASP A N 1
ATOM 2640 C CA . ASP A 1 333 ? 19.220 -10.968 15.089 1.00 92.44 333 ASP A CA 1
ATOM 2641 C C . ASP A 1 333 ? 17.704 -11.239 15.133 1.00 92.44 333 ASP A C 1
ATOM 2643 O O . ASP A 1 333 ? 17.249 -12.379 14.970 1.00 92.44 333 ASP A O 1
ATOM 2647 N N . GLN A 1 334 ? 16.896 -10.209 15.393 1.00 93.56 334 GLN A N 1
ATOM 2648 C CA . GLN A 1 334 ? 15.437 -10.303 15.391 1.00 93.56 334 GLN A CA 1
ATOM 2649 C C . GLN A 1 334 ? 14.843 -10.165 13.988 1.00 93.56 334 GLN A C 1
ATOM 2651 O O . GLN A 1 334 ? 13.759 -10.697 13.751 1.00 93.56 334 GLN A O 1
ATOM 2656 N N . ILE A 1 335 ? 15.535 -9.514 13.049 1.00 94.94 335 ILE A N 1
ATOM 2657 C CA . ILE A 1 335 ? 15.013 -9.251 11.699 1.00 94.94 335 ILE A CA 1
ATOM 2658 C C . ILE A 1 335 ? 14.643 -10.546 10.955 1.00 94.94 335 ILE A C 1
ATOM 2660 O O . ILE A 1 335 ? 13.499 -10.636 10.505 1.00 94.94 335 ILE A O 1
ATOM 2664 N N . PRO A 1 336 ? 15.499 -11.589 10.885 1.00 94.69 336 PRO A N 1
ATOM 2665 C CA . PRO A 1 336 ? 15.118 -12.846 10.239 1.00 94.69 336 PRO A CA 1
ATOM 2666 C C . PRO A 1 336 ? 13.883 -13.484 10.882 1.00 94.69 336 PRO A C 1
ATOM 2668 O O . PRO A 1 336 ? 12.989 -13.955 10.189 1.00 94.69 336 PR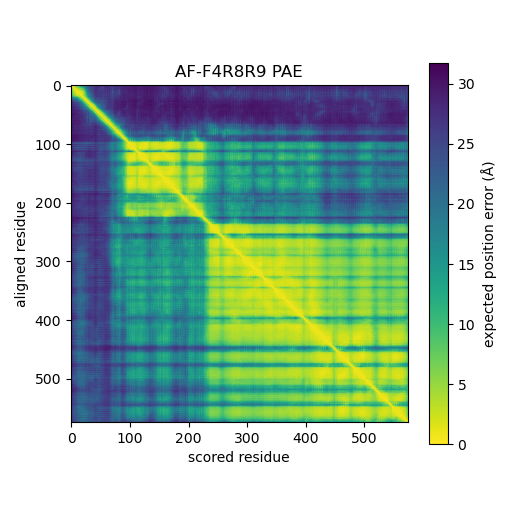O A O 1
ATOM 2671 N N . LYS A 1 337 ? 13.771 -13.433 12.218 1.00 95.00 337 LYS A N 1
ATOM 2672 C CA . LYS A 1 337 ? 12.604 -13.971 12.938 1.00 95.00 337 LYS A CA 1
ATOM 2673 C C . LYS A 1 337 ? 11.325 -13.218 12.576 1.00 95.00 337 LYS A C 1
ATOM 2675 O O . LYS A 1 337 ? 10.280 -13.844 12.433 1.00 95.00 337 LYS A O 1
ATOM 2680 N N . ILE A 1 338 ? 11.401 -11.893 12.435 1.00 95.12 338 ILE A N 1
ATOM 2681 C CA . ILE A 1 338 ? 10.278 -11.053 12.004 1.00 95.12 338 ILE A CA 1
ATOM 2682 C C . ILE A 1 338 ? 9.861 -11.421 10.575 1.00 95.12 338 ILE A C 1
ATOM 2684 O O . ILE A 1 338 ? 8.670 -11.591 10.327 1.00 95.12 338 ILE A O 1
ATOM 2688 N N . LEU A 1 339 ? 10.811 -11.591 9.654 1.00 94.75 339 LEU A N 1
ATOM 2689 C CA . LEU A 1 339 ? 10.515 -11.960 8.265 1.00 94.75 339 LEU A CA 1
ATOM 2690 C C . LEU A 1 339 ? 9.869 -13.351 8.165 1.00 94.75 339 LEU A C 1
ATOM 2692 O O . LEU A 1 339 ? 8.840 -13.493 7.506 1.00 94.75 339 LEU A O 1
ATOM 2696 N N . GLU A 1 340 ? 10.367 -14.342 8.910 1.00 93.62 340 GLU A N 1
ATOM 2697 C CA . GLU A 1 340 ? 9.739 -15.672 9.003 1.00 93.62 340 GLU A CA 1
ATOM 2698 C C . GLU A 1 340 ? 8.302 -15.603 9.542 1.00 93.62 340 GLU A C 1
ATOM 2700 O O . GLU A 1 340 ? 7.400 -16.277 9.047 1.00 93.62 340 GLU A O 1
ATOM 2705 N N . ILE A 1 341 ? 8.064 -14.753 10.543 1.00 93.00 341 ILE A N 1
ATOM 2706 C CA . ILE A 1 341 ? 6.738 -14.497 11.121 1.00 93.00 341 ILE A CA 1
ATOM 2707 C C . ILE A 1 341 ? 5.798 -13.883 10.076 1.00 93.00 341 ILE A C 1
ATOM 2709 O O . ILE A 1 341 ? 4.665 -14.341 9.925 1.00 93.00 341 ILE A O 1
ATOM 2713 N N . LEU A 1 342 ? 6.256 -12.873 9.336 1.00 91.88 342 LEU A N 1
ATOM 2714 C CA . LEU A 1 342 ? 5.473 -12.208 8.293 1.00 91.88 342 LEU A CA 1
ATOM 2715 C C . LEU A 1 342 ? 5.193 -13.134 7.091 1.00 91.88 342 LEU A C 1
ATOM 2717 O O . LEU A 1 342 ? 4.167 -12.980 6.426 1.00 91.88 342 LEU A O 1
ATOM 2721 N N . LYS A 1 343 ? 6.057 -14.124 6.841 1.00 90.88 343 LYS A N 1
ATOM 2722 C CA . LYS A 1 343 ? 5.882 -15.143 5.796 1.00 90.88 343 LYS A CA 1
ATOM 2723 C C . LYS A 1 343 ? 4.743 -16.125 6.091 1.00 90.88 343 LYS A C 1
ATOM 2725 O O . LYS A 1 343 ? 4.170 -16.677 5.158 1.00 90.88 343 LYS A O 1
ATOM 2730 N N . LEU A 1 344 ? 4.357 -16.321 7.355 1.00 88.31 344 LEU A N 1
ATOM 2731 C CA . LEU A 1 344 ? 3.313 -17.281 7.737 1.00 88.31 344 LEU A CA 1
ATOM 2732 C C . LEU A 1 344 ? 1.973 -16.976 7.043 1.00 88.31 344 LEU A C 1
ATOM 2734 O O . LEU A 1 344 ? 1.354 -15.934 7.272 1.00 88.31 344 LEU A O 1
ATOM 2738 N N . GLU A 1 345 ? 1.504 -17.894 6.198 1.00 81.38 345 GLU A N 1
ATOM 2739 C CA . GLU A 1 345 ? 0.291 -17.720 5.379 1.00 81.38 345 GLU A CA 1
ATOM 2740 C C . GLU A 1 345 ? -1.005 -17.715 6.196 1.00 81.38 345 GLU A C 1
ATOM 2742 O O . GLU A 1 345 ? -1.965 -17.045 5.832 1.00 81.38 345 GLU A O 1
ATOM 2747 N N . GLN A 1 346 ? -1.025 -18.392 7.348 1.00 85.81 346 GLN A N 1
ATOM 2748 C CA . GLN A 1 346 ? -2.226 -18.606 8.175 1.00 85.81 346 GLN A CA 1
ATOM 2749 C C . GLN A 1 346 ? -2.733 -17.351 8.910 1.00 85.81 346 GLN A C 1
ATOM 2751 O O . GLN A 1 346 ? -3.558 -17.440 9.817 1.00 85.81 346 GLN A O 1
ATOM 2756 N N . ILE A 1 347 ? -2.218 -16.177 8.566 1.00 84.12 347 ILE A N 1
ATOM 2757 C CA . ILE A 1 347 ? -2.415 -14.949 9.329 1.00 84.12 347 ILE A CA 1
ATOM 2758 C C . ILE A 1 347 ? -3.349 -14.047 8.567 1.00 84.12 347 ILE A C 1
ATOM 2760 O O . ILE A 1 347 ? -3.081 -13.674 7.423 1.00 84.12 347 ILE A O 1
ATOM 2764 N N . SER A 1 348 ? -4.445 -13.696 9.233 1.00 84.88 348 SER A N 1
ATOM 2765 C CA . SER A 1 348 ? -5.439 -12.802 8.661 1.00 84.88 348 SER A CA 1
ATOM 2766 C C . SER A 1 348 ? -4.816 -11.437 8.347 1.00 84.88 348 SER A C 1
ATOM 2768 O O . SER A 1 348 ? -3.991 -10.923 9.109 1.00 84.88 348 SER A O 1
ATOM 2770 N N . ILE A 1 349 ? -5.242 -10.817 7.243 1.00 83.19 349 ILE A N 1
ATOM 2771 C CA . ILE A 1 349 ? -4.796 -9.473 6.838 1.00 83.19 349 ILE A CA 1
ATOM 2772 C C . ILE A 1 349 ? -4.926 -8.451 7.991 1.00 83.19 349 ILE A C 1
ATOM 2774 O O . ILE A 1 349 ? -3.969 -7.707 8.217 1.00 83.19 349 ILE A O 1
ATOM 2778 N N . PRO A 1 350 ? -6.010 -8.432 8.802 1.00 82.56 350 PRO A N 1
ATOM 2779 C CA . PRO A 1 350 ? -6.105 -7.535 9.956 1.00 82.56 350 PRO A CA 1
ATOM 2780 C C . PRO A 1 350 ? -5.056 -7.790 11.048 1.00 82.56 350 PRO A C 1
ATOM 2782 O O . PRO A 1 350 ? -4.564 -6.848 11.665 1.00 82.56 350 PRO A O 1
ATOM 2785 N N . GLN A 1 351 ? -4.696 -9.047 11.327 1.00 87.06 351 GLN A N 1
ATOM 2786 C CA . GLN A 1 351 ? -3.628 -9.361 12.290 1.00 87.06 351 GLN A CA 1
ATOM 2787 C C . GLN A 1 351 ? -2.259 -8.945 11.755 1.00 87.06 351 GLN A C 1
ATOM 2789 O O . GLN A 1 351 ? -1.482 -8.324 12.480 1.00 87.06 351 GLN A O 1
ATOM 2794 N N . LEU A 1 352 ? -1.993 -9.231 10.479 1.00 89.19 352 LEU A N 1
ATOM 2795 C CA . LEU A 1 352 ? -0.760 -8.842 9.803 1.00 89.19 352 LEU A CA 1
ATOM 2796 C C . LEU A 1 352 ? -0.589 -7.315 9.783 1.00 89.19 352 LEU A C 1
ATOM 2798 O O . LEU A 1 352 ? 0.471 -6.811 10.138 1.00 89.19 352 LEU A O 1
ATOM 2802 N N . SER A 1 353 ? -1.657 -6.582 9.467 1.00 86.25 353 SER A N 1
ATOM 2803 C CA . SER A 1 353 ? -1.703 -5.116 9.479 1.00 86.25 353 SER A CA 1
ATOM 2804 C C . SER A 1 353 ? -1.385 -4.515 10.853 1.00 86.25 353 SER A C 1
ATOM 2806 O O . SER A 1 353 ? -0.571 -3.591 10.960 1.00 86.25 353 SER A O 1
ATOM 2808 N N . ARG A 1 354 ? -1.982 -5.060 11.923 1.00 89.06 354 ARG A N 1
ATOM 2809 C CA . ARG A 1 354 ? -1.723 -4.622 13.304 1.00 89.06 354 ARG A CA 1
ATOM 2810 C C . ARG A 1 354 ? -0.274 -4.897 13.727 1.00 89.06 354 ARG A C 1
ATOM 2812 O O . ARG A 1 354 ? 0.363 -4.005 14.291 1.00 89.06 354 ARG A O 1
ATOM 2819 N N . LEU A 1 355 ? 0.281 -6.066 13.383 1.00 91.38 355 LEU A N 1
ATOM 2820 C CA . LEU A 1 355 ? 1.701 -6.353 13.622 1.00 91.38 355 LEU A CA 1
ATOM 2821 C C . LEU A 1 355 ? 2.590 -5.368 12.856 1.00 91.38 355 LEU A C 1
ATOM 2823 O O . LEU A 1 355 ? 3.534 -4.821 13.421 1.00 91.38 355 LEU A O 1
ATOM 2827 N N . PHE A 1 356 ? 2.283 -5.118 11.584 1.00 90.50 356 PHE A N 1
ATOM 2828 C CA . PHE A 1 356 ? 3.067 -4.223 10.739 1.00 90.50 356 PHE A CA 1
ATOM 2829 C C . PHE A 1 356 ? 3.068 -2.783 11.268 1.00 90.50 356 PHE A C 1
ATOM 2831 O O . PHE A 1 356 ? 4.104 -2.121 11.255 1.00 90.50 356 PHE A O 1
ATOM 2838 N N . ARG A 1 357 ? 1.945 -2.314 11.834 1.00 90.12 357 ARG A N 1
ATOM 2839 C CA . ARG A 1 357 ? 1.885 -1.029 12.552 1.00 90.12 357 ARG A CA 1
ATOM 2840 C C . ARG A 1 357 ? 2.839 -1.008 13.750 1.00 90.12 357 ARG A C 1
ATOM 2842 O O . ARG A 1 357 ? 3.593 -0.047 13.891 1.00 90.12 357 ARG A O 1
ATOM 2849 N N . ALA A 1 358 ? 2.833 -2.049 14.585 1.00 93.06 358 ALA A N 1
ATOM 2850 C CA . ALA A 1 358 ? 3.745 -2.150 15.727 1.00 93.06 358 ALA A CA 1
ATOM 2851 C C . ALA A 1 358 ? 5.218 -2.191 15.280 1.00 93.06 358 ALA A C 1
ATOM 2853 O O . ALA A 1 358 ? 6.049 -1.490 15.853 1.00 93.06 358 ALA A O 1
ATOM 2854 N N . LEU A 1 359 ? 5.534 -2.932 14.212 1.00 93.19 359 LEU A N 1
ATOM 2855 C CA . LEU A 1 359 ? 6.870 -2.948 13.611 1.00 93.19 359 LEU A CA 1
ATOM 2856 C C . LEU A 1 359 ? 7.290 -1.551 13.162 1.00 93.19 359 LEU A C 1
ATOM 2858 O O . LEU A 1 359 ? 8.345 -1.081 13.575 1.00 93.19 359 LEU A O 1
ATOM 2862 N N . ASN A 1 360 ? 6.447 -0.857 12.394 1.00 90.62 360 ASN A N 1
ATOM 2863 C CA . ASN A 1 360 ? 6.746 0.490 11.911 1.00 90.62 360 ASN A CA 1
ATOM 2864 C C . ASN A 1 360 ? 7.094 1.437 13.073 1.00 90.62 360 ASN A C 1
ATOM 2866 O O . ASN A 1 360 ? 8.058 2.191 12.997 1.00 90.62 360 ASN A O 1
ATOM 2870 N N . TRP A 1 361 ? 6.382 1.334 14.200 1.00 89.88 361 TRP A N 1
ATOM 2871 C CA . TRP A 1 361 ? 6.702 2.102 15.405 1.00 89.88 361 TRP A CA 1
ATOM 2872 C C . TRP A 1 361 ? 8.067 1.781 16.009 1.00 89.88 361 TRP A C 1
ATOM 2874 O O . TRP A 1 361 ? 8.780 2.701 16.413 1.00 89.88 361 TRP A O 1
ATOM 2884 N N . VAL A 1 362 ? 8.433 0.503 16.089 1.00 92.50 362 VAL A N 1
ATOM 2885 C CA . VAL A 1 362 ? 9.726 0.097 16.652 1.00 92.50 362 VAL A CA 1
ATOM 2886 C C . VAL A 1 362 ? 10.879 0.474 15.712 1.00 92.50 362 VAL A C 1
ATOM 2888 O O . VAL A 1 362 ? 11.918 0.941 16.180 1.00 92.50 362 VAL A O 1
ATOM 2891 N N . PHE A 1 363 ? 10.687 0.365 14.394 1.00 91.38 363 PHE A N 1
ATOM 2892 C CA . PHE A 1 363 ? 11.666 0.795 13.389 1.00 91.38 363 PHE A CA 1
ATOM 2893 C C . PHE A 1 363 ? 11.852 2.313 13.352 1.00 91.38 363 PHE A C 1
ATOM 2895 O O . PHE A 1 363 ? 12.989 2.774 13.309 1.00 91.38 363 PHE A O 1
ATOM 2902 N N . ASN A 1 364 ? 10.782 3.101 13.485 1.00 86.56 364 ASN A N 1
ATOM 2903 C CA . ASN A 1 364 ? 10.873 4.568 13.529 1.00 86.56 364 ASN A CA 1
ATOM 2904 C C . ASN A 1 364 ? 11.743 5.082 14.691 1.00 86.56 364 ASN A C 1
ATOM 2906 O O . ASN A 1 364 ? 12.274 6.189 14.635 1.00 86.56 364 ASN A O 1
ATOM 2910 N N . ARG A 1 365 ? 11.917 4.286 15.754 1.00 87.88 365 ARG A N 1
ATOM 2911 C CA . ARG A 1 365 ? 12.820 4.605 16.873 1.00 87.88 365 ARG A CA 1
ATOM 2912 C C . ARG A 1 365 ? 14.280 4.258 16.590 1.00 87.88 365 ARG A C 1
ATOM 2914 O O . ARG A 1 365 ? 15.164 4.744 17.289 1.00 87.88 365 ARG A O 1
ATOM 2921 N N . GLN A 1 366 ? 14.535 3.419 15.593 1.00 89.69 366 GLN A N 1
ATOM 2922 C CA . GLN A 1 366 ? 15.852 2.917 15.224 1.00 89.69 366 GLN A CA 1
ATOM 2923 C C . GLN A 1 366 ? 15.994 2.870 13.706 1.00 89.69 366 GLN A C 1
ATOM 2925 O O . GLN A 1 366 ? 16.096 1.801 13.108 1.00 89.69 366 GLN A O 1
ATOM 2930 N N . ILE A 1 367 ? 16.047 4.053 13.095 1.00 87.62 367 ILE A N 1
ATOM 2931 C CA . ILE A 1 367 ? 16.133 4.225 11.638 1.00 87.62 367 ILE A CA 1
ATOM 2932 C C . ILE A 1 367 ? 17.270 3.389 11.028 1.00 87.62 367 ILE A C 1
ATOM 2934 O O . ILE A 1 367 ? 17.106 2.844 9.947 1.00 87.62 367 ILE A O 1
ATOM 2938 N N . ALA A 1 368 ? 18.390 3.199 11.738 1.00 89.75 368 ALA A N 1
ATOM 2939 C CA . ALA A 1 368 ? 19.490 2.352 11.270 1.00 89.75 368 ALA A CA 1
ATOM 2940 C C . ALA A 1 368 ? 19.065 0.902 10.970 1.00 89.75 368 ALA A C 1
ATOM 2942 O O . ALA A 1 368 ? 19.591 0.301 10.042 1.00 89.75 368 ALA A O 1
ATOM 2943 N N . MET A 1 369 ? 18.101 0.343 11.713 1.00 92.88 369 MET A N 1
ATOM 2944 C CA . MET A 1 369 ? 17.600 -1.017 11.479 1.00 92.88 369 MET A CA 1
ATOM 2945 C C . MET A 1 369 ? 16.819 -1.136 10.169 1.00 92.88 369 MET A C 1
ATOM 2947 O O . MET A 1 369 ? 16.702 -2.240 9.643 1.00 92.88 369 MET A O 1
ATOM 2951 N N . TYR A 1 370 ? 16.316 -0.027 9.622 1.00 90.31 370 TYR A N 1
ATOM 2952 C CA . TYR A 1 370 ? 15.595 -0.018 8.352 1.00 90.31 370 TYR A CA 1
ATOM 2953 C C . TYR A 1 370 ? 16.462 -0.543 7.205 1.00 90.31 370 TYR A C 1
ATOM 2955 O O . TYR A 1 370 ? 16.015 -1.409 6.459 1.00 90.31 370 TYR A O 1
ATOM 2963 N N . ASP A 1 371 ? 17.720 -0.099 7.118 1.00 88.19 371 ASP A N 1
ATOM 2964 C CA . ASP A 1 371 ? 18.655 -0.550 6.081 1.00 88.19 371 ASP A CA 1
ATOM 2965 C C . ASP A 1 371 ? 18.914 -2.062 6.193 1.00 88.19 371 ASP A C 1
ATOM 2967 O O . ASP A 1 371 ? 18.900 -2.780 5.193 1.00 88.19 371 ASP A O 1
ATOM 2971 N N . TYR A 1 372 ? 19.073 -2.577 7.418 1.00 91.38 372 TYR A N 1
ATOM 2972 C CA . TYR A 1 372 ? 19.232 -4.015 7.656 1.00 91.38 372 TYR A CA 1
ATOM 2973 C C . TYR A 1 372 ? 17.979 -4.805 7.282 1.00 91.38 372 TYR A C 1
ATOM 2975 O O . TYR A 1 372 ? 18.083 -5.866 6.667 1.00 91.38 372 TYR A O 1
ATOM 2983 N N . PHE A 1 373 ? 16.796 -4.294 7.628 1.00 93.19 373 PHE A N 1
ATOM 2984 C CA . PHE A 1 373 ? 15.532 -4.928 7.268 1.00 93.19 373 PHE A CA 1
ATOM 2985 C C . PHE A 1 373 ? 15.344 -4.940 5.755 1.00 93.19 373 PHE A C 1
ATOM 2987 O O . PHE A 1 373 ? 15.014 -5.982 5.204 1.00 93.19 373 PHE A O 1
ATOM 2994 N N . GLN A 1 374 ? 15.645 -3.835 5.074 1.00 90.62 374 GLN A N 1
ATOM 2995 C CA . GLN A 1 374 ? 15.596 -3.734 3.620 1.00 90.62 374 GLN A CA 1
ATOM 2996 C C . GLN A 1 374 ? 16.593 -4.677 2.929 1.00 90.62 374 GLN A C 1
ATOM 2998 O O . GLN A 1 374 ? 16.290 -5.206 1.863 1.00 90.62 374 GLN A O 1
ATOM 3003 N N . VAL A 1 375 ? 17.797 -4.876 3.471 1.00 89.06 375 VAL A N 1
ATOM 3004 C CA . VAL A 1 375 ? 18.749 -5.871 2.939 1.00 89.06 375 VAL A CA 1
ATOM 3005 C C . VAL A 1 375 ? 18.208 -7.283 3.115 1.00 89.06 375 VAL A C 1
ATOM 3007 O O . VAL A 1 375 ? 18.290 -8.078 2.189 1.00 89.06 375 VAL A O 1
ATOM 3010 N N . ARG A 1 376 ? 17.625 -7.595 4.274 1.00 91.31 376 ARG A N 1
ATOM 3011 C CA . ARG A 1 376 ? 17.068 -8.927 4.526 1.00 91.31 376 ARG A CA 1
ATOM 3012 C C . ARG A 1 376 ? 15.779 -9.193 3.770 1.00 91.31 376 ARG A C 1
ATOM 3014 O O . ARG A 1 376 ? 15.558 -10.330 3.399 1.00 91.31 376 ARG A O 1
ATOM 3021 N N . LEU A 1 377 ? 14.950 -8.186 3.518 1.00 91.00 377 LEU A N 1
ATOM 3022 C CA . LEU A 1 377 ? 13.701 -8.346 2.778 1.00 91.00 377 LEU A CA 1
ATOM 3023 C C . LEU A 1 377 ? 13.932 -8.851 1.341 1.00 91.00 377 LEU A C 1
ATOM 3025 O O . LEU A 1 377 ? 13.086 -9.578 0.830 1.00 91.00 377 LEU A O 1
ATOM 3029 N N . ASP A 1 378 ? 15.086 -8.553 0.731 1.00 86.00 378 ASP A N 1
ATOM 3030 C CA . ASP A 1 378 ? 15.470 -9.112 -0.577 1.00 86.00 378 ASP A CA 1
ATOM 3031 C C . ASP A 1 378 ? 15.564 -10.637 -0.561 1.00 86.00 378 ASP A C 1
ATOM 3033 O O . ASP A 1 378 ? 15.142 -11.290 -1.514 1.00 86.00 378 ASP A O 1
ATOM 3037 N N . ASP A 1 379 ? 16.080 -11.206 0.534 1.00 88.19 379 ASP A N 1
ATOM 3038 C CA . ASP A 1 379 ? 16.180 -12.658 0.724 1.00 88.19 379 ASP A CA 1
ATOM 3039 C C . ASP A 1 379 ? 14.780 -13.313 0.840 1.00 88.19 379 ASP A C 1
ATOM 3041 O O . ASP A 1 379 ? 14.663 -14.537 0.862 1.00 88.19 379 ASP A O 1
ATOM 3045 N N . TYR A 1 380 ? 13.720 -12.499 0.937 1.00 90.69 380 TYR A N 1
ATOM 3046 C CA . TYR A 1 380 ? 12.323 -12.893 1.126 1.00 90.69 380 TYR A CA 1
ATOM 3047 C C . TYR A 1 380 ? 11.382 -12.204 0.124 1.00 90.69 380 TYR A C 1
ATOM 3049 O O . TYR A 1 380 ? 10.214 -11.963 0.437 1.00 90.69 380 TYR A O 1
ATOM 3057 N N . PHE A 1 381 ? 11.858 -11.846 -1.071 1.00 87.19 381 PHE A N 1
ATOM 3058 C CA . PHE A 1 381 ? 11.109 -11.007 -2.015 1.00 87.19 381 PHE A CA 1
ATOM 3059 C C . PHE A 1 381 ? 9.702 -11.536 -2.363 1.00 87.19 381 PHE A C 1
ATOM 3061 O O . PHE A 1 381 ? 8.812 -10.745 -2.683 1.00 87.19 381 PHE A O 1
ATOM 3068 N N . GLU A 1 382 ? 9.449 -12.845 -2.260 1.00 90.06 382 GLU A N 1
ATOM 3069 C CA . GLU A 1 382 ? 8.141 -13.448 -2.545 1.00 90.06 382 GLU A CA 1
ATOM 3070 C C . GLU A 1 382 ? 7.040 -12.977 -1.581 1.00 90.06 382 GLU A C 1
ATOM 3072 O O . GLU A 1 382 ? 5.855 -13.062 -1.904 1.00 90.06 382 GLU A O 1
ATOM 3077 N N . MET A 1 383 ? 7.401 -12.456 -0.404 1.00 91.56 383 MET A N 1
ATOM 3078 C CA . MET A 1 383 ? 6.432 -11.936 0.566 1.00 91.56 383 MET A CA 1
ATOM 3079 C C . MET A 1 383 ? 5.964 -10.508 0.250 1.00 91.56 383 MET A C 1
ATOM 3081 O O . MET A 1 383 ? 4.919 -10.085 0.751 1.00 91.56 383 MET A O 1
ATOM 3085 N N . VAL A 1 384 ? 6.730 -9.753 -0.546 1.00 92.25 384 VAL A N 1
ATOM 3086 C CA . VAL A 1 384 ? 6.488 -8.325 -0.807 1.00 92.25 384 VAL A CA 1
ATOM 3087 C C . VAL A 1 384 ? 5.107 -8.078 -1.431 1.00 92.25 384 VAL A C 1
ATOM 3089 O O . VAL A 1 384 ? 4.386 -7.236 -0.888 1.00 92.25 384 VAL A O 1
ATOM 3092 N N . PRO A 1 385 ? 4.653 -8.834 -2.455 1.00 89.88 385 PRO A N 1
ATOM 3093 C CA . PRO A 1 385 ? 3.308 -8.661 -3.009 1.00 89.88 385 PRO A CA 1
ATOM 3094 C C . PRO A 1 385 ? 2.192 -8.846 -1.972 1.00 89.88 385 PRO A C 1
ATOM 3096 O O . PRO A 1 385 ? 1.237 -8.073 -1.947 1.00 89.88 385 PRO A O 1
ATOM 3099 N N . ARG A 1 386 ? 2.331 -9.814 -1.055 1.00 89.00 386 ARG A N 1
ATOM 3100 C CA . ARG A 1 386 ? 1.349 -10.061 0.017 1.00 89.00 386 ARG A CA 1
ATOM 3101 C C . ARG A 1 386 ? 1.332 -8.932 1.048 1.00 89.00 386 ARG A C 1
ATOM 3103 O O . ARG A 1 386 ? 0.268 -8.538 1.524 1.00 89.00 386 ARG A O 1
ATOM 3110 N N . LEU A 1 387 ? 2.500 -8.401 1.413 1.00 91.62 387 LEU A N 1
ATOM 3111 C CA . LEU A 1 387 ? 2.577 -7.235 2.298 1.00 91.62 387 LEU A CA 1
ATOM 3112 C C . LEU A 1 387 ? 1.971 -5.995 1.623 1.00 91.62 387 LEU A C 1
ATOM 3114 O O . LEU A 1 387 ? 1.240 -5.245 2.266 1.00 91.62 387 LEU A O 1
ATOM 3118 N N . PHE A 1 388 ? 2.206 -5.810 0.326 1.00 90.50 388 PHE A N 1
ATOM 3119 C CA . PHE A 1 388 ? 1.594 -4.738 -0.453 1.00 90.50 388 PHE A CA 1
ATOM 3120 C C . PHE A 1 388 ? 0.064 -4.876 -0.542 1.00 90.50 388 PHE A C 1
ATOM 3122 O O . PHE A 1 388 ? -0.659 -3.900 -0.331 1.00 90.50 388 PHE A O 1
ATOM 3129 N N . GLU A 1 389 ? -0.453 -6.083 -0.778 1.00 86.12 389 GLU A N 1
ATOM 3130 C CA . GLU A 1 389 ? -1.892 -6.381 -0.749 1.00 86.12 389 GLU A CA 1
ATOM 3131 C C . GLU A 1 389 ? -2.509 -6.056 0.621 1.00 86.12 389 GLU A C 1
ATOM 3133 O O . GLU A 1 389 ? -3.575 -5.445 0.720 1.00 86.12 389 GLU A O 1
ATOM 3138 N N . MET A 1 390 ? -1.815 -6.400 1.705 1.00 88.25 390 MET A N 1
ATOM 3139 C CA . MET A 1 390 ? -2.251 -6.057 3.057 1.00 88.25 390 MET A CA 1
ATOM 3140 C C . MET A 1 390 ? -2.313 -4.538 3.271 1.00 88.25 390 MET A C 1
ATOM 3142 O O . MET A 1 390 ? -3.311 -4.044 3.805 1.00 88.25 390 MET A O 1
ATOM 3146 N N . LEU A 1 391 ? -1.304 -3.786 2.816 1.00 85.62 391 LEU A N 1
ATOM 3147 C CA . LEU A 1 391 ? -1.296 -2.321 2.902 1.00 85.62 391 LEU A CA 1
ATOM 3148 C C . LEU A 1 391 ? -2.415 -1.695 2.061 1.00 85.62 391 LEU A C 1
ATOM 3150 O O . LEU A 1 391 ? -3.141 -0.832 2.557 1.00 85.62 391 LEU A O 1
ATOM 3154 N N . THR A 1 392 ? -2.601 -2.144 0.819 1.00 81.31 392 THR A N 1
ATOM 3155 C CA . THR A 1 392 ? -3.664 -1.639 -0.070 1.00 81.31 392 THR A CA 1
ATOM 3156 C C . THR A 1 392 ? -5.046 -1.931 0.500 1.00 81.31 392 THR A C 1
ATOM 3158 O O . THR A 1 392 ? -5.881 -1.028 0.552 1.00 81.31 392 THR A O 1
ATOM 3161 N N . THR A 1 393 ? -5.273 -3.146 1.004 1.00 77.69 393 THR A N 1
ATOM 3162 C CA . THR A 1 393 ? -6.537 -3.552 1.635 1.00 77.69 393 THR A CA 1
ATOM 3163 C C . THR A 1 393 ? -6.830 -2.707 2.868 1.00 77.69 393 THR A C 1
ATOM 3165 O O . THR A 1 393 ? -7.912 -2.134 2.982 1.00 77.69 393 THR A O 1
ATOM 3168 N N . ARG A 1 394 ? -5.850 -2.557 3.771 1.00 75.44 394 ARG A N 1
ATOM 3169 C CA . ARG A 1 394 ? -5.989 -1.736 4.984 1.00 75.44 394 ARG A CA 1
ATOM 3170 C C . ARG A 1 394 ? -6.313 -0.280 4.656 1.00 75.44 394 ARG A C 1
ATOM 3172 O O . ARG A 1 394 ? -7.057 0.363 5.385 1.00 75.44 394 ARG A O 1
ATOM 3179 N N . ARG A 1 395 ? -5.735 0.261 3.583 1.00 72.88 395 ARG A N 1
ATOM 3180 C CA . ARG A 1 395 ? -5.936 1.657 3.171 1.00 72.88 395 ARG A CA 1
ATOM 3181 C C . ARG A 1 395 ? -7.063 1.824 2.154 1.00 72.88 395 ARG A C 1
ATOM 3183 O O . ARG A 1 395 ? -7.168 2.889 1.551 1.00 72.88 395 ARG A O 1
ATOM 3190 N N . PHE A 1 396 ? -7.909 0.808 1.967 1.00 61.62 396 PHE A N 1
ATOM 3191 C CA . PHE A 1 396 ? -9.060 0.837 1.057 1.00 61.62 396 PHE A CA 1
ATOM 3192 C C . PHE A 1 396 ? -8.688 1.268 -0.371 1.00 61.62 396 PHE A C 1
ATOM 3194 O O . PHE A 1 396 ? -9.392 2.056 -1.002 1.00 61.62 396 PHE A O 1
ATOM 3201 N N . GLY A 1 397 ? -7.528 0.818 -0.854 1.00 59.72 397 GLY A N 1
ATOM 3202 C CA . GLY A 1 397 ? -6.985 1.176 -2.165 1.00 59.72 397 GLY A CA 1
ATOM 3203 C C . GLY A 1 397 ? -6.485 2.621 -2.285 1.00 59.72 397 GLY A C 1
ATOM 3204 O O . GLY A 1 397 ? -6.028 3.013 -3.352 1.00 59.72 397 GLY A O 1
ATOM 3205 N N . ARG A 1 398 ? -6.530 3.420 -1.211 1.00 62.88 398 ARG A N 1
ATOM 3206 C CA . ARG A 1 398 ? -6.081 4.822 -1.179 1.00 62.88 398 ARG A CA 1
ATOM 3207 C C . ARG A 1 398 ? -4.643 4.936 -0.672 1.00 62.88 398 ARG A C 1
ATOM 3209 O O . ARG A 1 398 ? -4.375 5.651 0.291 1.00 62.88 398 ARG A O 1
ATOM 3216 N N . LEU A 1 399 ? -3.720 4.196 -1.282 1.00 67.06 399 LEU A N 1
ATOM 3217 C CA . LEU A 1 399 ? -2.292 4.401 -1.043 1.00 67.06 399 LEU A CA 1
ATOM 3218 C C . LEU A 1 399 ? -1.802 5.507 -1.980 1.00 67.06 399 LEU A C 1
ATOM 3220 O O . LEU A 1 399 ? -1.585 5.249 -3.158 1.00 67.06 399 LEU A O 1
ATOM 3224 N N . ASP A 1 400 ? -1.609 6.723 -1.467 1.00 72.81 400 ASP A N 1
ATOM 3225 C CA . ASP A 1 400 ? -0.686 7.653 -2.120 1.00 72.81 400 ASP A CA 1
ATOM 3226 C C . ASP A 1 400 ? 0.717 7.358 -1.578 1.00 72.81 400 ASP A C 1
ATOM 3228 O O . ASP A 1 400 ? 0.995 7.676 -0.418 1.00 72.81 400 ASP A O 1
ATOM 3232 N N . PRO A 1 401 ? 1.627 6.763 -2.358 1.00 68.75 401 PRO A N 1
ATOM 3233 C CA . PRO A 1 401 ? 2.970 6.475 -1.874 1.00 68.75 401 PRO A CA 1
ATOM 3234 C C . PRO A 1 401 ? 3.770 7.700 -1.442 1.00 68.75 401 PRO A C 1
ATOM 3236 O O . PRO A 1 401 ? 4.705 7.577 -0.653 1.00 68.75 401 PRO A O 1
ATOM 3239 N N . ARG A 1 402 ? 3.393 8.894 -1.909 1.00 72.19 402 ARG A N 1
ATOM 3240 C CA . ARG A 1 402 ? 4.017 10.162 -1.504 1.00 72.19 402 ARG A CA 1
ATOM 3241 C C . ARG A 1 402 ? 3.638 10.566 -0.090 1.00 72.19 402 ARG A C 1
ATOM 3243 O O . ARG A 1 402 ? 4.298 11.421 0.495 1.00 72.19 402 ARG A O 1
ATOM 3250 N N . SER A 1 403 ? 2.571 9.977 0.442 1.00 74.69 403 SER A N 1
ATOM 3251 C CA . SER A 1 403 ? 2.132 10.224 1.806 1.00 74.69 403 SER A CA 1
ATOM 3252 C C . SER A 1 403 ? 2.968 9.501 2.856 1.00 74.69 403 SER A C 1
ATOM 3254 O O . SER A 1 403 ? 2.970 9.915 4.018 1.00 74.69 403 SER A O 1
ATOM 3256 N N . PHE A 1 404 ? 3.692 8.450 2.461 1.00 79.50 404 PHE A N 1
ATOM 3257 C CA . PHE A 1 404 ? 4.564 7.728 3.371 1.00 79.50 404 PHE A CA 1
ATOM 3258 C C . PHE A 1 404 ? 5.849 8.505 3.609 1.00 79.50 404 PHE A C 1
ATOM 3260 O O . PHE A 1 404 ? 6.448 9.078 2.695 1.00 79.50 404 PHE A O 1
ATOM 3267 N N . SER A 1 405 ? 6.302 8.501 4.858 1.00 78.94 405 SER A N 1
ATOM 3268 C CA . SER A 1 405 ? 7.647 8.964 5.148 1.00 78.94 405 SER A CA 1
ATOM 3269 C C . SER A 1 405 ? 8.646 7.966 4.558 1.00 78.94 405 SER A C 1
ATOM 3271 O O . SER A 1 405 ? 8.426 6.752 4.582 1.00 78.94 405 SER A O 1
ATOM 3273 N N . TRP A 1 406 ? 9.736 8.480 3.988 1.00 80.44 406 TRP A N 1
ATOM 3274 C CA . TRP A 1 406 ? 10.724 7.672 3.264 1.00 80.44 406 TRP A CA 1
ATOM 3275 C C . TRP A 1 406 ? 11.449 6.658 4.165 1.00 80.44 406 TRP A C 1
ATOM 3277 O O . TRP A 1 406 ? 12.084 5.732 3.670 1.00 80.44 406 TRP A O 1
ATOM 3287 N N . ASP A 1 407 ? 11.358 6.860 5.476 1.00 79.56 407 ASP A N 1
ATOM 3288 C CA . ASP A 1 407 ? 11.895 6.039 6.558 1.00 79.56 407 ASP A CA 1
ATOM 3289 C C . ASP A 1 407 ? 10.859 5.073 7.168 1.00 79.56 407 ASP A C 1
ATOM 3291 O O . ASP A 1 407 ? 11.156 4.410 8.159 1.00 79.56 407 ASP A O 1
ATOM 3295 N N . SER A 1 408 ? 9.652 4.971 6.598 1.00 88.31 408 SER A N 1
ATOM 3296 C CA . SER A 1 408 ? 8.617 4.042 7.069 1.00 88.31 408 SER A CA 1
ATOM 3297 C C . SER A 1 408 ? 8.677 2.693 6.359 1.00 88.31 408 SER A C 1
ATOM 3299 O O . SER A 1 408 ? 8.920 2.607 5.154 1.00 88.31 408 SER A O 1
ATOM 3301 N N . LEU A 1 409 ? 8.364 1.615 7.082 1.00 91.00 409 LEU A N 1
ATOM 3302 C CA . LEU A 1 409 ? 8.252 0.282 6.480 1.00 91.00 409 LEU A CA 1
ATOM 3303 C C . LEU A 1 409 ? 7.158 0.226 5.405 1.00 91.00 409 LEU A C 1
ATOM 3305 O O . LEU A 1 409 ? 7.271 -0.543 4.458 1.00 91.00 409 LEU A O 1
ATOM 3309 N N . GLU A 1 410 ? 6.102 1.035 5.531 1.00 89.38 410 GLU A N 1
ATOM 3310 C CA . GLU A 1 410 ? 5.047 1.130 4.513 1.00 89.38 410 GLU A CA 1
ATOM 3311 C C . GLU A 1 410 ? 5.629 1.605 3.171 1.00 89.38 410 GLU A C 1
ATOM 3313 O O . GLU A 1 410 ? 5.363 0.992 2.136 1.00 89.38 410 GLU A O 1
ATOM 3318 N N . PHE A 1 411 ? 6.491 2.628 3.198 1.00 88.12 411 PHE A N 1
ATOM 3319 C CA . PHE A 1 411 ? 7.211 3.097 2.015 1.00 88.12 411 PHE A CA 1
ATOM 3320 C C . PHE A 1 411 ? 8.164 2.040 1.452 1.00 88.12 411 PHE A C 1
ATOM 3322 O O . PHE A 1 411 ? 8.259 1.908 0.231 1.00 88.12 411 PHE A O 1
ATOM 3329 N N . LEU A 1 412 ? 8.842 1.274 2.318 1.00 90.88 412 LEU A N 1
ATOM 3330 C CA . LEU A 1 412 ? 9.719 0.182 1.891 1.00 90.88 412 LEU A CA 1
ATOM 3331 C C . LEU A 1 412 ? 8.963 -0.844 1.052 1.00 90.88 412 LEU A C 1
ATOM 3333 O O . LEU A 1 412 ? 9.317 -1.085 -0.095 1.00 90.88 412 LEU A O 1
ATOM 3337 N N . ILE A 1 413 ? 7.896 -1.409 1.623 1.00 92.50 413 ILE A N 1
ATOM 3338 C CA . ILE A 1 413 ? 7.101 -2.458 0.981 1.00 92.50 413 ILE A CA 1
ATOM 3339 C C . ILE A 1 413 ? 6.473 -1.945 -0.305 1.00 92.50 413 ILE A C 1
ATOM 3341 O O . ILE A 1 413 ? 6.471 -2.648 -1.313 1.00 92.50 413 ILE A O 1
ATOM 3345 N N . TYR A 1 414 ? 5.953 -0.717 -0.277 1.00 88.88 414 TYR A N 1
ATOM 3346 C CA . TYR A 1 414 ? 5.406 -0.089 -1.466 1.00 88.88 414 TYR A CA 1
ATOM 3347 C C . TYR A 1 414 ? 6.462 0.002 -2.574 1.00 88.88 414 TYR A C 1
ATOM 3349 O O . TYR A 1 414 ? 6.222 -0.439 -3.697 1.00 88.88 414 TYR A O 1
ATOM 3357 N N . SER A 1 415 ? 7.647 0.522 -2.248 1.00 86.81 415 SER A N 1
ATOM 3358 C CA . SER A 1 415 ? 8.726 0.670 -3.219 1.00 86.81 415 SER A CA 1
ATOM 3359 C C . SER A 1 415 ? 9.233 -0.663 -3.753 1.00 86.81 415 SER A C 1
ATOM 3361 O O . SER A 1 415 ? 9.475 -0.773 -4.952 1.00 86.81 415 SER A O 1
ATOM 3363 N N . ASP A 1 416 ? 9.439 -1.649 -2.887 1.00 89.06 416 ASP A N 1
ATOM 3364 C CA . ASP A 1 416 ? 9.968 -2.946 -3.299 1.00 89.06 416 ASP A CA 1
ATOM 3365 C C . ASP A 1 416 ? 8.940 -3.679 -4.177 1.00 89.06 416 ASP A C 1
ATOM 3367 O O . ASP A 1 416 ? 9.309 -4.347 -5.144 1.00 89.06 416 ASP A O 1
ATOM 3371 N N . ASN A 1 417 ? 7.639 -3.490 -3.917 1.00 90.06 417 ASN A N 1
ATOM 3372 C CA . ASN A 1 417 ? 6.581 -4.006 -4.782 1.00 90.06 417 ASN A CA 1
ATOM 3373 C C . ASN A 1 417 ? 6.566 -3.317 -6.156 1.00 90.06 417 ASN A C 1
ATOM 3375 O O . ASN A 1 417 ? 6.420 -3.996 -7.170 1.00 90.06 417 ASN A O 1
ATOM 3379 N N . GLU A 1 418 ? 6.742 -1.993 -6.221 1.00 86.00 418 GLU A N 1
ATOM 3380 C CA . GLU A 1 418 ? 6.874 -1.291 -7.507 1.00 86.00 418 GLU A CA 1
ATOM 3381 C C . GLU A 1 418 ? 8.084 -1.783 -8.301 1.00 86.00 418 GLU A C 1
ATOM 3383 O O . GLU A 1 418 ? 7.959 -2.085 -9.491 1.00 86.00 418 GLU A O 1
ATOM 3388 N N . ASP A 1 419 ? 9.236 -1.928 -7.644 1.00 85.50 419 ASP A N 1
ATOM 3389 C CA . ASP A 1 419 ? 10.445 -2.474 -8.261 1.00 85.50 419 ASP A CA 1
ATOM 3390 C C . ASP A 1 419 ? 10.210 -3.905 -8.776 1.00 85.50 419 ASP A C 1
ATOM 3392 O O . ASP A 1 419 ? 10.663 -4.249 -9.876 1.00 85.50 419 ASP A O 1
ATOM 3396 N N . HIS A 1 420 ? 9.444 -4.717 -8.040 1.00 85.94 420 HIS A N 1
ATOM 3397 C CA . HIS A 1 420 ? 9.058 -6.070 -8.436 1.00 85.94 420 HIS A CA 1
ATOM 3398 C C . HIS A 1 420 ? 8.137 -6.095 -9.666 1.00 85.94 420 HIS A C 1
ATOM 3400 O O . HIS A 1 420 ? 8.476 -6.725 -10.672 1.00 85.94 420 HIS A O 1
ATOM 3406 N N . VAL A 1 421 ? 7.000 -5.390 -9.626 1.00 86.12 421 VAL A N 1
ATOM 3407 C CA . VAL A 1 421 ? 6.031 -5.308 -10.742 1.00 86.12 421 VAL A CA 1
ATOM 3408 C C . VAL A 1 421 ? 6.731 -4.858 -12.016 1.00 86.12 421 VAL A C 1
ATOM 3410 O O . VAL A 1 421 ? 6.565 -5.412 -13.104 1.00 86.12 421 VAL A O 1
ATOM 3413 N N . ALA A 1 422 ? 7.591 -3.870 -11.878 1.00 84.88 422 ALA A N 1
ATOM 3414 C CA . ALA A 1 422 ? 8.233 -3.264 -13.012 1.00 84.88 422 ALA A CA 1
ATOM 3415 C C . ALA A 1 422 ? 9.446 -4.059 -13.509 1.00 84.88 422 ALA A C 1
ATOM 3417 O O . ALA A 1 422 ? 9.784 -3.996 -14.696 1.00 84.88 422 ALA A O 1
ATOM 3418 N N . LYS A 1 423 ? 10.067 -4.881 -12.653 1.00 86.06 423 LYS A N 1
ATOM 3419 C CA . LYS A 1 423 ? 10.952 -5.963 -13.097 1.00 86.06 423 LYS A CA 1
ATOM 3420 C C . LYS A 1 423 ? 10.187 -6.962 -13.960 1.00 86.06 423 LYS A C 1
ATOM 3422 O O . LYS A 1 423 ? 10.651 -7.254 -15.062 1.00 86.06 423 LYS A O 1
ATOM 3427 N N . GLN A 1 424 ? 9.037 -7.459 -13.503 1.00 86.88 424 GLN A N 1
ATOM 3428 C CA . GLN A 1 424 ? 8.227 -8.399 -14.287 1.00 86.88 424 GLN A CA 1
ATOM 3429 C C . GLN A 1 424 ? 7.863 -7.805 -15.652 1.00 86.88 424 GLN A C 1
ATOM 3431 O O . GLN A 1 424 ? 8.012 -8.471 -16.679 1.00 86.88 424 GLN A O 1
ATOM 3436 N N . TYR A 1 425 ? 7.483 -6.528 -15.670 1.00 89.06 425 TYR A N 1
ATOM 3437 C CA . TYR A 1 425 ? 7.159 -5.813 -16.895 1.00 89.06 425 TYR A CA 1
ATOM 3438 C C . TYR A 1 425 ? 8.358 -5.678 -17.846 1.00 89.06 425 TYR A C 1
ATOM 3440 O O . TYR A 1 425 ? 8.268 -6.065 -19.011 1.00 89.06 425 TYR A O 1
ATOM 3448 N N . ARG A 1 426 ? 9.526 -5.239 -17.353 1.00 90.38 426 ARG A N 1
ATOM 3449 C CA . ARG A 1 426 ? 10.770 -5.221 -18.149 1.00 90.38 426 ARG A CA 1
ATOM 3450 C C . ARG A 1 426 ? 11.108 -6.590 -18.729 1.00 90.38 426 ARG A C 1
ATOM 3452 O O . ARG A 1 426 ? 11.503 -6.673 -19.888 1.00 90.38 426 ARG A O 1
ATOM 3459 N N . ASN A 1 427 ? 10.960 -7.650 -17.938 1.00 90.19 427 ASN A N 1
ATOM 3460 C CA . ASN A 1 427 ? 11.241 -9.014 -18.377 1.00 90.19 427 ASN A CA 1
ATOM 3461 C C . ASN A 1 427 ? 10.267 -9.458 -19.479 1.00 90.19 427 ASN A C 1
ATOM 3463 O O . ASN A 1 427 ? 10.673 -10.163 -20.402 1.00 90.19 427 ASN A O 1
ATOM 3467 N N . ALA A 1 428 ? 9.003 -9.029 -19.423 1.00 91.25 428 ALA A N 1
ATOM 3468 C CA . ALA A 1 428 ? 8.038 -9.269 -20.491 1.00 91.25 428 ALA A CA 1
ATOM 3469 C C . ALA A 1 428 ? 8.439 -8.552 -21.793 1.00 91.25 428 ALA A C 1
ATOM 3471 O O . ALA A 1 428 ? 8.474 -9.192 -22.844 1.00 91.25 428 ALA A O 1
ATOM 3472 N N . LEU A 1 429 ? 8.825 -7.271 -21.726 1.00 92.31 429 LEU A N 1
ATOM 3473 C CA . LEU A 1 429 ? 9.318 -6.517 -22.891 1.00 92.31 429 LEU A CA 1
ATOM 3474 C C . LEU A 1 429 ? 10.573 -7.167 -23.493 1.00 92.31 429 LEU A C 1
ATOM 3476 O O . LEU A 1 429 ? 10.643 -7.393 -24.701 1.00 92.31 429 LEU A O 1
ATOM 3480 N N . ALA A 1 430 ? 11.536 -7.537 -22.645 1.00 92.62 430 ALA A N 1
ATOM 3481 C CA . ALA A 1 430 ? 12.774 -8.193 -23.054 1.00 92.62 430 ALA A CA 1
ATOM 3482 C C . ALA A 1 430 ? 12.521 -9.514 -23.798 1.00 92.62 430 ALA A C 1
ATOM 3484 O O . ALA A 1 430 ? 13.114 -9.751 -24.849 1.00 92.62 430 ALA A O 1
ATOM 3485 N N . LYS A 1 431 ? 11.594 -10.350 -23.305 1.00 93.94 431 LYS A N 1
ATOM 3486 C CA . LYS A 1 431 ? 11.195 -11.600 -23.975 1.00 93.94 431 LYS A CA 1
ATOM 3487 C C . LYS A 1 431 ? 10.641 -11.348 -25.376 1.00 93.94 431 LYS A C 1
ATOM 3489 O O . LYS A 1 431 ? 10.975 -12.089 -26.296 1.00 93.94 431 LYS A O 1
ATOM 3494 N N . VAL A 1 432 ? 9.833 -10.299 -25.555 1.00 93.75 432 VAL A N 1
ATOM 3495 C CA . VAL A 1 432 ? 9.311 -9.924 -26.879 1.00 93.75 432 VAL A CA 1
ATOM 3496 C C . VAL A 1 432 ? 10.444 -9.471 -27.804 1.00 93.75 432 VAL A C 1
ATOM 3498 O O . VAL A 1 432 ? 10.496 -9.900 -28.955 1.00 93.75 432 VAL A O 1
ATOM 3501 N N . LEU A 1 433 ? 11.381 -8.659 -27.308 1.00 93.00 433 LEU A N 1
ATOM 3502 C CA . LEU A 1 433 ? 12.530 -8.186 -28.090 1.00 93.00 433 LEU A CA 1
ATOM 3503 C C . LEU A 1 433 ? 13.471 -9.324 -28.504 1.00 93.00 433 LEU A C 1
ATOM 3505 O O . LEU A 1 433 ? 13.970 -9.313 -29.630 1.00 93.00 433 LEU A O 1
ATOM 3509 N N . VAL A 1 434 ? 13.671 -10.324 -27.642 1.00 93.56 434 VAL A N 1
ATOM 3510 C CA . VAL A 1 434 ? 14.437 -11.533 -27.982 1.00 93.56 434 VAL A CA 1
ATOM 3511 C C . VAL A 1 434 ? 13.700 -12.403 -28.989 1.00 93.56 434 VAL A C 1
ATOM 3513 O O . VAL A 1 434 ? 14.296 -12.821 -29.978 1.00 93.56 434 VAL A O 1
ATOM 3516 N N . ALA A 1 435 ? 12.395 -12.618 -28.812 1.00 94.31 435 ALA A N 1
ATOM 3517 C CA . ALA A 1 435 ? 11.592 -13.372 -29.774 1.00 94.31 435 ALA A CA 1
ATOM 3518 C C . ALA A 1 435 ? 11.608 -12.727 -31.173 1.00 94.31 435 ALA A C 1
ATOM 3520 O O . ALA A 1 435 ? 11.637 -13.428 -32.182 1.00 94.31 435 ALA A O 1
ATOM 3521 N N . LYS A 1 436 ? 11.653 -11.390 -31.238 1.00 92.38 436 LYS A N 1
ATOM 3522 C CA . LYS A 1 436 ? 11.800 -10.623 -32.484 1.00 92.38 436 LYS A CA 1
ATOM 3523 C C . LYS A 1 436 ? 13.248 -10.502 -32.982 1.00 92.38 436 LYS A C 1
ATOM 3525 O O . LYS A 1 436 ? 13.481 -9.823 -33.976 1.00 92.38 436 LYS A O 1
ATOM 3530 N N . SER A 1 437 ? 14.216 -11.143 -32.322 1.00 92.12 437 SER A N 1
ATOM 3531 C CA . SER A 1 437 ? 15.652 -11.074 -32.650 1.00 92.12 437 SER A CA 1
ATOM 3532 C C . SER A 1 437 ? 16.245 -9.655 -32.641 1.00 92.12 437 SER A C 1
ATOM 3534 O O . SER A 1 437 ? 17.280 -9.409 -33.258 1.00 92.12 437 SER A O 1
ATOM 3536 N N . VAL A 1 438 ? 15.606 -8.714 -31.939 1.00 91.00 438 VAL A N 1
ATOM 3537 C CA . VAL A 1 438 ? 16.120 -7.347 -31.736 1.00 91.00 438 VAL A CA 1
ATOM 3538 C C . VAL A 1 438 ? 17.233 -7.365 -30.694 1.00 91.00 438 VAL A C 1
ATOM 3540 O O . VAL A 1 438 ? 18.276 -6.740 -30.869 1.00 91.00 438 VAL A O 1
ATOM 3543 N N . LEU A 1 439 ? 17.012 -8.128 -29.623 1.00 92.31 439 LEU A N 1
ATOM 3544 C CA . LEU A 1 439 ? 17.985 -8.408 -28.574 1.00 92.31 439 LEU A CA 1
ATOM 3545 C C . LEU A 1 439 ? 18.319 -9.903 -28.569 1.00 92.31 439 LEU A C 1
ATOM 3547 O O . LEU A 1 439 ? 17.562 -10.731 -29.067 1.00 92.31 439 LEU A O 1
ATOM 3551 N N . SER A 1 440 ? 19.460 -10.253 -27.997 1.00 91.19 440 SER A N 1
ATOM 3552 C CA . SER A 1 440 ? 19.803 -11.613 -27.590 1.00 91.19 440 SER A CA 1
ATOM 3553 C C . SER A 1 440 ? 19.590 -11.783 -26.089 1.00 91.19 440 SER A C 1
ATOM 3555 O O . SER A 1 440 ? 19.508 -10.805 -25.348 1.00 91.19 440 SER A O 1
ATOM 3557 N N . GLU A 1 441 ? 19.558 -13.030 -25.622 1.00 89.88 441 GLU A N 1
ATOM 3558 C CA . GLU A 1 441 ? 19.454 -13.340 -24.190 1.00 89.88 441 GLU A CA 1
ATOM 3559 C C . GLU A 1 441 ? 20.569 -12.684 -23.359 1.00 89.88 441 GLU A C 1
ATOM 3561 O O . GLU A 1 441 ? 20.332 -12.282 -22.225 1.00 89.88 441 GLU A O 1
ATOM 3566 N N . ASN A 1 442 ? 21.751 -12.482 -23.952 1.00 86.12 442 ASN A N 1
ATOM 3567 C CA . ASN A 1 442 ? 22.890 -11.830 -23.301 1.00 86.12 442 ASN A CA 1
ATOM 3568 C C . ASN A 1 442 ? 22.734 -10.307 -23.144 1.00 86.12 442 ASN A C 1
ATOM 3570 O O . ASN A 1 442 ? 23.488 -9.710 -22.378 1.00 86.12 442 ASN A O 1
ATOM 3574 N N . ASP A 1 443 ? 21.814 -9.666 -23.876 1.00 84.31 443 ASP A N 1
ATOM 3575 C CA . ASP A 1 443 ? 21.562 -8.221 -23.747 1.00 84.31 443 ASP A CA 1
ATOM 3576 C C . ASP A 1 443 ? 20.455 -7.918 -22.724 1.00 84.31 443 ASP A C 1
ATOM 3578 O O . ASP A 1 443 ? 20.225 -6.755 -22.386 1.00 84.31 443 ASP A O 1
ATOM 3582 N N . ILE A 1 444 ? 19.755 -8.947 -22.234 1.00 84.12 444 ILE A N 1
ATOM 3583 C CA . ILE A 1 444 ? 18.764 -8.797 -21.170 1.00 84.12 444 ILE A CA 1
ATOM 3584 C C . ILE A 1 444 ? 19.500 -8.656 -19.837 1.00 84.12 444 ILE A C 1
ATOM 3586 O O . ILE A 1 444 ? 20.560 -9.242 -19.639 1.00 84.12 444 ILE A O 1
ATOM 3590 N N . ALA A 1 445 ? 18.922 -7.900 -18.899 1.00 71.12 445 ALA A N 1
ATOM 3591 C CA . ALA A 1 445 ? 19.386 -7.894 -17.514 1.00 71.12 445 ALA A CA 1
ATOM 3592 C C . ALA A 1 445 ? 19.409 -9.339 -16.996 1.00 71.12 445 ALA A C 1
ATOM 3594 O O . ALA A 1 445 ? 18.320 -9.894 -16.816 1.00 71.12 445 ALA A O 1
ATOM 3595 N N . PRO A 1 446 ? 20.584 -9.954 -16.731 1.00 65.44 446 PRO A N 1
ATOM 3596 C CA . PRO A 1 446 ? 20.601 -11.177 -15.937 1.00 65.44 446 PRO A CA 1
ATOM 3597 C C . PRO A 1 446 ? 19.924 -10.843 -14.616 1.00 65.44 446 PRO A C 1
ATOM 3599 O O . PRO A 1 446 ? 20.112 -9.713 -14.159 1.00 65.44 446 PRO A O 1
ATOM 3602 N N . ASP A 1 447 ? 19.127 -11.769 -14.064 1.00 63.22 447 ASP A N 1
ATOM 3603 C CA . ASP A 1 447 ? 18.257 -11.557 -12.901 1.00 63.22 447 ASP A CA 1
ATOM 3604 C C . ASP A 1 447 ? 18.880 -10.581 -11.906 1.00 63.22 447 ASP A C 1
ATOM 3606 O O . ASP A 1 447 ? 19.679 -10.928 -11.039 1.00 63.22 447 ASP A O 1
ATOM 3610 N N . SER A 1 448 ? 18.541 -9.300 -12.080 1.00 55.16 448 SER A N 1
ATOM 3611 C CA . SER A 1 448 ? 19.244 -8.196 -11.431 1.00 55.16 448 SER A CA 1
ATOM 3612 C C . SER A 1 448 ? 18.816 -8.066 -9.971 1.00 55.16 448 SER A C 1
ATOM 3614 O O . SER A 1 448 ? 18.941 -6.991 -9.389 1.00 55.16 448 SER A O 1
ATOM 3616 N N . GLU A 1 449 ? 18.260 -9.144 -9.412 1.00 52.97 449 GLU A N 1
ATOM 3617 C CA . GLU A 1 449 ? 17.656 -9.270 -8.085 1.00 52.97 449 GLU A CA 1
ATOM 3618 C C . GLU A 1 449 ? 18.647 -8.904 -6.988 1.00 52.97 449 GLU A C 1
ATOM 3620 O O . GLU A 1 449 ? 18.246 -8.430 -5.935 1.00 52.97 449 GLU A O 1
ATOM 3625 N N . HIS A 1 450 ? 19.946 -9.026 -7.264 1.00 57.59 450 HIS A N 1
ATOM 3626 C CA . HIS A 1 450 ? 20.998 -8.795 -6.275 1.00 57.59 450 HIS A CA 1
ATOM 3627 C C . HIS A 1 450 ? 21.869 -7.568 -6.568 1.00 57.59 450 HIS A C 1
ATOM 3629 O O . HIS A 1 450 ? 22.834 -7.295 -5.851 1.00 57.59 450 HIS A O 1
ATOM 3635 N N . LEU A 1 451 ? 21.566 -6.800 -7.619 1.00 61.81 451 LEU A N 1
ATOM 3636 C CA . LEU A 1 451 ? 22.368 -5.633 -7.982 1.00 61.81 451 LEU A CA 1
ATOM 3637 C C . LEU A 1 451 ? 21.858 -4.394 -7.244 1.00 61.81 451 LEU A C 1
ATOM 3639 O O . LEU A 1 451 ? 20.988 -3.671 -7.730 1.00 61.81 451 LEU A O 1
ATOM 3643 N N . ARG A 1 452 ? 22.436 -4.127 -6.069 1.00 64.06 452 ARG A N 1
ATOM 3644 C CA . ARG A 1 452 ? 22.223 -2.889 -5.304 1.00 64.06 452 ARG A CA 1
ATOM 3645 C C . ARG A 1 452 ? 23.438 -1.963 -5.355 1.00 64.06 452 ARG A C 1
ATOM 3647 O O . ARG A 1 452 ? 24.584 -2.389 -5.455 1.00 64.06 452 ARG A O 1
ATOM 3654 N N . GLY A 1 453 ? 23.178 -0.661 -5.249 1.00 67.06 453 GLY A N 1
ATOM 3655 C CA . GLY A 1 453 ? 24.220 0.358 -5.114 1.00 67.06 453 GLY A CA 1
ATOM 3656 C C . GLY A 1 453 ? 24.991 0.655 -6.405 1.00 67.06 453 GLY A C 1
ATOM 3657 O O . GLY A 1 453 ? 24.414 0.745 -7.489 1.00 67.06 453 GLY A O 1
ATOM 3658 N N . LEU A 1 454 ? 26.301 0.886 -6.280 1.00 67.75 454 LEU A N 1
ATOM 3659 C CA . LEU A 1 454 ? 27.157 1.346 -7.383 1.00 67.75 454 LEU A CA 1
ATOM 3660 C C . LEU A 1 454 ? 27.297 0.307 -8.508 1.00 67.75 454 LEU A C 1
ATOM 3662 O O . LEU A 1 454 ? 27.338 0.689 -9.676 1.00 67.75 454 LEU A O 1
ATOM 3666 N N . SER A 1 455 ? 27.277 -0.988 -8.175 1.00 80.62 455 SER A N 1
ATOM 3667 C CA . SER A 1 455 ? 27.355 -2.077 -9.158 1.00 80.62 455 SER A CA 1
ATOM 3668 C C . SER A 1 455 ? 26.141 -2.102 -10.090 1.00 80.62 455 SER A C 1
ATOM 3670 O O . SER A 1 455 ? 26.300 -2.313 -11.291 1.00 80.62 455 SER A O 1
ATOM 3672 N N . LYS A 1 456 ? 24.938 -1.794 -9.576 1.00 86.56 456 LYS A N 1
ATOM 3673 C CA . LYS A 1 456 ? 23.710 -1.679 -10.382 1.00 86.56 456 LYS A CA 1
ATOM 3674 C C . LYS A 1 456 ? 23.875 -0.657 -11.501 1.00 86.56 456 LYS A C 1
ATOM 3676 O O . LYS A 1 456 ? 23.534 -0.938 -12.647 1.00 86.56 456 LYS A O 1
ATOM 3681 N N . LYS A 1 457 ? 24.395 0.529 -11.169 1.00 90.19 457 LYS A N 1
ATOM 3682 C CA . LYS A 1 457 ? 24.554 1.619 -12.139 1.00 90.19 457 LYS A CA 1
ATOM 3683 C C . LYS A 1 457 ? 25.513 1.229 -13.250 1.00 90.19 457 LYS A C 1
ATOM 3685 O O . LYS A 1 457 ? 25.171 1.401 -14.410 1.00 90.19 457 LYS A O 1
ATOM 3690 N N . GLU A 1 458 ? 26.673 0.687 -12.896 1.00 90.50 458 GLU A N 1
ATOM 3691 C CA . GLU A 1 458 ? 27.684 0.281 -13.872 1.00 90.50 458 GLU A CA 1
ATOM 3692 C C . GLU A 1 458 ? 27.183 -0.838 -14.795 1.00 90.50 458 GLU A C 1
ATOM 3694 O O . GLU A 1 458 ? 27.330 -0.740 -16.014 1.00 90.50 458 GLU A O 1
ATOM 3699 N N . ILE A 1 459 ? 26.540 -1.868 -14.236 1.00 89.56 459 ILE A N 1
ATOM 3700 C CA . ILE A 1 459 ? 26.005 -2.991 -15.016 1.00 89.56 459 ILE A CA 1
ATOM 3701 C C . ILE A 1 459 ? 24.918 -2.510 -15.976 1.00 89.56 459 ILE A C 1
ATOM 3703 O O . ILE A 1 459 ? 24.982 -2.822 -17.163 1.00 89.56 459 ILE A O 1
ATOM 3707 N N . LEU A 1 460 ? 23.974 -1.689 -15.504 1.00 91.81 460 LEU A N 1
ATOM 3708 C CA . LEU A 1 460 ? 22.932 -1.133 -16.366 1.00 91.81 460 LEU A CA 1
ATOM 3709 C C . LEU A 1 460 ? 23.508 -0.205 -17.447 1.00 91.81 460 LEU A C 1
ATOM 3711 O O . LEU A 1 460 ? 23.043 -0.270 -18.580 1.00 91.81 460 LEU A O 1
ATOM 3715 N N . THR A 1 461 ? 24.546 0.595 -17.160 1.00 93.62 461 THR A N 1
ATOM 3716 C CA . THR A 1 461 ? 25.247 1.384 -18.196 1.00 93.62 461 THR A CA 1
ATOM 3717 C C . THR A 1 461 ? 25.835 0.479 -19.277 1.00 93.62 461 THR A C 1
ATOM 3719 O O . THR A 1 461 ? 25.646 0.738 -20.462 1.00 93.62 461 THR A O 1
ATOM 3722 N N . ARG A 1 462 ? 26.539 -0.593 -18.891 1.00 92.31 462 ARG A N 1
ATOM 3723 C CA . ARG A 1 462 ? 27.157 -1.536 -19.841 1.00 92.31 462 ARG A CA 1
ATOM 3724 C C . ARG A 1 462 ? 26.123 -2.282 -20.672 1.00 92.31 462 ARG A C 1
ATOM 3726 O O . ARG A 1 462 ? 26.332 -2.473 -21.867 1.00 92.31 462 ARG A O 1
ATOM 3733 N N . MET A 1 463 ? 25.007 -2.669 -20.065 1.00 92.06 463 MET A N 1
ATOM 3734 C CA . MET A 1 463 ? 23.908 -3.283 -20.800 1.00 92.06 463 MET A CA 1
ATOM 3735 C C . MET A 1 463 ? 23.279 -2.320 -21.801 1.00 92.06 463 MET A C 1
ATOM 3737 O O . MET A 1 463 ? 23.099 -2.687 -22.957 1.00 92.06 463 MET A O 1
ATOM 3741 N N . LEU A 1 464 ? 22.971 -1.090 -21.370 1.00 93.94 464 LEU A N 1
ATOM 3742 C CA . LEU A 1 464 ? 22.442 -0.059 -22.257 1.00 93.94 464 LEU A CA 1
ATOM 3743 C C . LEU A 1 464 ? 23.403 0.147 -23.431 1.00 93.94 464 LEU A C 1
ATOM 3745 O O . LEU A 1 464 ? 22.970 0.075 -24.573 1.00 93.94 464 LEU A O 1
ATOM 3749 N N . PHE A 1 465 ? 24.707 0.270 -23.175 1.00 93.38 465 PHE A N 1
ATOM 3750 C CA . PHE A 1 465 ? 25.713 0.362 -24.234 1.00 93.38 465 PHE A CA 1
ATOM 3751 C C . PHE A 1 465 ? 25.641 -0.811 -25.227 1.00 93.38 465 PHE A C 1
ATOM 3753 O O . PHE A 1 465 ? 25.653 -0.594 -26.437 1.00 93.38 465 PHE A O 1
ATOM 3760 N N . GLY A 1 466 ? 25.520 -2.048 -24.732 1.00 91.56 466 GLY A N 1
ATOM 3761 C CA . GLY A 1 466 ? 25.358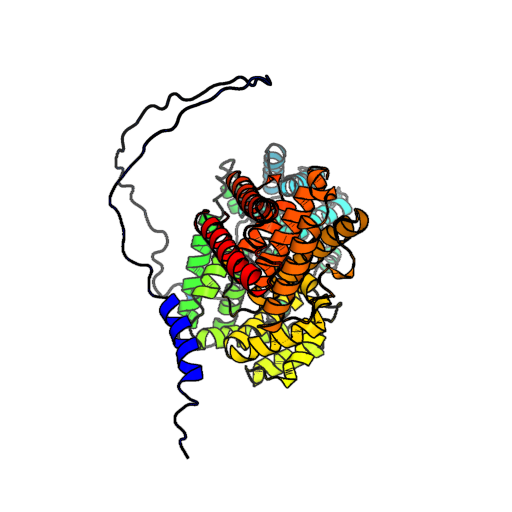 -3.241 -25.568 1.00 91.56 466 GLY A CA 1
ATOM 3762 C C . GLY A 1 466 ? 24.094 -3.205 -26.434 1.00 91.56 466 GLY A C 1
ATOM 3763 O O . GLY A 1 466 ? 24.173 -3.465 -27.636 1.00 91.56 466 GLY A O 1
ATOM 3764 N N . ILE A 1 467 ? 22.957 -2.819 -25.846 1.00 91.88 467 ILE A N 1
ATOM 3765 C CA . ILE A 1 467 ? 21.674 -2.645 -26.543 1.00 91.88 467 ILE A CA 1
ATOM 3766 C C . ILE A 1 467 ? 21.817 -1.598 -27.647 1.00 91.88 467 ILE A C 1
ATOM 3768 O O . ILE A 1 467 ? 21.560 -1.894 -28.811 1.00 91.88 467 ILE A O 1
ATOM 3772 N N . PHE A 1 468 ? 22.283 -0.399 -27.301 1.00 90.75 468 PHE A N 1
ATOM 3773 C CA . PHE A 1 468 ? 22.438 0.712 -28.234 1.00 90.75 468 PHE A CA 1
ATOM 3774 C C . PHE A 1 468 ? 23.380 0.356 -29.389 1.00 90.75 468 PHE A C 1
ATOM 3776 O O . PHE A 1 468 ? 23.025 0.554 -30.550 1.00 90.75 468 PHE A O 1
ATOM 3783 N N . LYS A 1 469 ? 24.532 -0.259 -29.095 1.00 89.00 469 LYS A N 1
ATOM 3784 C CA . LYS A 1 469 ? 25.499 -0.728 -30.100 1.00 89.00 469 LYS A CA 1
ATOM 3785 C C . LYS A 1 469 ? 24.918 -1.785 -31.038 1.00 89.00 469 LYS A C 1
ATOM 3787 O O . LYS A 1 469 ? 25.209 -1.788 -32.232 1.00 89.00 469 LYS A O 1
ATOM 3792 N N . ARG A 1 470 ? 24.122 -2.715 -30.511 1.00 88.12 470 ARG A N 1
ATOM 3793 C CA . ARG A 1 470 ? 23.466 -3.740 -31.329 1.00 88.12 470 ARG A CA 1
ATOM 3794 C C . ARG A 1 470 ? 22.427 -3.118 -32.248 1.00 88.12 470 ARG A C 1
ATOM 3796 O O . ARG A 1 470 ? 22.409 -3.434 -33.433 1.00 88.12 470 ARG A O 1
ATOM 3803 N N . VAL A 1 471 ? 21.586 -2.247 -31.700 1.00 87.69 471 VAL A N 1
ATOM 3804 C CA . VAL A 1 471 ? 20.505 -1.581 -32.433 1.00 87.69 471 VAL A CA 1
ATOM 3805 C C . VAL A 1 471 ? 21.071 -0.708 -33.552 1.00 87.69 471 VAL A C 1
ATOM 3807 O O . VAL A 1 471 ? 20.556 -0.770 -34.663 1.00 87.69 471 VAL A O 1
ATOM 3810 N N . SER A 1 472 ? 22.170 0.017 -33.313 1.00 84.50 472 SER A N 1
ATOM 3811 C CA . SER A 1 472 ? 22.836 0.816 -34.352 1.00 84.50 472 SER A CA 1
ATOM 3812 C C . SER A 1 472 ? 23.518 -0.033 -35.432 1.00 84.50 472 SER A C 1
ATOM 3814 O O . SER A 1 472 ? 23.526 0.338 -36.603 1.00 84.50 472 SER A O 1
ATOM 3816 N N . ALA A 1 473 ? 24.075 -1.195 -35.078 1.00 84.31 473 ALA A N 1
ATOM 3817 C CA . ALA A 1 473 ? 24.693 -2.103 -36.048 1.00 84.31 473 ALA A CA 1
ATOM 3818 C C . ALA A 1 473 ? 23.662 -2.871 -36.895 1.00 84.31 473 ALA A C 1
ATOM 3820 O O . ALA A 1 473 ? 23.952 -3.303 -38.017 1.00 84.31 473 ALA A O 1
ATOM 3821 N N . ALA A 1 474 ? 22.465 -3.085 -36.356 1.00 80.06 474 ALA A N 1
ATOM 3822 C CA . ALA A 1 474 ? 21.430 -3.880 -36.983 1.00 80.06 474 ALA A CA 1
ATOM 3823 C C . ALA A 1 474 ? 20.609 -3.025 -37.964 1.00 80.06 474 ALA A C 1
ATOM 3825 O O . ALA A 1 474 ? 19.672 -2.335 -37.576 1.00 80.06 474 ALA A O 1
ATOM 3826 N N . LYS A 1 475 ? 20.881 -3.154 -39.273 1.00 69.38 475 LYS A N 1
ATOM 3827 C CA . LYS A 1 475 ? 20.045 -2.566 -40.352 1.00 69.38 475 LYS A CA 1
ATOM 3828 C C . LYS A 1 475 ? 18.555 -2.928 -40.247 1.00 69.38 475 LYS A C 1
ATOM 3830 O O . LYS A 1 475 ? 17.706 -2.281 -40.853 1.00 69.38 475 LYS A O 1
ATOM 3835 N N . THR A 1 476 ? 18.239 -3.986 -39.501 1.00 63.03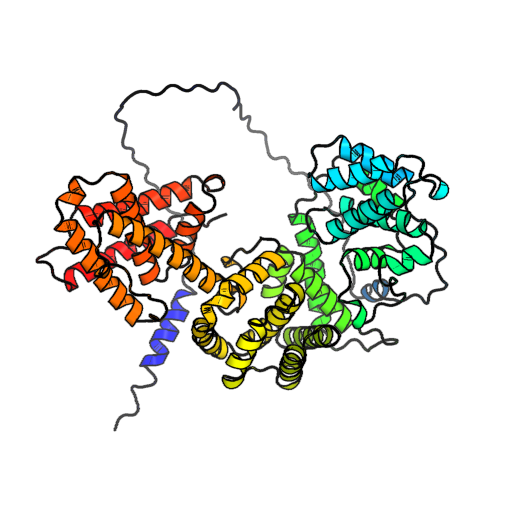 476 THR A N 1
ATOM 3836 C CA . THR A 1 476 ? 16.877 -4.424 -39.200 1.00 63.03 476 THR A CA 1
ATOM 3837 C C . THR A 1 476 ? 16.096 -3.424 -38.356 1.00 63.03 476 THR A C 1
ATOM 3839 O O . THR A 1 476 ? 14.876 -3.464 -38.428 1.00 63.03 476 THR A O 1
ATOM 3842 N N . PHE A 1 477 ? 16.742 -2.531 -37.594 1.00 68.31 477 PHE A N 1
ATOM 3843 C CA . PHE A 1 477 ? 16.023 -1.509 -36.828 1.00 68.31 477 PHE A CA 1
ATOM 3844 C C . PHE A 1 477 ? 15.383 -0.458 -37.743 1.00 68.31 477 PHE A C 1
ATOM 3846 O O . PHE A 1 477 ? 14.193 -0.206 -37.616 1.00 68.31 477 PHE A O 1
ATOM 3853 N N . GLU A 1 478 ? 16.110 0.026 -38.759 1.00 67.12 478 GLU A N 1
ATOM 3854 C CA . GLU A 1 478 ? 15.576 0.948 -39.783 1.00 67.12 478 GLU A CA 1
ATOM 3855 C C . GLU A 1 478 ? 14.391 0.366 -40.579 1.00 67.12 478 GLU A C 1
ATOM 3857 O O . GLU A 1 478 ? 13.643 1.105 -41.213 1.00 67.12 478 GLU A O 1
ATOM 3862 N N . HIS A 1 479 ? 14.224 -0.961 -40.556 1.00 66.19 479 HIS A N 1
ATOM 3863 C CA . HIS A 1 479 ? 13.154 -1.692 -41.242 1.00 66.19 479 HIS A CA 1
ATOM 3864 C C . HIS A 1 479 ? 12.183 -2.367 -40.263 1.00 66.19 479 HIS A C 1
ATOM 3866 O O . HIS A 1 479 ? 11.352 -3.179 -40.682 1.00 66.19 479 HIS A O 1
ATOM 3872 N N . SER A 1 480 ? 12.315 -2.099 -38.963 1.00 75.00 480 SER A N 1
ATOM 3873 C CA . SER A 1 480 ? 11.464 -2.717 -37.956 1.00 75.00 480 SER A CA 1
ATOM 3874 C C . SER A 1 480 ? 10.078 -2.080 -37.969 1.00 75.00 480 SER A C 1
ATOM 3876 O O . SER A 1 480 ? 9.888 -0.932 -38.366 1.00 75.00 480 SER A O 1
ATOM 3878 N N . ASP A 1 481 ? 9.063 -2.854 -37.589 1.00 86.44 481 ASP A N 1
ATOM 3879 C CA . ASP A 1 481 ? 7.724 -2.301 -37.457 1.00 86.44 481 ASP A CA 1
ATOM 3880 C C . ASP A 1 481 ? 7.671 -1.325 -36.266 1.00 86.44 481 ASP A C 1
ATOM 3882 O O . ASP A 1 481 ? 8.310 -1.554 -35.235 1.00 86.44 481 ASP A O 1
ATOM 3886 N N . LYS A 1 482 ? 6.856 -0.268 -36.378 1.00 87.75 482 LYS A N 1
ATOM 3887 C CA . LYS A 1 482 ? 6.705 0.771 -35.341 1.00 87.75 482 LYS A CA 1
ATOM 3888 C C . LYS A 1 482 ? 6.405 0.211 -33.942 1.00 87.75 482 LYS A C 1
ATOM 3890 O O . LYS A 1 482 ? 6.741 0.844 -32.945 1.00 87.75 482 LYS A O 1
ATOM 3895 N N . VAL A 1 483 ? 5.770 -0.963 -33.841 1.00 89.00 483 VAL A N 1
ATOM 3896 C CA . VAL A 1 483 ? 5.470 -1.594 -32.544 1.00 89.00 483 VAL A CA 1
ATOM 3897 C C . VAL A 1 483 ? 6.750 -2.126 -31.903 1.00 89.00 483 VAL A C 1
ATOM 3899 O O . VAL A 1 483 ? 6.941 -1.980 -30.700 1.00 89.00 483 VAL A O 1
ATOM 3902 N N . THR A 1 484 ? 7.652 -2.711 -32.689 1.00 90.06 484 THR A N 1
ATOM 3903 C CA . THR A 1 484 ? 8.969 -3.154 -32.210 1.00 90.06 484 THR A CA 1
ATOM 3904 C C . THR A 1 484 ? 9.817 -1.993 -31.705 1.00 90.06 484 THR A C 1
ATOM 3906 O O . THR A 1 484 ? 10.393 -2.097 -30.620 1.00 90.06 484 THR A O 1
ATOM 3909 N N . GLU A 1 485 ? 9.849 -0.881 -32.441 1.00 88.06 485 GLU A N 1
ATOM 3910 C CA . GLU A 1 485 ? 10.561 0.334 -32.023 1.00 88.06 485 GLU A CA 1
ATOM 3911 C C . GLU A 1 485 ? 10.013 0.873 -30.700 1.00 88.06 485 GLU A C 1
ATOM 3913 O O . GLU A 1 485 ? 10.780 1.174 -29.785 1.00 88.06 485 GLU A O 1
ATOM 3918 N N . ALA A 1 486 ? 8.685 0.925 -30.559 1.00 88.75 486 ALA A N 1
ATOM 3919 C CA . ALA A 1 486 ? 8.037 1.359 -29.327 1.00 88.75 486 ALA A CA 1
ATOM 3920 C C . ALA A 1 486 ? 8.399 0.458 -28.130 1.00 88.75 486 ALA A C 1
ATOM 3922 O O . ALA A 1 486 ? 8.741 0.969 -27.065 1.00 88.75 486 ALA A O 1
ATOM 3923 N N . ILE A 1 487 ? 8.392 -0.870 -28.305 1.00 91.06 487 ILE A N 1
ATOM 3924 C CA . ILE A 1 487 ? 8.752 -1.830 -27.244 1.00 91.06 487 ILE A CA 1
ATOM 3925 C C . ILE A 1 487 ? 10.218 -1.668 -26.822 1.00 91.06 487 ILE A C 1
ATOM 3927 O O . ILE A 1 487 ? 10.519 -1.713 -25.629 1.00 91.06 487 ILE A O 1
ATOM 3931 N N . LEU A 1 488 ? 11.136 -1.476 -27.774 1.00 91.75 488 LEU A N 1
ATOM 3932 C CA . LEU A 1 488 ? 12.556 -1.270 -27.476 1.00 91.75 488 LEU A CA 1
ATOM 3933 C C . LEU A 1 488 ? 12.790 0.050 -26.736 1.00 91.75 488 LEU A C 1
ATOM 3935 O O . LEU A 1 488 ? 13.516 0.078 -25.738 1.00 91.75 488 LEU A O 1
ATOM 3939 N N . THR A 1 489 ? 12.168 1.128 -27.210 1.00 90.50 489 THR A N 1
ATOM 3940 C CA . THR A 1 489 ? 12.210 2.447 -26.573 1.00 90.50 489 THR A CA 1
ATOM 3941 C C . THR A 1 489 ? 11.707 2.368 -25.136 1.00 90.50 489 THR A C 1
ATOM 3943 O O . THR A 1 489 ? 12.375 2.829 -24.212 1.00 90.50 489 THR A O 1
ATOM 3946 N N . GLU A 1 490 ? 10.577 1.697 -24.925 1.00 90.81 490 GLU A N 1
ATOM 3947 C CA . GLU A 1 490 ? 9.990 1.512 -23.603 1.00 90.81 490 GLU A CA 1
ATOM 3948 C C . GLU A 1 490 ? 10.884 0.662 -22.685 1.00 90.81 490 GLU A C 1
ATOM 3950 O O . GLU A 1 490 ? 11.145 1.040 -21.540 1.00 90.81 490 GLU A O 1
ATOM 3955 N N . TYR A 1 491 ? 11.424 -0.452 -23.186 1.00 92.62 491 TYR A N 1
ATOM 3956 C CA . TYR A 1 491 ? 12.368 -1.285 -22.438 1.00 92.62 491 TYR A CA 1
ATOM 3957 C C . TYR A 1 491 ? 13.607 -0.491 -21.998 1.00 92.62 491 TYR A C 1
ATOM 3959 O O . TYR A 1 491 ? 14.001 -0.534 -20.828 1.00 92.62 491 TYR A O 1
ATOM 3967 N N . THR A 1 492 ? 14.175 0.289 -22.918 1.00 92.88 492 THR A N 1
ATOM 3968 C CA . THR A 1 492 ? 15.338 1.154 -22.683 1.00 92.88 492 THR A CA 1
ATOM 3969 C C . THR A 1 492 ? 15.032 2.221 -21.636 1.00 92.88 492 THR A C 1
ATOM 3971 O O . THR A 1 492 ? 15.808 2.404 -20.695 1.00 92.88 492 THR A O 1
ATOM 3974 N N . LEU A 1 493 ? 13.866 2.862 -21.728 1.00 92.12 493 LEU A N 1
ATOM 3975 C CA . LEU A 1 493 ? 13.407 3.837 -20.744 1.00 92.12 493 LEU A CA 1
ATOM 3976 C C . LEU A 1 493 ? 13.316 3.209 -19.345 1.00 92.12 493 LEU A C 1
ATOM 3978 O O . LEU A 1 493 ? 13.870 3.752 -18.390 1.00 92.12 493 LEU A O 1
ATOM 3982 N N . HIS A 1 494 ? 12.724 2.020 -19.206 1.00 90.94 494 HIS A N 1
ATOM 3983 C CA . HIS A 1 494 ? 12.661 1.331 -17.911 1.00 90.94 494 HIS A CA 1
ATOM 3984 C C . HIS A 1 494 ? 14.037 0.927 -17.351 1.00 90.94 494 HIS A C 1
ATOM 3986 O O . HIS A 1 494 ? 14.198 0.876 -16.124 1.00 90.94 494 HIS A O 1
ATOM 3992 N N . LEU A 1 495 ? 15.023 0.617 -18.199 1.00 92.25 495 LEU A N 1
ATOM 3993 C CA . LEU A 1 495 ? 16.402 0.358 -17.766 1.00 92.25 495 LEU A CA 1
ATOM 3994 C C . LEU A 1 495 ? 17.081 1.639 -17.264 1.00 92.25 495 LEU A C 1
ATOM 3996 O O . LEU A 1 495 ? 17.689 1.620 -16.191 1.00 92.25 495 LEU A O 1
ATOM 4000 N N . ILE A 1 496 ? 16.925 2.753 -17.984 1.00 93.06 496 ILE A N 1
ATOM 4001 C CA . ILE A 1 496 ? 17.479 4.060 -17.602 1.00 93.06 496 ILE A CA 1
ATOM 4002 C C . ILE A 1 496 ? 16.878 4.530 -16.275 1.00 93.06 496 ILE A C 1
ATOM 4004 O O . ILE A 1 496 ? 17.607 4.857 -15.338 1.00 93.06 496 ILE A O 1
ATOM 4008 N N . VAL A 1 497 ? 15.554 4.466 -16.126 1.00 91.19 497 VAL A N 1
ATOM 4009 C CA . VAL A 1 497 ? 14.898 4.873 -14.875 1.00 91.19 497 VAL A CA 1
ATOM 4010 C C . VAL A 1 497 ? 15.328 3.988 -13.699 1.00 91.19 497 VAL A C 1
ATOM 4012 O O . VAL A 1 497 ? 15.597 4.498 -12.608 1.00 91.19 497 VAL A O 1
ATOM 4015 N N . SER A 1 498 ? 15.497 2.680 -13.926 1.00 89.94 498 SER A N 1
ATOM 4016 C CA . SER A 1 498 ? 16.034 1.751 -12.919 1.00 89.94 498 SER A CA 1
ATOM 4017 C C . SER A 1 498 ? 17.475 2.079 -12.515 1.00 89.94 498 SER A C 1
ATOM 4019 O O . SER A 1 498 ? 17.813 1.995 -11.329 1.00 89.94 498 SER A O 1
ATOM 4021 N N . LYS A 1 499 ? 18.320 2.482 -13.474 1.00 91.56 499 LYS A N 1
ATOM 4022 C CA . LYS A 1 499 ? 19.701 2.940 -13.242 1.00 91.56 499 LYS A CA 1
ATOM 4023 C C . LYS A 1 499 ? 19.734 4.222 -12.420 1.00 91.56 499 LYS A C 1
ATOM 4025 O O . LYS A 1 499 ? 20.522 4.335 -11.477 1.00 91.56 499 LYS A O 1
ATOM 4030 N N . MET A 1 500 ? 18.876 5.177 -12.760 1.00 90.94 500 MET A N 1
ATOM 4031 C CA . MET A 1 500 ? 18.782 6.456 -12.065 1.00 90.94 500 MET A CA 1
ATOM 4032 C C . MET A 1 500 ? 18.234 6.300 -10.640 1.00 90.94 500 MET A C 1
ATOM 4034 O O . MET A 1 500 ? 18.586 7.090 -9.765 1.00 90.94 500 MET A O 1
ATOM 4038 N N . GLY A 1 501 ? 17.393 5.287 -10.397 1.00 86.75 501 GLY A N 1
ATOM 4039 C CA . GLY A 1 501 ? 16.665 5.127 -9.137 1.00 86.75 501 GLY A CA 1
ATOM 4040 C C . GLY A 1 501 ? 15.578 6.192 -8.943 1.00 86.75 501 GLY A C 1
ATOM 4041 O O . GLY A 1 501 ? 15.221 6.502 -7.808 1.00 86.75 501 GLY A O 1
ATOM 4042 N N . GLN A 1 502 ? 15.076 6.787 -10.035 1.00 86.12 502 GLN A N 1
ATOM 4043 C CA . GLN A 1 502 ? 14.033 7.818 -9.991 1.00 86.12 502 GLN A CA 1
ATOM 4044 C C . GLN A 1 502 ? 12.650 7.180 -9.863 1.00 86.12 502 GLN A C 1
ATOM 4046 O O . GLN A 1 502 ? 11.959 6.950 -10.855 1.00 86.12 502 GLN A O 1
ATOM 4051 N N . ARG A 1 503 ? 12.242 6.910 -8.621 1.00 79.75 503 ARG A N 1
ATOM 4052 C CA . ARG A 1 503 ? 10.961 6.257 -8.303 1.00 79.75 503 ARG A CA 1
ATOM 4053 C C . ARG A 1 503 ? 9.748 7.010 -8.846 1.00 79.75 503 ARG A C 1
ATOM 4055 O O . ARG A 1 503 ? 8.850 6.383 -9.383 1.00 79.75 503 ARG A O 1
ATOM 4062 N N . THR A 1 504 ? 9.741 8.344 -8.785 1.00 80.81 504 THR A N 1
ATOM 4063 C CA . THR A 1 504 ? 8.630 9.160 -9.310 1.00 80.81 504 THR A CA 1
ATOM 4064 C C . THR A 1 504 ? 8.392 8.911 -10.793 1.00 80.81 504 THR A C 1
ATOM 4066 O O . THR A 1 504 ? 7.263 8.651 -11.204 1.00 80.81 504 THR A O 1
ATOM 4069 N N . LEU A 1 505 ? 9.464 8.959 -11.585 1.00 82.19 505 LEU A N 1
ATOM 4070 C CA . LEU A 1 505 ? 9.408 8.690 -13.014 1.00 82.19 505 LEU A CA 1
ATOM 4071 C C . LEU A 1 505 ? 8.969 7.245 -13.266 1.00 82.19 505 LEU A C 1
ATOM 4073 O O . LEU A 1 505 ? 8.116 6.994 -14.108 1.00 82.19 505 LEU A O 1
ATOM 4077 N N . TYR A 1 506 ? 9.486 6.308 -12.477 1.00 82.12 506 TYR A N 1
ATOM 4078 C CA . TYR A 1 506 ? 9.150 4.895 -12.583 1.00 82.12 506 TYR A CA 1
ATOM 4079 C C . TYR A 1 506 ? 7.670 4.606 -12.318 1.00 82.12 506 TYR A C 1
ATOM 4081 O O . TYR A 1 506 ? 7.025 3.925 -13.113 1.00 82.12 506 TYR A O 1
ATOM 4089 N N . HIS A 1 507 ? 7.117 5.204 -11.263 1.00 79.69 507 HIS A N 1
ATOM 4090 C CA . HIS A 1 507 ? 5.698 5.153 -10.946 1.00 79.69 507 HIS A CA 1
ATOM 4091 C C . HIS A 1 507 ? 4.855 5.683 -12.110 1.00 79.69 507 HIS A C 1
ATOM 4093 O O . HIS A 1 507 ? 3.924 5.013 -12.542 1.00 79.69 507 HIS A O 1
ATOM 4099 N N . ARG A 1 508 ? 5.217 6.835 -12.698 1.00 80.25 508 ARG A N 1
ATOM 4100 C CA . ARG A 1 508 ? 4.498 7.372 -13.871 1.00 80.25 508 ARG A CA 1
ATOM 4101 C C . ARG A 1 508 ? 4.484 6.386 -15.046 1.00 80.25 508 ARG A C 1
ATOM 4103 O O . ARG A 1 508 ? 3.454 6.267 -15.704 1.00 80.25 508 ARG A O 1
ATOM 4110 N N . LEU A 1 509 ? 5.591 5.679 -15.297 1.00 80.94 509 LEU A N 1
ATOM 4111 C CA . LEU A 1 509 ? 5.664 4.675 -16.368 1.00 80.94 509 LEU A CA 1
ATOM 4112 C C . LEU A 1 509 ? 4.740 3.478 -16.107 1.00 80.94 509 LEU A C 1
ATOM 4114 O O . LEU A 1 509 ? 4.097 2.994 -17.034 1.00 80.94 509 LEU A O 1
ATOM 4118 N N . LEU A 1 510 ? 4.646 3.011 -14.860 1.00 80.06 510 LEU A N 1
ATOM 4119 C CA . LEU A 1 510 ? 3.781 1.881 -14.499 1.00 80.06 510 LEU A CA 1
ATOM 4120 C C . LEU A 1 510 ? 2.302 2.252 -14.501 1.00 80.06 510 LEU A C 1
ATOM 4122 O O . LEU A 1 510 ? 1.483 1.524 -15.064 1.00 80.06 510 LEU A O 1
ATOM 4126 N N . THR A 1 511 ? 1.955 3.399 -13.917 1.00 73.25 511 THR A N 1
ATOM 4127 C CA . THR A 1 511 ? 0.572 3.884 -13.863 1.00 73.25 511 THR A CA 1
ATOM 4128 C C . THR A 1 511 ? 0.010 4.089 -15.272 1.00 73.25 511 THR A C 1
ATOM 4130 O O . THR A 1 511 ? -1.162 3.800 -15.503 1.00 73.25 511 THR A O 1
ATOM 4133 N N . PHE A 1 512 ? 0.860 4.459 -16.243 1.00 68.12 512 PHE A N 1
ATOM 4134 C CA . PHE A 1 512 ? 0.475 4.540 -17.654 1.00 68.12 512 PHE A CA 1
ATOM 4135 C C . PHE A 1 512 ? -0.115 3.236 -18.216 1.00 68.12 512 PHE A C 1
ATOM 4137 O O . PHE A 1 512 ? -1.044 3.265 -19.021 1.00 68.12 512 PHE A O 1
ATOM 4144 N N . LYS A 1 513 ? 0.409 2.085 -17.788 1.00 68.88 513 LYS A N 1
ATOM 4145 C CA . LYS A 1 513 ? 0.042 0.777 -18.345 1.00 68.88 513 LYS A CA 1
ATOM 4146 C C . LYS A 1 513 ? -1.132 0.119 -17.644 1.00 68.88 513 LYS A C 1
ATOM 4148 O O . LYS A 1 513 ? -1.891 -0.594 -18.294 1.00 68.88 513 LYS A O 1
ATOM 4153 N N . HIS A 1 514 ? -1.273 0.333 -16.341 1.00 66.06 514 HIS A N 1
ATOM 4154 C CA . HIS A 1 514 ? -2.282 -0.369 -15.551 1.00 66.06 514 HIS A CA 1
ATOM 4155 C C . HIS A 1 514 ? -3.666 0.285 -15.583 1.00 66.06 514 HIS A C 1
ATOM 4157 O O . HIS A 1 514 ? -4.644 -0.404 -15.308 1.00 66.06 514 HIS A O 1
ATOM 4163 N N . ASP A 1 515 ? -3.771 1.570 -15.934 1.00 65.06 515 ASP A N 1
ATOM 4164 C CA . ASP A 1 515 ? -5.065 2.261 -15.978 1.00 65.06 515 ASP A CA 1
ATOM 4165 C C . ASP A 1 515 ? -5.101 3.382 -17.039 1.00 65.06 515 ASP A C 1
ATOM 4167 O O . ASP A 1 515 ? -5.254 4.552 -16.692 1.00 65.06 515 ASP A O 1
ATOM 4171 N N . PRO A 1 516 ? -4.935 3.071 -18.343 1.00 60.22 516 PRO A N 1
ATOM 4172 C CA . PRO A 1 516 ? -4.816 4.086 -19.394 1.00 60.22 516 PRO A CA 1
ATOM 4173 C C . PRO A 1 516 ? -6.048 4.999 -19.506 1.00 60.22 516 PRO A C 1
ATOM 4175 O O . PRO A 1 516 ? -5.924 6.154 -19.915 1.00 60.22 516 PRO A O 1
ATOM 4178 N N . GLU A 1 517 ? -7.226 4.504 -19.120 1.00 61.12 517 GLU A N 1
ATOM 4179 C CA . GLU A 1 517 ? -8.499 5.229 -19.196 1.00 61.12 517 GLU A CA 1
ATOM 4180 C C . GLU A 1 517 ? -8.657 6.287 -18.096 1.00 61.12 517 GLU A C 1
ATOM 4182 O O . GLU A 1 517 ? -9.386 7.264 -18.283 1.00 61.12 517 GLU A O 1
ATOM 4187 N N . ARG A 1 518 ? -7.967 6.139 -16.957 1.00 58.31 518 ARG A N 1
ATOM 4188 C CA . ARG A 1 518 ? -8.052 7.093 -15.838 1.00 58.31 518 ARG A CA 1
ATOM 4189 C C . ARG A 1 518 ? -6.953 8.147 -15.825 1.00 58.31 518 ARG A C 1
ATOM 4191 O O . ARG A 1 518 ? -6.891 8.954 -14.893 1.00 58.31 518 ARG A O 1
ATOM 4198 N N . LEU A 1 519 ? -6.093 8.186 -16.839 1.00 58.72 519 LEU A N 1
ATOM 4199 C CA . LEU A 1 519 ? -4.940 9.078 -16.809 1.00 58.72 519 LEU A CA 1
ATOM 4200 C C . LEU A 1 519 ? -5.268 10.478 -17.319 1.00 58.72 519 LEU A C 1
ATOM 4202 O O . LEU A 1 519 ? -5.946 10.648 -18.334 1.00 58.72 519 LEU A O 1
ATOM 4206 N N . PRO A 1 520 ? -4.704 11.519 -16.685 1.00 60.34 520 PRO A N 1
ATOM 4207 C CA . PRO A 1 520 ? -4.697 12.844 -17.273 1.00 60.34 520 PRO A CA 1
ATOM 4208 C C . PRO A 1 520 ? -3.974 12.809 -18.625 1.00 60.34 520 PRO A C 1
ATOM 4210 O O . PRO A 1 520 ? -2.845 12.326 -18.698 1.00 60.34 520 PRO A O 1
ATOM 4213 N N . THR A 1 521 ? -4.539 13.442 -19.657 1.00 67.62 521 THR A N 1
ATOM 4214 C CA . THR A 1 521 ? -3.943 13.590 -21.005 1.00 67.62 521 THR A CA 1
ATOM 4215 C C . THR A 1 521 ? -2.461 13.994 -20.980 1.00 67.62 521 THR A C 1
ATOM 4217 O O . THR A 1 521 ? -1.673 13.590 -21.828 1.00 67.62 521 THR A O 1
ATOM 4220 N N . ARG A 1 522 ? -2.045 14.772 -19.972 1.00 60.78 522 ARG A N 1
ATOM 4221 C CA . ARG A 1 522 ? -0.657 15.224 -19.795 1.00 60.78 522 ARG A CA 1
ATOM 4222 C C . ARG A 1 522 ? 0.333 14.107 -19.438 1.00 60.78 522 ARG A C 1
ATOM 4224 O O . ARG A 1 522 ? 1.503 14.244 -19.770 1.00 60.78 522 ARG A O 1
ATOM 4231 N N . GLN A 1 523 ? -0.096 13.038 -18.764 1.00 63.75 523 GLN A N 1
ATOM 4232 C CA . GLN A 1 523 ? 0.782 11.899 -18.463 1.00 63.75 523 GLN A CA 1
ATOM 4233 C C . GLN A 1 523 ? 1.088 11.090 -19.729 1.00 63.75 523 GLN A C 1
ATOM 4235 O O . GLN A 1 523 ? 2.227 10.678 -19.924 1.00 63.75 523 GLN A O 1
ATOM 4240 N N . THR A 1 524 ? 0.116 10.967 -20.635 1.00 69.50 524 THR A N 1
ATOM 4241 C CA . THR A 1 524 ? 0.332 10.395 -21.971 1.00 69.50 524 THR A CA 1
ATOM 4242 C C . THR A 1 524 ? 1.338 11.223 -22.768 1.00 69.50 524 THR A C 1
ATOM 4244 O O . THR A 1 524 ? 2.289 10.671 -23.306 1.00 69.50 524 THR A O 1
ATOM 4247 N N . VAL A 1 525 ? 1.196 12.556 -22.769 1.00 77.38 525 VAL A N 1
ATOM 4248 C CA . VAL A 1 525 ? 2.154 13.464 -23.433 1.00 77.38 525 VAL A CA 1
ATOM 4249 C C . VAL A 1 525 ? 3.562 13.314 -22.856 1.00 77.38 525 VAL A C 1
ATOM 4251 O O . VAL A 1 525 ? 4.525 13.244 -23.610 1.00 77.38 525 VAL A O 1
ATOM 4254 N N . ALA A 1 526 ? 3.692 13.215 -21.532 1.00 75.69 526 ALA A N 1
ATOM 4255 C CA . ALA A 1 526 ? 4.978 12.999 -20.876 1.00 75.69 526 ALA A CA 1
ATOM 4256 C C . ALA A 1 526 ? 5.670 11.717 -21.341 1.00 75.69 526 ALA A C 1
ATOM 4258 O O . ALA A 1 526 ? 6.851 11.744 -21.676 1.00 75.69 526 ALA A O 1
ATOM 4259 N N . PHE A 1 527 ? 4.937 10.602 -21.370 1.00 79.56 527 PHE A N 1
ATOM 4260 C CA . PHE A 1 527 ? 5.473 9.330 -21.841 1.00 79.56 527 PHE A CA 1
ATOM 4261 C C . PHE A 1 527 ? 5.924 9.422 -23.301 1.00 79.56 527 PHE A C 1
ATOM 4263 O O . PHE A 1 527 ? 7.011 8.945 -23.629 1.00 79.56 527 PHE A O 1
ATOM 4270 N N . THR A 1 528 ? 5.138 10.084 -24.155 1.00 84.19 528 THR A N 1
ATOM 4271 C CA . THR A 1 528 ? 5.509 10.337 -25.552 1.00 84.19 528 THR A CA 1
ATOM 4272 C C . THR A 1 528 ? 6.796 11.150 -25.645 1.00 84.19 528 THR A C 1
ATOM 4274 O O . THR A 1 528 ? 7.722 10.712 -26.312 1.00 84.19 528 THR A O 1
ATOM 4277 N N . MET A 1 529 ? 6.914 12.258 -24.906 1.00 86.12 529 MET A N 1
ATOM 4278 C CA . MET A 1 529 ? 8.129 13.085 -24.903 1.00 86.12 529 MET A CA 1
ATOM 4279 C C . MET A 1 529 ? 9.358 12.307 -24.418 1.00 86.12 529 MET A C 1
ATOM 4281 O O . MET A 1 529 ? 10.424 12.405 -25.016 1.00 86.12 529 MET A O 1
ATOM 4285 N N . LEU A 1 530 ? 9.227 11.518 -23.346 1.00 86.62 530 LEU A N 1
ATOM 4286 C CA . LEU A 1 530 ? 10.320 10.673 -22.849 1.00 86.62 530 LEU A CA 1
ATOM 4287 C C . LEU A 1 530 ? 10.719 9.629 -23.899 1.00 86.62 530 LEU A C 1
ATOM 4289 O O . LEU A 1 530 ? 11.905 9.424 -24.138 1.00 86.62 530 LEU A O 1
ATOM 4293 N N . SER A 1 531 ? 9.735 9.004 -24.547 1.00 86.25 531 SER A N 1
ATOM 4294 C CA . SER A 1 531 ? 9.959 8.022 -25.610 1.00 86.25 531 SER A CA 1
ATOM 4295 C C . SER A 1 531 ? 10.637 8.648 -26.830 1.00 86.25 531 SER A C 1
ATOM 4297 O O . SER A 1 531 ? 11.558 8.050 -27.374 1.00 86.25 531 SER A O 1
ATOM 4299 N N . GLU A 1 532 ? 10.247 9.862 -27.222 1.00 88.75 532 GLU A N 1
ATOM 4300 C CA . GLU A 1 532 ? 10.887 10.631 -28.296 1.00 88.75 532 GLU A CA 1
ATOM 4301 C C . GLU A 1 532 ? 12.352 10.941 -27.971 1.00 88.75 532 GLU A C 1
ATOM 4303 O O . GLU A 1 532 ? 13.208 10.738 -28.823 1.00 88.75 532 GLU A O 1
ATOM 4308 N N . GLN A 1 533 ? 12.679 11.344 -26.736 1.00 90.12 533 GLN A N 1
ATOM 4309 C CA . GLN A 1 533 ? 14.077 11.580 -26.339 1.00 90.12 533 GLN A CA 1
ATOM 4310 C C . GLN A 1 533 ? 14.928 10.310 -26.447 1.00 90.12 533 GLN A C 1
ATOM 4312 O O . GLN A 1 533 ? 16.045 10.349 -26.962 1.00 90.12 533 GLN A O 1
ATOM 4317 N N . ILE A 1 534 ? 14.397 9.165 -25.999 1.00 88.19 534 ILE A N 1
ATOM 4318 C CA . ILE A 1 534 ? 15.079 7.876 -26.169 1.00 88.19 534 ILE A CA 1
ATOM 4319 C C . ILE A 1 534 ? 15.225 7.542 -27.654 1.00 88.19 534 ILE A C 1
ATOM 4321 O O . ILE A 1 534 ? 16.300 7.127 -28.076 1.00 88.19 534 ILE A O 1
ATOM 4325 N N . PHE A 1 535 ? 14.173 7.733 -28.449 1.00 86.12 535 PHE A N 1
ATOM 4326 C CA . PHE A 1 535 ? 14.184 7.437 -29.876 1.00 86.12 535 PHE A CA 1
ATOM 4327 C C . PHE A 1 535 ? 15.221 8.278 -30.629 1.00 86.12 535 PHE A C 1
ATOM 4329 O O . PHE A 1 535 ? 16.021 7.731 -31.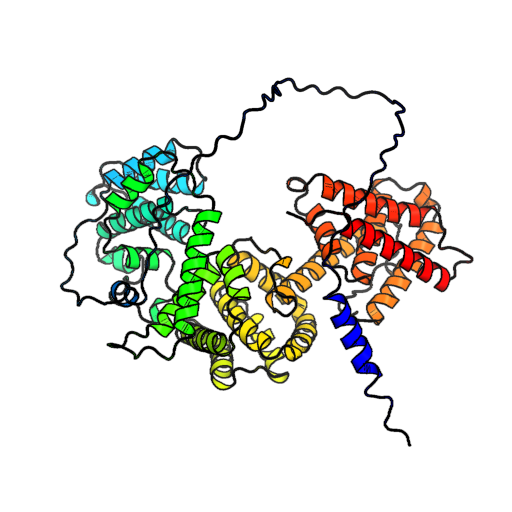387 1.00 86.12 535 PHE A O 1
ATOM 4336 N N . GLU A 1 536 ? 15.275 9.584 -30.372 1.00 87.50 536 GLU A N 1
ATOM 4337 C CA . GLU A 1 536 ? 16.277 10.471 -30.964 1.00 87.50 536 GLU A CA 1
ATOM 4338 C C . GLU A 1 536 ? 17.693 10.097 -30.517 1.00 87.50 536 GLU A C 1
ATOM 4340 O O . GLU A 1 536 ? 18.616 10.065 -31.333 1.00 87.50 536 GLU A O 1
ATOM 4345 N N . PHE A 1 537 ? 17.868 9.705 -29.252 1.00 87.62 537 PHE A N 1
ATOM 4346 C CA . PHE A 1 537 ? 19.144 9.197 -28.754 1.00 87.62 537 PHE A CA 1
ATOM 4347 C C . PHE A 1 537 ? 19.558 7.878 -29.439 1.00 87.62 537 PHE A C 1
ATOM 4349 O O . PHE A 1 537 ? 20.728 7.705 -29.788 1.00 87.62 537 PHE A O 1
ATOM 4356 N N . VAL A 1 538 ? 18.616 6.962 -29.704 1.00 82.00 538 VAL A N 1
ATOM 4357 C CA . VAL A 1 538 ? 18.867 5.748 -30.507 1.00 82.00 538 VAL A CA 1
ATOM 4358 C C . VAL A 1 538 ? 19.278 6.138 -31.930 1.00 82.00 538 VAL A C 1
ATOM 4360 O O . VAL A 1 538 ? 20.298 5.655 -32.418 1.00 82.00 538 VAL A O 1
ATOM 4363 N N . LYS A 1 539 ? 18.519 7.017 -32.589 1.00 81.56 539 LYS A N 1
ATOM 4364 C CA . LYS A 1 539 ? 18.621 7.304 -34.027 1.00 81.56 539 LYS A CA 1
ATOM 4365 C C . LYS A 1 539 ? 19.818 8.168 -34.411 1.00 81.56 539 LYS A C 1
ATOM 4367 O O . LYS A 1 539 ? 20.453 7.903 -35.426 1.00 81.56 539 LYS A O 1
ATOM 4372 N N . HIS A 1 540 ? 20.139 9.193 -33.626 1.00 81.06 540 HIS A N 1
ATOM 4373 C CA . HIS A 1 540 ? 21.176 10.157 -34.001 1.00 81.06 540 HIS A CA 1
ATOM 4374 C C . HIS A 1 540 ? 22.607 9.661 -33.784 1.00 81.06 540 HIS A C 1
ATOM 4376 O O . HIS A 1 540 ? 23.534 10.292 -34.285 1.00 81.06 540 HIS A O 1
ATOM 4382 N N . HIS A 1 541 ? 22.793 8.544 -33.069 1.00 77.44 541 HIS A N 1
ATOM 4383 C CA . HIS A 1 541 ? 24.098 7.909 -32.832 1.00 77.44 541 HIS A CA 1
ATOM 4384 C C . HIS A 1 541 ? 25.170 8.875 -32.288 1.00 77.44 541 HIS A C 1
ATOM 4386 O O . HIS A 1 541 ? 26.362 8.600 -32.399 1.00 77.44 541 HIS A O 1
ATOM 4392 N N . SER A 1 542 ? 24.767 9.984 -31.656 1.00 73.19 542 SER A N 1
ATOM 4393 C CA . SER A 1 542 ? 25.671 11.001 -31.093 1.00 73.19 542 SER A CA 1
ATOM 4394 C C . SER A 1 542 ? 26.543 10.471 -29.950 1.00 73.19 542 SER A C 1
ATOM 4396 O O . SER A 1 542 ? 27.467 11.139 -29.507 1.00 73.19 542 SER A O 1
ATOM 4398 N N . TRP A 1 543 ? 26.246 9.263 -29.475 1.00 79.31 543 TRP A N 1
ATOM 4399 C CA . TRP A 1 543 ? 26.986 8.524 -28.459 1.00 79.31 543 TRP A CA 1
ATOM 4400 C C . TRP A 1 543 ? 28.020 7.541 -29.044 1.00 79.31 543 TRP A C 1
ATOM 4402 O O . TRP A 1 543 ? 28.723 6.886 -28.275 1.00 79.31 543 TRP A O 1
ATOM 4412 N N . ASN A 1 544 ? 28.100 7.390 -30.374 1.00 76.25 544 ASN A N 1
ATOM 4413 C CA . ASN A 1 544 ? 28.888 6.357 -31.059 1.00 76.25 544 ASN A CA 1
ATOM 4414 C C . ASN A 1 544 ? 30.183 6.886 -31.705 1.00 76.25 544 ASN A C 1
ATOM 4416 O O . ASN A 1 544 ? 30.583 6.413 -32.772 1.00 76.25 544 ASN A O 1
ATOM 4420 N N . ASP A 1 545 ? 30.862 7.836 -31.063 1.00 69.75 545 ASP A N 1
ATOM 4421 C CA . ASP A 1 545 ? 32.225 8.200 -31.452 1.00 69.75 545 ASP A CA 1
ATOM 4422 C C . ASP A 1 545 ? 33.143 6.986 -31.188 1.00 69.75 545 ASP A C 1
ATOM 4424 O O . ASP A 1 545 ? 33.445 6.627 -30.047 1.00 69.75 545 ASP A O 1
ATOM 4428 N N . ASP A 1 546 ? 33.515 6.276 -32.256 1.00 74.81 546 ASP A N 1
ATOM 4429 C CA . ASP A 1 546 ? 34.439 5.132 -32.263 1.00 74.81 546 ASP A CA 1
ATOM 4430 C C . ASP A 1 546 ? 34.061 3.925 -31.373 1.00 74.81 546 ASP A C 1
ATOM 4432 O O . ASP A 1 546 ? 34.931 3.156 -30.956 1.00 74.81 546 ASP A O 1
ATOM 4436 N N . ASN A 1 547 ? 32.770 3.696 -31.094 1.00 79.12 547 ASN A N 1
ATOM 4437 C CA . ASN A 1 547 ? 32.304 2.655 -30.158 1.00 79.12 547 ASN A CA 1
ATOM 4438 C C . ASN A 1 547 ? 32.947 2.755 -28.755 1.00 79.12 547 ASN A C 1
ATOM 4440 O O . ASN A 1 547 ? 33.169 1.728 -28.098 1.00 79.12 547 ASN A O 1
ATOM 4444 N N . GLN A 1 548 ? 33.277 3.960 -28.289 1.00 90.12 548 GLN A N 1
ATOM 4445 C CA . GLN A 1 548 ? 33.896 4.140 -26.978 1.00 90.12 548 GLN A CA 1
ATOM 4446 C C . GLN A 1 548 ? 32.851 4.154 -25.857 1.00 90.12 548 GLN A C 1
ATOM 4448 O O . GLN A 1 548 ? 31.897 4.930 -25.870 1.00 90.12 548 GLN A O 1
ATOM 4453 N N . PHE A 1 549 ? 33.058 3.306 -24.845 1.00 92.38 549 PHE A N 1
ATOM 4454 C CA . PHE A 1 549 ? 32.161 3.204 -23.690 1.00 92.38 549 PHE A CA 1
ATOM 4455 C C . PHE A 1 549 ? 32.076 4.514 -22.890 1.00 92.38 549 PHE A C 1
ATOM 4457 O O . PHE A 1 549 ? 30.994 4.885 -22.441 1.00 92.38 549 PHE A O 1
ATOM 4464 N N . ASP A 1 550 ? 33.189 5.238 -22.754 1.00 92.69 550 ASP A N 1
ATOM 4465 C CA . ASP A 1 550 ? 33.240 6.489 -21.987 1.00 92.69 550 ASP A CA 1
ATOM 4466 C C . ASP A 1 550 ? 32.428 7.610 -22.656 1.00 92.69 550 ASP A C 1
ATOM 4468 O O . ASP A 1 550 ? 31.703 8.340 -21.976 1.00 92.69 550 ASP A O 1
ATOM 4472 N N . ALA A 1 551 ? 32.482 7.704 -23.991 1.00 91.25 551 ALA A N 1
ATOM 4473 C CA . ALA A 1 551 ? 31.673 8.644 -24.768 1.00 91.25 551 ALA A CA 1
ATOM 4474 C C . ALA A 1 551 ? 30.176 8.335 -24.621 1.00 91.25 551 ALA A C 1
ATOM 4476 O O . ALA A 1 551 ? 29.375 9.227 -24.330 1.00 91.25 551 ALA A O 1
ATOM 4477 N N . PHE A 1 552 ? 29.809 7.052 -24.711 1.00 93.94 552 PHE A N 1
ATOM 4478 C CA . PHE A 1 552 ? 28.443 6.611 -24.445 1.00 93.94 552 PHE A CA 1
ATOM 4479 C C . PHE A 1 552 ? 27.990 6.952 -23.023 1.00 93.94 552 PHE A C 1
ATOM 4481 O O . PHE A 1 552 ? 26.878 7.441 -22.830 1.00 93.94 552 PHE A O 1
ATOM 4488 N N . GLN A 1 553 ? 28.833 6.714 -22.018 1.00 94.69 553 GLN A N 1
ATOM 4489 C CA . GLN A 1 553 ? 28.495 6.999 -20.628 1.00 94.69 553 GLN A CA 1
ATOM 4490 C C . GLN A 1 553 ? 28.234 8.494 -20.402 1.00 94.69 553 GLN A C 1
ATOM 4492 O O . GLN A 1 553 ? 27.291 8.830 -19.684 1.00 94.69 553 GLN A O 1
ATOM 4497 N N . ALA A 1 554 ? 29.027 9.380 -21.012 1.00 93.81 554 ALA A N 1
ATOM 4498 C CA . ALA A 1 554 ? 28.802 10.823 -20.953 1.00 93.81 554 ALA A CA 1
ATOM 4499 C C . ALA A 1 554 ? 27.465 11.214 -21.608 1.00 93.81 554 ALA A C 1
ATOM 4501 O O . ALA A 1 554 ? 26.640 11.866 -20.972 1.00 93.81 554 ALA A O 1
ATOM 4502 N N . ALA A 1 555 ? 27.203 10.722 -22.821 1.00 93.69 555 ALA A N 1
ATOM 4503 C CA . ALA A 1 555 ? 25.955 10.987 -23.536 1.00 93.69 555 ALA A CA 1
ATOM 4504 C C . ALA A 1 555 ? 24.720 10.439 -22.790 1.00 93.69 555 ALA A C 1
ATOM 4506 O O . ALA A 1 555 ? 23.671 11.082 -22.747 1.00 93.69 555 ALA A O 1
ATOM 4507 N N . LEU A 1 556 ? 24.845 9.273 -22.145 1.00 94.88 556 LEU A N 1
ATOM 4508 C CA . LEU A 1 556 ? 23.786 8.705 -21.314 1.00 94.88 556 LEU A CA 1
ATOM 4509 C C . LEU A 1 556 ? 23.493 9.589 -20.094 1.00 94.88 556 LEU A C 1
ATOM 4511 O O . LEU A 1 556 ? 22.331 9.745 -19.740 1.00 94.88 556 LEU A O 1
ATOM 4515 N N . ILE A 1 557 ? 24.508 10.181 -19.456 1.00 94.88 557 ILE A N 1
ATOM 4516 C CA . ILE A 1 557 ? 24.300 11.113 -18.334 1.00 94.88 557 ILE A CA 1
ATOM 4517 C C . ILE A 1 557 ? 23.493 12.337 -18.789 1.00 94.88 557 ILE A C 1
ATOM 4519 O O . ILE A 1 557 ? 22.585 12.763 -18.074 1.00 94.88 557 ILE A O 1
ATOM 4523 N N . ASP A 1 558 ? 23.775 12.876 -19.976 1.00 93.38 558 ASP A N 1
ATOM 4524 C CA . ASP A 1 558 ? 23.018 14.006 -20.526 1.00 93.38 558 ASP A CA 1
ATOM 4525 C C . ASP A 1 558 ? 21.555 13.631 -20.794 1.00 93.38 558 ASP A C 1
ATOM 4527 O O . ASP A 1 558 ? 20.645 14.382 -20.432 1.00 93.38 558 ASP A O 1
ATOM 4531 N N . LEU A 1 559 ? 21.314 12.437 -21.342 1.00 93.25 559 LEU A N 1
ATOM 4532 C CA . LEU A 1 559 ? 19.966 11.899 -21.517 1.00 93.25 559 LEU A CA 1
ATOM 4533 C C . LEU A 1 559 ? 19.240 11.752 -20.171 1.00 93.25 559 LEU A C 1
ATOM 4535 O O . LEU A 1 559 ? 18.092 12.170 -20.040 1.00 93.25 559 LEU A O 1
ATOM 4539 N N . GLU A 1 560 ? 19.902 11.222 -19.140 1.00 94.06 560 GLU A N 1
ATOM 4540 C CA . GLU A 1 560 ? 19.325 11.101 -17.794 1.00 94.06 560 GLU A CA 1
ATOM 4541 C C . GLU A 1 560 ? 18.880 12.456 -17.230 1.00 94.06 560 GLU A C 1
ATOM 4543 O O . GLU A 1 560 ? 17.794 12.559 -16.651 1.00 94.06 560 GLU A O 1
ATOM 4548 N N . TRP A 1 561 ? 19.672 13.510 -17.436 1.00 92.44 561 TRP A N 1
ATOM 4549 C CA . TRP A 1 561 ? 19.300 14.870 -17.041 1.00 92.44 561 TRP A CA 1
ATOM 4550 C C . TRP A 1 561 ? 18.087 15.398 -17.803 1.00 92.44 561 TRP A C 1
ATOM 4552 O O . TRP A 1 561 ? 17.215 16.020 -17.191 1.00 92.44 561 TRP A O 1
ATOM 4562 N N . GLN A 1 562 ? 17.995 15.128 -19.104 1.00 90.81 562 GLN A N 1
ATOM 4563 C CA . GLN A 1 562 ? 16.837 15.513 -19.913 1.00 90.81 562 GLN A CA 1
ATOM 4564 C C . GLN A 1 562 ? 15.562 14.811 -19.431 1.00 90.81 562 GLN A C 1
ATOM 4566 O O . GLN A 1 562 ? 14.537 15.468 -19.251 1.00 90.81 562 GLN A O 1
ATOM 4571 N N . LEU A 1 563 ? 15.629 13.509 -19.130 1.00 89.44 563 LEU A N 1
ATOM 4572 C CA . LEU A 1 563 ? 14.485 12.757 -18.600 1.00 89.44 563 LEU A CA 1
ATOM 4573 C C . LEU A 1 563 ? 14.029 13.303 -17.235 1.00 89.44 563 LEU A C 1
ATOM 4575 O O . LEU A 1 563 ? 12.829 13.430 -16.993 1.00 89.44 563 LEU A O 1
ATOM 4579 N N . ILE A 1 564 ? 14.969 13.677 -16.357 1.00 88.25 564 ILE A N 1
ATOM 4580 C CA . ILE A 1 564 ? 14.659 14.320 -15.068 1.00 88.25 564 ILE A CA 1
ATOM 4581 C C . ILE A 1 564 ? 14.002 15.688 -15.283 1.00 88.25 564 ILE A C 1
ATOM 4583 O O . ILE A 1 564 ? 13.021 16.009 -14.613 1.00 88.25 564 ILE A O 1
ATOM 4587 N N . TYR A 1 565 ? 14.516 16.498 -16.210 1.00 88.12 565 TYR A N 1
ATOM 4588 C CA . TYR A 1 565 ? 13.950 17.814 -16.507 1.00 88.12 565 TYR A CA 1
ATOM 4589 C C . TYR A 1 565 ? 12.512 17.708 -17.027 1.00 88.12 565 TYR A C 1
ATOM 4591 O O . TYR A 1 565 ? 11.635 18.455 -16.579 1.00 88.12 565 TYR A O 1
ATOM 4599 N N . VAL A 1 566 ? 12.251 16.748 -17.921 1.00 85.00 566 VAL A N 1
ATOM 4600 C CA . VAL A 1 566 ? 10.895 16.437 -18.388 1.00 85.00 566 VAL A CA 1
ATOM 4601 C C . VAL A 1 566 ? 10.014 16.020 -17.209 1.00 85.00 566 VAL A C 1
ATOM 4603 O O . VAL A 1 566 ? 8.935 16.582 -17.063 1.00 85.00 566 VAL A O 1
ATOM 4606 N N . ASP A 1 567 ? 10.473 15.131 -16.319 1.00 80.25 567 ASP A N 1
ATOM 4607 C CA . ASP A 1 567 ? 9.692 14.690 -15.149 1.00 80.25 567 ASP A CA 1
ATOM 4608 C C . ASP A 1 567 ? 9.326 15.840 -14.191 1.00 80.25 567 ASP A C 1
ATOM 4610 O O . ASP A 1 567 ? 8.174 15.954 -13.763 1.00 80.25 567 ASP A O 1
ATOM 4614 N N . ILE A 1 568 ? 10.283 16.723 -13.883 1.00 81.38 568 ILE A N 1
ATOM 4615 C CA . ILE A 1 568 ? 10.083 17.878 -12.988 1.00 81.38 568 ILE A CA 1
ATOM 4616 C C . ILE A 1 568 ? 9.143 18.915 -13.613 1.00 81.38 568 ILE A C 1
ATOM 4618 O O . ILE A 1 568 ? 8.358 19.545 -12.904 1.00 81.38 568 ILE A O 1
ATOM 4622 N N . SER A 1 569 ? 9.194 19.089 -14.936 1.00 81.44 569 SER A N 1
ATOM 4623 C CA . SER A 1 569 ? 8.337 20.043 -15.656 1.00 81.44 569 SER A CA 1
ATOM 4624 C C . SER A 1 569 ? 6.866 19.616 -15.683 1.00 81.44 569 SER A C 1
ATOM 4626 O O . SER A 1 569 ? 5.986 20.405 -16.042 1.00 81.44 569 SER A O 1
ATOM 4628 N N . LEU A 1 570 ? 6.570 18.373 -15.297 1.00 71.81 570 LEU A N 1
ATOM 4629 C CA . LEU A 1 570 ? 5.213 17.856 -15.242 1.00 71.81 570 LEU A CA 1
ATOM 4630 C C . LEU A 1 570 ? 4.572 18.144 -13.884 1.00 71.81 570 LEU A C 1
ATOM 4632 O O . LEU A 1 570 ? 5.187 17.905 -12.843 1.00 71.81 570 LEU A O 1
ATOM 4636 N N . PRO A 1 571 ? 3.284 18.532 -13.859 1.00 64.00 571 PRO A N 1
ATOM 4637 C CA . PRO A 1 571 ? 2.556 18.630 -12.606 1.00 64.00 571 PRO A CA 1
ATOM 4638 C C . PRO A 1 571 ? 2.569 17.275 -11.875 1.00 64.00 571 PRO A C 1
ATOM 4640 O O . PRO A 1 571 ? 2.654 16.216 -12.521 1.00 64.00 571 PRO A O 1
ATOM 4643 N N . PRO A 1 572 ? 2.479 17.284 -10.535 1.00 61.44 572 PRO A N 1
ATOM 4644 C CA . PRO A 1 572 ? 2.358 16.054 -9.773 1.00 61.44 572 PRO A CA 1
ATOM 4645 C C . PRO A 1 572 ? 1.121 15.255 -10.248 1.00 61.44 572 PRO A C 1
ATOM 4647 O O . PRO A 1 572 ? 0.100 15.876 -10.559 1.00 61.44 572 PRO A O 1
ATOM 4650 N N . PRO A 1 573 ? 1.192 13.909 -10.355 1.00 54.69 573 PRO A N 1
ATOM 4651 C CA . PRO A 1 573 ? 0.014 13.054 -10.506 1.00 54.69 573 PRO A CA 1
ATOM 4652 C C . PRO A 1 573 ? -1.040 13.425 -9.457 1.00 54.69 573 PRO A C 1
ATOM 4654 O O . PRO A 1 573 ? -0.688 13.761 -8.325 1.00 54.69 573 PRO A O 1
ATOM 4657 N N . LYS A 1 574 ? -2.300 13.448 -9.895 1.00 49.94 574 LYS A N 1
ATOM 4658 C CA . LYS A 1 574 ? -3.459 13.769 -9.062 1.00 49.94 574 LYS A CA 1
ATOM 4659 C C . LYS A 1 574 ? -3.961 12.544 -8.328 1.00 49.94 574 LYS A C 1
ATOM 4661 O O . LYS A 1 574 ? -3.900 11.464 -8.953 1.00 49.94 574 LYS A O 1
#

Sequence (574 aa):
MPRGHLLSSYLIPMIIRSIRCDLLDEPLLAKSAVTKLYQTDGEDLEIGWVDSFTDRQSGKNSANRGNSNSILDITKGKFGGLFKATRTQTPQSKVSISWEVCYDIAQRISDTSKPVEVQNMAAAVLSIGRHFDLDQYDAQAVISTITLHSLSLQGDSLNTAERIWSVGVLVYLRAQLSEEYRNSLQAAIPAVWTAKDLGRPRGQFLLFFLQDKDLGKAAQEMWSELPPKVETSEYGSEKASSLMKLILNCLKQPKTPKRDGFDEETNMVRLLLHLEEYHYGSYLHFTQSVKSARVQEKILESDISFQLADETLAPPFKRILKEFENLQIINEDQIPKILEILKLEQISIPQLSRLFRALNWVFNRQIAMYDYFQVRLDDYFEMVPRLFEMLTTRRFGRLDPRSFSWDSLEFLIYSDNEDHVAKQYRNALAKVLVAKSVLSENDIAPDSEHLRGLSKKEILTRMLFGIFKRVSAAKTFEHSDKVTEAILTEYTLHLIVSKMGQRTLYHRLLTFKHDPERLPTRQTVAFTMLSEQIFEFVKHHSWNDDNQFDAFQAALIDLEWQLIYVDISLPPPK

Nearest PDB structures (foldseek):
  8ga7-assembly1_A  TM=1.212E-01  e=3.373E-01  synthetic construct
  3zjy-assembly2_E  TM=1.566E-01  e=1.132E+00  Homo sapiens
  7a0g-assembly1_EEE  TM=1.362E-01  e=1.502E+00  Serratia marcescens

pLDDT: mean 74.53, std 21.53, range [20.92, 96.19]

Mean predicted aligned error: 14.9 Å

Secondary structure (DSSP, 8-state):
----STTHHHHHHHHHHHHTTS---S--------------------------------------------S----TT-HHHHS------------PPPHHHHHHHHHHHHTS---HHHHHHHHHHHHH-SS--GGGS-HHHHHHHHHHHHHHTTSS-S-HHHHHHHHHHHHHHHHHS-HHHHHHHS----SS--GGGGGS-HHHHHHHHHTTS-HHHHHHHHTTSSSP----HHHHHHHHHHHHHHHHHHHTSS-PPPBTTB-HHHHHHHHHHHHHHH-HHHHHHHHHH---HHHHHHHHHHHHHHHHT-TTS-HHHHHHHHHHHHH----GGGHHHHHHHHH-TTS-HHHHHHHHHHHHHHHHT-HHHHHHHHHHHHTTGGGHHHHHHHHHHHTTT---GGGS-TTSHHHHHHHHHHHHHHHHHHHHHHHHHHHTTSS-GGGS---GGG--THHHHHHHHHHHHHHHHHHHH-TTSTTS-HHHHHHHHHHHHHHHHHHHT-HHHHHHHHHHHH-GGGS-HHHHHHHHHHHHHHHHHHHH-TT-STT-HHHHHHHHHHHHHHHHHHHHHSPPP-

Foldseek 3Di:
DDPDPPVVVVVVVVVVVVVVPPPDDDDDPDDDDDDDDDDDDDDDDDDDDDDDDDPDDDDDDDDDPDDDPDPPPDDPPCPCVVPPPPPDPPPPLPQQADLQLLLVLLVVQCVDPAPPLLVVLSVLSCVCPNDHDPVPDDPVSLLVSLVSLLVVLLDPSDAPLSVLSSLSSNVVSLVNDDPVVNVVSDDDLDPDDDLLCLVPGNSSVVNVVCVNPNSNVVNCVCSVDVPNPRPPLVVVLVVLLVLLVVLLVVLPDPQDDQDPVDRPNLVSLVSLVVSLQNRPSSVLSSVVSPPDPSSLLSNLLSLLVSLLSHPPDDPLLNVVSVVCNPPLEDDLVCLVSVLVVLPDPVDDLVSSLSSLVSVQSSCVVPLVVLVSNL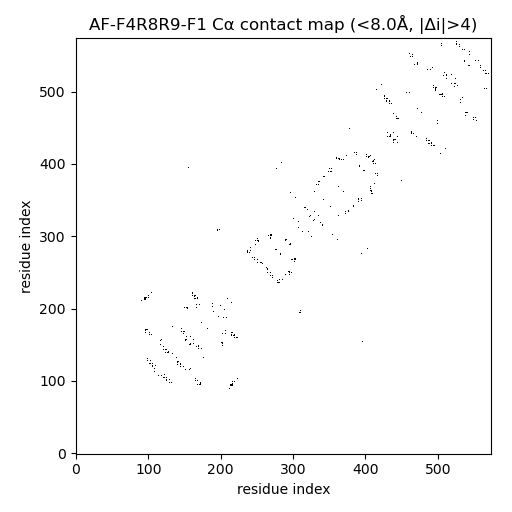VVVLVVLVSLVVVLVSLCVSSVNPDPLVSDDCSGVNNSSVLSVLVVVLVVVLVVLVVVCCVVVLDPPVLRPDPCSPPDDPSLLVVLLVSLLVSLVSCVVDPVVVVDDPVSLQSSLLSSLSSLCSSVVVVQLSVLSVVCPPCVPPFDPVSVVLVVVLSVLSSCCSPVCQQPPPSDSVSVVVVSVVNSVVNVVSSVPDDRGD

Radius of gyration: 30.44 Å; Cα contacts (8 Å, |Δi|>4): 396; chains: 1; bounding box: 97×60×82 Å